Protein AF-A0A2V8BIY8-F1 (afdb_monomer)

pLDDT: mean 74.37, std 21.06, range [25.75, 98.31]

Foldseek 3Di:
DKAFDDDDDDDDDDDDDDDDDDDDDDDDDDDDDDDDDDDDDDDDDDDDDPPPPPVPDPPPQPDLVVQCVQFPQVQADPVNCNVVHHPPPDDPVCCVVPVVNLVVVLVCLVVVPGPHPPDDDDDNVSSVVSSVVSVVVSVVSCVVAPDPDDDAWFFQALVQLQLALCQLQVDGDDSVVQADHFDDDPLARRDRVRGDDDPVRLVSLLVNLLVSLCLLQLNPDDFWDKDKDFDDPQDDFLADQDPQDDPQWTADDFDFDFDSWTAMKDKDWAKDAPPPPRHGFAQDQDWWKKFWAAPNHTFDIDTRHDDDDDDGHYHGTDITIGNDDDDPDPVPPDPVPPPDPPCPVRDHIHTGMMIMTDDDPPPVVGSGDGPSNVSQQPDDDPDLVCLLVSLLVSLQSSLCQQLLAHDDVVSCVQLSVLLQVQLVVQLVVVCVVVVHDPPDPVSVVSSVSSSSSSSSRSSSCSSSDSSRRIQDWDDPPPDDPSGDDDTQQSSVQQVLCCQQQVYTRDPVSSVCSNVSNCVDPVVVVVVSLVSLVDPSSLCNLCRVVCRVVVLVCLVVDDDDCVVCVPDGVSVSVVVSVVSSVVSVVVSVVVNVD

Mean predicted aligned error: 16.43 Å

Radius of gyration: 34.6 Å; Cα contacts (8 Å, |Δi|>4): 766; chains: 1; bounding box: 90×86×102 Å

Secondary structure (DSSP, 8-state):
-EEE----------------------------------------PPP-------------PPPHHHHHIIIIITTSSTTT-GGG---TTS-SS-GGGGHHHHHHHHHHHHTT-SSPTTS----HHHHHHHHHHHHHHHHHHHHHS--------EE--HHHHHHHHHHHHS----STTTSPPPPPBTTBTT-TTT----HHHHHHHHHHHHHHHHHHTT---SSPPPEEEEPPTT---SS---TTSPTTEEEEEE-----SSSSEEEEEEEEPEETTTTEETT--SS-EEEEEEETTEEEEEEEESSS-------SSEEEEEEPP-PPPPGGGG-STT---SS--TT-S--EEEEEEE---TT-TTSTT--HHHHHH-S---SSGGGHHHHHHHHHHHHHHHHHTSPPPHHHHHHHHHHHHHHHHHHHHHHHHHTTPPTT-TTHHHHHHHHHHHHHHHHHHHHHT-HHHHEE-----TTPPTT---PPPHHHHHHHHHHHHTSSPPPHHHHHHHTTT-TTSHHHHHHHHHHHHHSGGGHHHIIIIIHHHT-GGGGGG----TTT-TT--HHHHHHHHHHHHHHHHHHHHHHHT-

Solvent-accessible surface area (backbone atoms only — not comparable to full-atom values): 34905 Å² total; per-residue (Å²): 79,61,19,45,36,74,94,77,87,91,77,87,87,86,88,84,86,82,87,86,86,82,89,86,86,82,92,82,83,85,84,90,82,87,82,89,84,85,84,89,86,85,88,81,89,84,89,74,92,76,83,72,83,76,78,75,77,75,75,75,75,74,58,64,63,63,50,41,55,73,51,42,32,83,47,19,16,90,88,65,31,49,95,80,35,55,53,66,88,55,55,85,92,51,50,73,85,46,44,78,58,50,52,56,49,39,57,29,46,76,67,62,58,49,47,48,92,95,50,74,65,75,56,71,68,59,47,51,51,48,36,53,52,53,46,64,50,51,52,53,42,45,69,78,56,54,76,92,77,75,93,63,74,27,41,59,33,62,64,34,43,35,41,30,43,26,74,64,30,52,41,81,67,70,44,74,89,42,40,80,86,69,46,62,44,101,65,32,56,82,36,36,93,44,42,75,85,48,72,69,54,51,54,27,39,60,50,37,20,48,56,49,26,27,47,41,62,31,52,78,84,68,80,53,70,71,48,70,51,70,44,64,90,57,49,63,36,87,39,65,71,54,87,84,49,67,92,64,32,14,27,56,50,68,50,92,66,75,70,53,43,44,30,38,32,31,47,45,79,40,62,26,62,35,83,94,75,78,44,58,32,36,70,47,88,60,70,39,47,38,36,38,26,21,74,84,45,74,50,33,65,37,66,47,45,74,96,83,91,72,80,49,44,50,67,43,47,30,39,31,32,58,52,80,86,72,78,81,65,78,79,76,75,51,82,85,69,74,65,78,86,80,68,58,95,53,60,72,51,39,52,32,35,42,34,39,35,46,58,51,91,83,40,71,84,44,38,73,77,31,65,15,34,64,54,48,52,82,57,79,56,90,50,75,81,38,40,63,62,40,48,49,52,31,52,49,56,52,46,22,50,49,51,54,43,90,71,52,71,81,68,43,50,62,29,52,50,33,20,54,52,25,22,63,60,32,35,61,50,52,34,58,78,70,72,50,62,93,86,54,90,63,54,79,54,28,51,52,52,5,51,53,41,4,46,30,40,18,47,25,47,50,61,62,27,62,59,44,46,31,57,78,82,80,82,59,95,84,62,58,91,95,58,76,76,84,76,53,32,42,46,49,36,44,54,50,20,40,57,41,38,32,21,59,46,52,77,65,55,46,56,35,17,78,64,63,40,47,80,40,69,66,58,32,49,54,49,50,54,54,52,57,69,38,75,54,28,54,36,30,35,63,58,48,51,25,30,76,69,45,45,72,52,53,84,73,64,76,76,58,63,93,80,44,82,78,75,32,50,45,56,49,53,46,56,52,45,58,60,45,51,57,40,48,53,53,54,51,59,58,69,75,108

Sequence (593 aa):
MSASVCGRDSRRGQAMRGPVLPKRRSREGGRRLALIVAVLCVIVPLAHNVQGRGARLQTANPPPRAVFDKYCITCHNQRMKTGGLALDVLDLARVSEHADVWEKVVRKIRTGAMPPVGRPRPDPALSGSVASWLEAALDRLALEHPNPGRPTLHRLNRVEYRNAIRDMLALEIDPASLLPADNAAYGFDNNADALSLSPVLTERYLGAAAKISQMALGHVRGSPVPETFNVPTDRNQGSRFSDDLPWGSRGGLAIRYDFPVDGEYLFELRLKEDGAGGGIVGLTAEPQRLDVSLDRARVWTSIVGGPEFANVRVHLVQVYFQQKTSAFLEDLFDPYLRRDPYRAGNGEPGISSVTMTGPNASDAAAMNDSPSRRRLLVCQPAASADTAACAQKIIATLARRAYRRPVTDADLQIPLARYREGASKAAPNAAAALGWKAGAPNAALGWKAGFESGLELGVRSILVSPKFLFRFESQPETAAPNTAYRITDLELASRLSFFLWSSIPDDELLSAAEKEALHNPVALDEQVRRMLADPRSEALVSNFAGQWLHIRNVSGFRPSPELLFHFDDNLRQAFETETRASGEALRDSWRAR

Structure (mmCIF, N/CA/C/O backbone):
data_AF-A0A2V8BIY8-F1
#
_entry.id   AF-A0A2V8BIY8-F1
#
loop_
_atom_site.group_PDB
_atom_site.id
_atom_site.type_symbol
_atom_site.label_atom_id
_atom_site.label_alt_id
_atom_site.label_comp_id
_atom_site.label_asym_id
_atom_site.label_entity_id
_atom_site.label_seq_id
_atom_site.pdbx_PDB_ins_code
_atom_site.Cartn_x
_atom_site.Cartn_y
_atom_site.Cartn_z
_atom_site.occupancy
_atom_site.B_iso_or_equiv
_atom_site.auth_seq_id
_atom_site.auth_comp_id
_atom_site.auth_asym_id
_atom_site.auth_atom_id
_atom_site.pdbx_PDB_model_num
ATOM 1 N N . MET A 1 1 ? 31.593 1.338 -15.563 1.00 45.47 1 MET A N 1
ATOM 2 C CA . MET A 1 1 ? 31.874 0.209 -16.479 1.00 45.47 1 MET A CA 1
ATOM 3 C C . MET A 1 1 ? 30.589 -0.178 -17.194 1.00 45.47 1 MET A C 1
ATOM 5 O O . MET A 1 1 ? 29.589 -0.350 -16.507 1.00 45.47 1 MET A O 1
ATOM 9 N N . SER A 1 2 ? 30.587 -0.242 -18.529 1.00 29.92 2 SER A N 1
ATOM 10 C CA . SER A 1 2 ? 29.371 -0.479 -19.333 1.00 29.92 2 SER A CA 1
ATOM 11 C C . SER A 1 2 ? 29.041 -1.961 -19.452 1.00 29.92 2 SER A C 1
ATOM 13 O O . SER A 1 2 ? 29.947 -2.789 -19.541 1.00 29.92 2 SER A O 1
ATOM 15 N N . ALA A 1 3 ? 27.750 -2.285 -19.452 1.00 39.88 3 ALA A N 1
ATOM 16 C CA . ALA A 1 3 ? 27.276 -3.636 -19.220 1.00 39.88 3 ALA A CA 1
ATOM 17 C C . ALA A 1 3 ? 25.872 -3.844 -19.836 1.00 39.88 3 ALA A C 1
ATOM 19 O O . ALA A 1 3 ? 24.995 -3.055 -19.531 1.00 39.88 3 ALA A O 1
ATOM 20 N N . SER A 1 4 ? 25.589 -4.902 -20.616 1.00 34.81 4 SER A N 1
ATOM 21 C CA . SER A 1 4 ? 24.240 -5.144 -21.203 1.00 34.81 4 SER A CA 1
ATOM 22 C C . SER A 1 4 ? 23.395 -6.187 -20.458 1.00 34.81 4 SER A C 1
ATOM 24 O O . SER A 1 4 ? 23.899 -7.274 -20.179 1.00 34.81 4 SER A O 1
ATOM 26 N N . VAL A 1 5 ? 22.118 -5.874 -20.198 1.00 41.19 5 VAL A N 1
ATOM 27 C CA . VAL A 1 5 ? 21.058 -6.842 -19.824 1.00 41.19 5 VAL A CA 1
ATOM 28 C C . VAL A 1 5 ? 20.526 -7.523 -21.092 1.00 41.19 5 VAL A C 1
ATOM 30 O O . VAL A 1 5 ? 20.397 -6.855 -22.120 1.00 41.19 5 VAL A O 1
ATOM 33 N N . CYS A 1 6 ? 20.178 -8.814 -21.034 1.00 31.88 6 CYS A N 1
ATOM 34 C CA . CYS A 1 6 ? 19.363 -9.457 -22.073 1.00 31.88 6 CYS A CA 1
ATOM 35 C C . CYS A 1 6 ? 18.565 -10.655 -21.529 1.00 31.88 6 CYS A C 1
ATOM 37 O O . CYS A 1 6 ? 19.144 -11.620 -21.026 1.00 31.88 6 CYS A O 1
ATOM 39 N N . GLY A 1 7 ? 17.238 -10.635 -21.668 1.00 29.09 7 GLY A N 1
ATOM 40 C CA . GLY A 1 7 ? 16.383 -11.763 -21.291 1.00 29.09 7 GLY A CA 1
ATOM 41 C C . GLY A 1 7 ? 16.528 -12.990 -22.209 1.00 29.09 7 GLY A C 1
ATOM 42 O O . GLY A 1 7 ? 16.367 -12.895 -23.427 1.00 29.09 7 GLY A O 1
ATOM 43 N N . ARG A 1 8 ? 16.743 -14.186 -21.634 1.00 29.95 8 ARG A N 1
ATOM 44 C CA . ARG A 1 8 ? 16.561 -15.470 -22.342 1.00 29.95 8 ARG A CA 1
ATOM 45 C C . ARG A 1 8 ? 15.710 -16.466 -21.562 1.00 29.95 8 ARG A C 1
ATOM 47 O O . ARG A 1 8 ? 16.011 -16.811 -20.425 1.00 29.95 8 ARG A O 1
ATOM 54 N N . ASP A 1 9 ? 14.680 -16.963 -22.240 1.00 30.53 9 ASP A N 1
ATOM 55 C CA . ASP A 1 9 ? 13.785 -18.013 -21.755 1.00 30.53 9 ASP A CA 1
ATOM 56 C C . ASP A 1 9 ? 14.489 -19.386 -21.702 1.00 30.53 9 ASP A C 1
ATOM 58 O O . ASP A 1 9 ? 15.363 -19.702 -22.515 1.00 30.53 9 ASP A O 1
ATOM 62 N N . SER A 1 10 ? 14.102 -20.217 -20.735 1.00 32.09 10 SER A N 1
ATOM 63 C CA . SER A 1 10 ? 14.777 -21.472 -20.395 1.00 32.09 10 SER A CA 1
ATOM 64 C C . SER A 1 10 ? 13.992 -22.694 -20.881 1.00 32.09 10 SER A C 1
ATOM 66 O O . SER A 1 10 ? 13.135 -23.233 -20.181 1.00 32.09 10 SER A O 1
ATOM 68 N N . ARG A 1 11 ? 14.292 -23.186 -22.095 1.00 31.08 11 ARG A N 1
ATOM 69 C CA . ARG A 1 11 ? 13.732 -24.455 -22.609 1.00 31.08 11 ARG A CA 1
ATOM 70 C C . ARG A 1 11 ? 14.598 -25.134 -23.675 1.00 31.08 11 ARG A C 1
ATOM 72 O O . ARG A 1 11 ? 15.201 -24.479 -24.515 1.00 31.08 11 ARG A O 1
ATOM 79 N N . ARG A 1 12 ? 14.514 -26.475 -23.681 1.00 28.23 12 ARG A N 1
ATOM 80 C CA . ARG A 1 12 ? 15.336 -27.473 -24.412 1.00 28.23 12 ARG A CA 1
ATOM 81 C C . ARG A 1 12 ? 16.753 -27.644 -23.823 1.00 28.23 12 ARG A C 1
ATOM 83 O O . ARG A 1 12 ? 17.480 -26.674 -23.702 1.00 28.23 12 ARG A O 1
ATOM 90 N N . GLY A 1 13 ? 17.230 -28.840 -23.471 1.00 26.61 13 GLY A N 1
ATOM 91 C CA . GLY A 1 13 ? 16.559 -30.144 -23.368 1.00 26.61 13 GLY A CA 1
ATOM 92 C C . GLY A 1 13 ? 17.384 -31.284 -23.965 1.00 26.61 13 GLY A C 1
ATOM 93 O O . GLY A 1 13 ? 17.413 -31.445 -25.181 1.00 26.61 13 GLY A O 1
ATOM 94 N N . GLN A 1 14 ? 17.984 -32.112 -23.109 1.00 28.16 14 GLN A N 1
ATOM 95 C CA . GLN A 1 14 ? 18.562 -33.409 -23.472 1.00 28.16 14 GLN A CA 1
ATOM 96 C C . GLN A 1 14 ? 18.136 -34.463 -22.448 1.00 28.16 14 GLN A C 1
ATOM 98 O O . GLN A 1 14 ? 18.000 -34.167 -21.262 1.00 28.16 14 GLN A O 1
ATOM 103 N N . ALA A 1 15 ? 17.905 -35.688 -22.919 1.00 28.83 15 ALA A N 1
ATOM 104 C CA . ALA A 1 15 ? 17.494 -36.815 -22.093 1.00 28.83 15 ALA A CA 1
ATOM 105 C C . ALA A 1 15 ? 18.638 -37.828 -21.961 1.00 28.83 15 ALA A C 1
ATOM 107 O O . ALA A 1 15 ? 19.246 -38.206 -22.959 1.00 28.83 15 ALA A O 1
ATOM 108 N N . MET A 1 16 ? 18.862 -38.321 -20.743 1.00 28.03 16 MET A N 1
ATOM 109 C CA . MET A 1 16 ? 19.711 -39.480 -20.447 1.00 28.03 16 MET A CA 1
ATOM 110 C C . MET A 1 16 ? 18.862 -40.550 -19.750 1.00 28.03 16 MET A C 1
ATOM 112 O O . MET A 1 16 ? 17.924 -40.226 -19.022 1.00 28.03 16 MET A O 1
ATOM 116 N N . ARG A 1 17 ? 19.128 -41.832 -20.031 1.00 28.72 17 ARG A N 1
ATOM 117 C CA . ARG A 1 17 ? 18.237 -42.952 -19.679 1.00 28.72 17 ARG A CA 1
ATOM 118 C C . ARG A 1 17 ? 18.780 -43.834 -18.549 1.00 28.72 17 ARG A C 1
ATOM 120 O O . ARG A 1 17 ? 19.823 -44.454 -18.716 1.00 28.72 17 ARG A O 1
ATOM 127 N N . GLY A 1 18 ? 17.934 -44.069 -17.542 1.00 25.75 18 GLY A N 1
ATOM 128 C CA . GLY A 1 18 ? 17.928 -45.298 -16.733 1.00 25.75 18 GLY A CA 1
ATOM 129 C C . GLY A 1 18 ? 18.992 -45.412 -15.627 1.00 25.75 18 GLY A C 1
ATOM 130 O O . GLY A 1 18 ? 19.743 -44.465 -15.409 1.00 25.75 18 GLY A O 1
ATOM 131 N N . PRO A 1 19 ? 19.061 -46.569 -14.931 1.00 32.50 19 PRO A N 1
ATOM 132 C CA . PRO A 1 19 ? 18.263 -47.788 -15.128 1.00 32.50 19 PRO A CA 1
ATOM 133 C C . PRO A 1 19 ? 17.108 -47.981 -14.117 1.00 32.50 19 PRO A C 1
ATOM 135 O O . PRO A 1 19 ? 17.016 -47.321 -13.089 1.00 32.50 19 PRO A O 1
ATOM 138 N N . VAL A 1 20 ? 16.229 -48.940 -14.422 1.00 33.19 20 VAL A N 1
ATOM 139 C CA . VAL A 1 20 ? 15.163 -49.478 -13.548 1.00 33.19 20 VAL A CA 1
ATOM 140 C C . VAL A 1 20 ? 15.618 -50.827 -12.986 1.00 33.19 20 VAL A C 1
ATOM 142 O O . VAL A 1 20 ? 16.254 -51.552 -13.737 1.00 33.19 20 VAL A O 1
ATOM 145 N N . LEU A 1 21 ? 15.241 -51.191 -11.747 1.00 33.12 21 LEU A N 1
ATOM 146 C CA . LEU A 1 21 ? 15.049 -52.564 -11.208 1.00 33.12 21 LEU A CA 1
ATOM 147 C C . LEU A 1 21 ? 14.574 -52.460 -9.721 1.00 33.12 21 LEU A C 1
ATOM 149 O O . LEU A 1 21 ? 14.707 -51.392 -9.130 1.00 33.12 21 LEU A O 1
ATOM 153 N N . PRO A 1 22 ? 13.993 -53.500 -9.082 1.00 35.59 22 PRO A N 1
ATOM 154 C CA . PRO A 1 22 ? 12.704 -54.112 -9.417 1.00 35.59 22 PRO A CA 1
ATOM 155 C C . PRO A 1 22 ? 11.687 -54.120 -8.246 1.00 35.59 22 PRO A C 1
ATOM 157 O O . PRO A 1 22 ? 12.042 -54.162 -7.070 1.00 35.59 22 PRO A O 1
ATOM 160 N N . LYS A 1 23 ? 10.387 -54.235 -8.558 1.00 32.22 23 LYS A N 1
ATOM 161 C CA . LYS A 1 23 ? 9.360 -54.615 -7.563 1.00 32.22 23 LYS A CA 1
ATOM 162 C C . LYS A 1 23 ? 9.465 -56.110 -7.222 1.00 32.22 23 LYS A C 1
ATOM 164 O O . LYS A 1 23 ? 9.483 -56.930 -8.138 1.00 32.22 23 LYS A O 1
ATOM 169 N N . ARG A 1 24 ? 9.399 -56.484 -5.937 1.00 31.23 24 ARG A N 1
ATOM 170 C CA . ARG A 1 24 ? 9.040 -57.856 -5.509 1.00 31.23 24 ARG A CA 1
ATOM 171 C C . ARG A 1 24 ? 7.541 -57.966 -5.196 1.00 31.23 24 ARG A C 1
ATOM 173 O O . ARG A 1 24 ? 6.900 -56.985 -4.831 1.00 31.23 24 ARG A O 1
ATOM 180 N N . ARG A 1 25 ? 6.989 -59.174 -5.364 1.00 34.69 25 ARG A N 1
ATOM 181 C CA . ARG A 1 25 ? 5.593 -59.551 -5.075 1.00 34.69 25 ARG A CA 1
ATOM 182 C C . ARG A 1 25 ? 5.547 -60.734 -4.102 1.00 34.69 25 ARG A C 1
ATOM 184 O O . ARG A 1 25 ? 6.119 -61.774 -4.403 1.00 34.69 25 ARG A O 1
ATOM 191 N N . SER A 1 26 ? 4.720 -60.602 -3.075 1.00 33.84 26 SER A N 1
ATOM 192 C CA . SER A 1 26 ? 3.888 -61.640 -2.442 1.00 33.84 26 SER A CA 1
ATOM 193 C C . SER A 1 26 ? 2.737 -60.855 -1.788 1.00 33.84 26 SER A C 1
ATOM 195 O O . SER A 1 26 ? 2.981 -59.817 -1.186 1.00 33.84 26 SER A O 1
ATOM 197 N N . ARG A 1 27 ? 1.442 -61.110 -1.995 1.00 35.97 27 ARG A N 1
ATOM 198 C CA . ARG A 1 27 ? 0.681 -62.284 -2.456 1.00 35.97 27 ARG A CA 1
ATOM 199 C C . ARG A 1 27 ? 0.633 -63.436 -1.455 1.00 35.97 27 ARG A C 1
ATOM 201 O O . ARG A 1 27 ? 1.163 -64.498 -1.724 1.00 35.97 27 ARG A O 1
ATOM 208 N N . GLU A 1 28 ? -0.094 -63.191 -0.371 1.00 33.59 28 GLU A N 1
ATOM 209 C CA . GLU A 1 28 ? -0.966 -64.134 0.345 1.00 33.59 28 GLU A CA 1
ATOM 210 C C . GLU A 1 28 ? -1.932 -63.301 1.217 1.00 33.59 28 GLU A C 1
ATOM 212 O O . GLU A 1 28 ? -1.735 -62.099 1.382 1.00 33.59 28 GLU A O 1
ATOM 217 N N . GLY A 1 29 ? -3.049 -63.815 1.730 1.00 32.53 29 GLY A N 1
ATOM 218 C CA . GLY A 1 29 ? -3.562 -65.192 1.640 1.00 32.53 29 GLY A CA 1
ATOM 219 C C . GLY A 1 29 ? -4.978 -65.341 2.217 1.00 32.53 29 GLY A C 1
ATOM 220 O O . GLY A 1 29 ? -5.731 -66.195 1.768 1.00 32.53 29 GLY A O 1
ATOM 221 N N . GLY A 1 30 ? -5.372 -64.435 3.122 1.00 34.22 30 GLY A N 1
ATOM 222 C CA . GLY A 1 30 ? -6.752 -64.212 3.558 1.00 34.22 30 GLY A CA 1
ATOM 223 C C . GLY A 1 30 ? -7.301 -65.209 4.585 1.00 34.22 30 GLY A C 1
ATOM 224 O O . GLY A 1 30 ? -7.241 -66.421 4.406 1.00 34.22 30 GLY A O 1
ATOM 225 N N . ARG A 1 31 ? -7.961 -64.682 5.624 1.00 34.88 31 ARG A N 1
ATOM 226 C CA . ARG A 1 31 ? -9.141 -65.308 6.242 1.00 34.88 31 ARG A CA 1
ATOM 227 C C . ARG A 1 31 ? -9.893 -64.309 7.120 1.00 34.88 31 ARG A C 1
ATOM 229 O O . ARG A 1 31 ? -9.311 -63.365 7.642 1.00 34.88 31 ARG A O 1
ATOM 236 N N . ARG A 1 32 ? -11.203 -64.522 7.253 1.00 39.88 32 ARG A N 1
ATOM 237 C CA . ARG A 1 32 ? -12.064 -63.809 8.205 1.00 39.88 32 ARG A CA 1
ATOM 238 C C . ARG A 1 32 ? -11.983 -64.510 9.559 1.00 39.88 32 ARG A C 1
ATOM 240 O O . ARG A 1 32 ? -12.119 -65.731 9.586 1.00 39.88 32 ARG A O 1
ATOM 247 N N . LEU A 1 33 ? -11.934 -63.751 10.648 1.00 32.94 33 LEU A N 1
ATOM 248 C CA . LEU A 1 33 ? -12.663 -64.111 11.864 1.00 32.94 33 LEU A CA 1
ATOM 249 C C . LEU A 1 33 ? -13.001 -62.839 12.645 1.00 32.94 33 LEU A C 1
ATOM 251 O O . LEU A 1 33 ? -12.149 -61.973 12.814 1.00 32.94 33 LEU A O 1
ATOM 255 N N . ALA A 1 34 ? -14.247 -62.728 13.093 1.00 40.03 34 ALA A N 1
ATOM 256 C CA . ALA A 1 34 ? -14.646 -61.746 14.092 1.00 40.03 34 ALA A CA 1
ATOM 257 C C . ALA A 1 34 ? -14.659 -62.439 15.457 1.00 40.03 34 ALA A C 1
ATOM 259 O O . ALA A 1 34 ? -15.046 -63.605 15.540 1.00 40.03 34 ALA A O 1
ATOM 260 N N . LEU A 1 35 ? -14.283 -61.726 16.517 1.00 32.00 35 LEU A N 1
ATOM 261 C CA . LEU A 1 35 ? -14.499 -62.190 17.882 1.00 32.00 35 LEU A CA 1
ATOM 262 C C . LEU A 1 35 ? -14.825 -60.999 18.781 1.00 32.00 35 LEU A C 1
ATOM 264 O O . LEU A 1 35 ? -13.990 -60.135 19.034 1.00 32.00 35 LEU A O 1
ATOM 268 N N . ILE A 1 36 ? -16.080 -60.955 19.220 1.00 39.09 36 ILE A N 1
ATOM 269 C CA . ILE A 1 36 ? -16.563 -60.040 20.250 1.00 39.09 36 ILE A CA 1
ATOM 270 C C . ILE A 1 36 ? -16.193 -60.659 21.596 1.00 39.09 36 ILE A C 1
ATOM 272 O O . ILE A 1 36 ? -16.520 -61.818 21.841 1.00 39.09 36 ILE A O 1
ATOM 276 N N . VAL A 1 37 ? -15.570 -59.883 22.482 1.00 34.88 37 VAL A N 1
ATOM 277 C CA . VAL A 1 37 ? -15.420 -60.245 23.896 1.00 34.88 37 VAL A CA 1
ATOM 278 C C . VAL A 1 37 ? -16.062 -59.145 24.729 1.00 34.88 37 VAL A C 1
ATOM 280 O O . VAL A 1 37 ? -15.472 -58.095 24.965 1.00 34.88 37 VAL A O 1
ATOM 283 N N . ALA A 1 38 ? -17.303 -59.388 25.144 1.00 36.75 38 ALA A N 1
ATOM 284 C CA . ALA A 1 38 ? -17.961 -58.605 26.178 1.00 36.75 38 ALA A CA 1
ATOM 285 C C . ALA A 1 38 ? -17.686 -59.256 27.539 1.00 36.75 38 ALA A C 1
ATOM 287 O O . ALA A 1 38 ? -17.840 -60.468 27.681 1.00 36.75 38 ALA A O 1
ATOM 288 N N . VAL A 1 39 ? -17.326 -58.454 28.540 1.00 35.59 39 VAL A N 1
ATOM 289 C CA . VAL A 1 39 ? -17.258 -58.885 29.942 1.00 35.59 39 VAL A CA 1
ATOM 290 C C . VAL A 1 39 ? -18.110 -57.927 30.767 1.00 35.59 39 VAL A C 1
ATOM 292 O O . VAL A 1 39 ? -17.678 -56.826 31.102 1.00 35.59 39 VAL A O 1
ATOM 295 N N . LEU A 1 40 ? -19.339 -58.343 31.077 1.00 34.81 40 LEU A N 1
ATOM 296 C CA . LEU A 1 40 ? -20.116 -57.756 32.167 1.00 34.81 40 LEU A CA 1
ATOM 297 C C . LEU A 1 40 ? -19.713 -58.449 33.472 1.00 34.81 40 LEU A C 1
ATOM 299 O O . LEU A 1 40 ? -19.745 -59.674 33.536 1.00 34.81 40 LEU A O 1
ATOM 303 N N . CYS A 1 41 ? -19.445 -57.669 34.519 1.00 30.92 41 CYS A N 1
ATOM 304 C CA . CYS A 1 41 ? -19.451 -58.140 35.905 1.00 30.92 41 CYS A CA 1
ATOM 305 C C . CYS A 1 41 ? -20.140 -57.106 36.807 1.00 30.92 41 CYS A C 1
ATOM 307 O O . CYS A 1 41 ? -19.816 -55.920 36.774 1.00 30.92 41 CYS A O 1
ATOM 309 N N . VAL A 1 42 ? -21.114 -57.577 37.587 1.00 36.28 42 VAL A N 1
ATOM 310 C CA . VAL A 1 42 ? -22.000 -56.828 38.499 1.00 36.28 42 VAL A CA 1
ATOM 311 C C . VAL A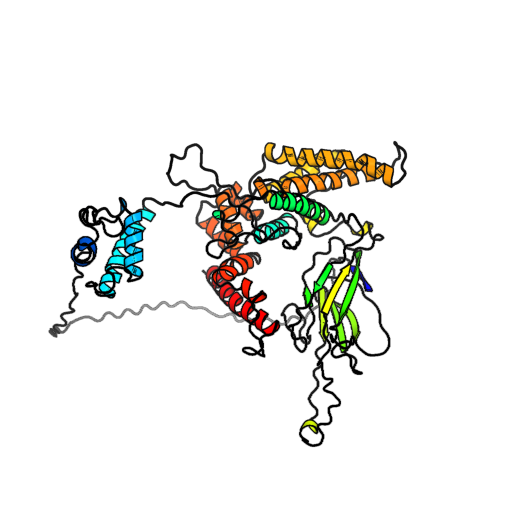 1 42 ? -22.481 -57.842 39.553 1.00 36.28 42 VAL A C 1
ATOM 313 O O . VAL A 1 42 ? -22.609 -59.017 39.224 1.00 36.28 42 VAL A O 1
ATOM 316 N N . ILE A 1 43 ? -22.767 -57.524 40.817 1.00 37.28 43 ILE A N 1
ATOM 317 C CA . ILE A 1 43 ? -22.856 -56.242 41.551 1.00 37.28 43 ILE A CA 1
ATOM 318 C C . ILE A 1 43 ? -21.850 -56.315 42.746 1.00 37.28 43 ILE A C 1
ATOM 320 O O . ILE A 1 43 ? -21.103 -57.282 42.821 1.00 37.28 43 ILE A O 1
ATOM 324 N N . VAL A 1 44 ? -21.633 -55.372 43.675 1.00 34.38 44 VAL A N 1
ATOM 325 C CA . VAL A 1 44 ? -22.500 -54.566 44.569 1.00 34.38 44 VAL A CA 1
ATOM 326 C C . VAL A 1 44 ? -21.670 -53.359 45.072 1.00 34.38 44 VAL A C 1
ATOM 328 O O . VAL A 1 44 ? -20.482 -53.539 45.343 1.00 34.38 44 VAL A O 1
ATOM 331 N N . PRO A 1 45 ? -22.236 -52.150 45.270 1.00 39.03 45 PRO A N 1
ATOM 332 C CA . PRO A 1 45 ? -21.525 -51.053 45.932 1.00 39.03 45 PRO A CA 1
ATOM 333 C C . PRO A 1 45 ? -21.532 -51.198 47.466 1.00 39.03 45 PRO A C 1
ATOM 335 O O . PRO A 1 45 ? -22.595 -51.234 48.085 1.00 39.03 45 PRO A O 1
ATOM 338 N N . LEU A 1 46 ? -20.356 -51.192 48.106 1.00 39.34 46 LEU A N 1
ATOM 339 C CA . LEU A 1 46 ? -20.266 -50.961 49.553 1.00 39.34 46 LEU A CA 1
ATOM 340 C C . LEU A 1 46 ? -20.400 -49.461 49.841 1.00 39.34 46 LEU A C 1
ATOM 342 O O . LEU A 1 46 ? -19.542 -48.665 49.464 1.00 39.34 46 LEU A O 1
ATOM 346 N N . ALA A 1 47 ? -21.459 -49.072 50.549 1.00 44.47 47 ALA A N 1
ATOM 347 C CA . ALA A 1 47 ? -21.582 -47.715 51.065 1.00 44.47 47 ALA A CA 1
ATOM 348 C C . ALA A 1 47 ? -20.571 -47.493 52.203 1.00 44.47 47 ALA A C 1
ATOM 350 O O . ALA A 1 47 ? -20.608 -48.188 53.219 1.00 44.47 47 ALA A O 1
ATOM 351 N N . HIS A 1 48 ? -19.688 -46.505 52.060 1.00 41.50 48 HIS A N 1
ATOM 352 C CA . HIS A 1 48 ? -18.864 -45.982 53.152 1.00 41.50 48 HIS A CA 1
ATOM 353 C C . HIS A 1 48 ? -19.103 -44.478 53.287 1.00 41.50 48 HIS A C 1
ATOM 355 O O . HIS A 1 48 ? -18.724 -43.684 52.428 1.00 41.50 48 HIS A O 1
ATOM 361 N N . ASN A 1 49 ? -19.759 -44.092 54.384 1.00 45.34 49 ASN A N 1
ATOM 362 C CA . ASN A 1 49 ? -20.049 -42.700 54.719 1.00 45.34 49 ASN A CA 1
ATOM 363 C C . ASN A 1 49 ? -18.774 -41.981 55.186 1.00 45.34 49 ASN A C 1
ATOM 365 O O . ASN A 1 49 ? -18.519 -41.858 56.382 1.00 45.34 49 ASN A O 1
ATOM 369 N N . VAL A 1 50 ? -17.989 -41.454 54.246 1.00 41.28 50 VAL A N 1
ATOM 370 C CA . VAL A 1 50 ? -16.960 -40.452 54.555 1.00 41.28 50 VAL A CA 1
ATOM 371 C C . VAL A 1 50 ? -17.586 -39.067 54.410 1.00 41.28 50 VAL A C 1
ATOM 373 O O . VAL A 1 50 ? -17.509 -38.434 53.359 1.00 41.28 50 VAL A O 1
ATOM 376 N N . GLN A 1 51 ? -18.223 -38.586 55.481 1.00 43.06 51 GLN A N 1
ATOM 377 C CA . GLN A 1 51 ? -18.737 -37.214 55.573 1.00 43.06 51 GLN A CA 1
ATOM 378 C C . GLN A 1 51 ? -17.592 -36.202 55.747 1.00 43.06 51 GLN A C 1
ATOM 380 O O . GLN A 1 51 ? -17.465 -35.524 56.768 1.00 43.06 51 GLN A O 1
ATOM 385 N N . GLY A 1 52 ? -16.754 -36.073 54.718 1.00 37.53 52 GLY A N 1
ATOM 386 C CA . GLY A 1 52 ? -15.799 -34.981 54.607 1.00 37.53 52 GLY A CA 1
ATOM 387 C C . GLY A 1 52 ? -16.547 -33.657 54.473 1.00 37.53 52 GLY A C 1
ATOM 388 O O . GLY A 1 52 ? -16.991 -33.307 53.381 1.00 37.53 52 GLY A O 1
ATOM 389 N N . ARG A 1 53 ? -16.678 -32.902 55.574 1.00 44.38 53 ARG A N 1
ATOM 390 C CA . ARG A 1 53 ? -17.221 -31.529 55.599 1.00 44.38 53 ARG A CA 1
ATOM 391 C C . ARG A 1 53 ? -16.265 -30.531 54.924 1.00 44.38 53 ARG A C 1
ATOM 393 O O . ARG A 1 53 ? -15.801 -29.570 55.532 1.00 44.38 53 ARG A O 1
ATOM 400 N N . GLY A 1 54 ? -15.996 -30.741 53.638 1.00 35.25 54 GLY A N 1
ATOM 401 C CA . GLY A 1 54 ? -15.327 -29.792 52.755 1.00 35.25 54 GLY A CA 1
ATOM 402 C C . GLY A 1 54 ? -16.263 -28.642 52.397 1.00 35.25 54 GLY A C 1
ATOM 403 O O . GLY A 1 54 ? -16.713 -28.543 51.258 1.00 35.25 54 GLY A O 1
ATOM 404 N N . ALA A 1 55 ? -16.581 -27.788 53.373 1.00 37.03 55 ALA A N 1
ATOM 405 C CA . ALA A 1 55 ? -17.371 -26.579 53.167 1.00 37.03 55 ALA A CA 1
ATOM 406 C C . ALA A 1 55 ? -16.569 -25.573 52.325 1.00 37.03 55 ALA A C 1
ATOM 408 O O . ALA A 1 55 ? -15.934 -24.656 52.845 1.00 37.03 55 ALA A O 1
ATOM 409 N N . ARG A 1 56 ? -16.571 -25.768 51.001 1.00 38.03 56 ARG A N 1
ATOM 410 C CA . ARG A 1 56 ? -15.963 -24.844 50.046 1.00 38.03 56 ARG A CA 1
ATOM 411 C C . ARG A 1 56 ? -16.788 -23.562 50.053 1.00 38.03 56 ARG A C 1
ATOM 413 O O . ARG A 1 56 ? -17.784 -23.465 49.340 1.00 38.03 56 ARG A O 1
ATOM 420 N N . LEU A 1 57 ? -16.374 -22.606 50.883 1.00 34.34 57 LEU A N 1
ATOM 421 C CA . LEU A 1 57 ? -16.927 -21.259 50.938 1.00 34.34 57 LEU A CA 1
ATOM 422 C C . LEU A 1 57 ? -16.795 -20.608 49.558 1.00 34.34 57 LEU A C 1
ATOM 424 O O . LEU A 1 57 ? -15.788 -19.981 49.238 1.00 34.34 57 LEU A O 1
ATOM 428 N N . GLN A 1 58 ? -17.838 -20.747 48.742 1.00 39.81 58 GLN A N 1
ATOM 429 C CA . GLN A 1 58 ? -18.128 -19.768 47.713 1.00 39.81 58 GLN A CA 1
ATOM 430 C C . GLN A 1 58 ? -18.471 -18.479 48.454 1.00 39.81 58 GLN A C 1
ATOM 432 O O . GLN A 1 58 ? -19.590 -18.300 48.933 1.00 39.81 58 GLN A O 1
ATOM 437 N N . THR A 1 59 ? -17.486 -17.595 48.592 1.00 39.03 59 THR A N 1
ATOM 438 C CA . THR A 1 59 ? -17.737 -16.201 48.944 1.00 39.03 59 THR A CA 1
ATOM 439 C C . THR A 1 59 ? -18.589 -15.620 47.825 1.00 39.03 59 THR A C 1
ATOM 441 O O . THR A 1 59 ? -18.069 -15.277 46.764 1.00 39.03 59 THR A O 1
ATOM 444 N N . ALA A 1 60 ? -19.906 -15.589 48.028 1.00 50.34 60 ALA A N 1
ATOM 445 C CA . ALA A 1 60 ? -20.829 -14.994 47.078 1.00 50.34 60 ALA A CA 1
ATOM 446 C C . ALA A 1 60 ? -20.417 -13.532 46.879 1.00 50.34 60 ALA A C 1
ATOM 448 O O . ALA A 1 60 ? -20.508 -12.729 47.811 1.00 50.34 60 ALA A O 1
ATOM 449 N N . ASN A 1 61 ? -19.898 -13.209 45.690 1.00 58.09 61 ASN A N 1
ATOM 450 C CA . ASN A 1 61 ? -19.478 -11.848 45.384 1.00 58.09 61 ASN A CA 1
ATOM 451 C C . ASN A 1 61 ? -20.681 -10.915 45.595 1.00 58.09 61 ASN A C 1
ATOM 453 O O . ASN A 1 61 ? -21.775 -11.234 45.117 1.00 58.09 61 ASN A O 1
ATOM 457 N N . PRO A 1 62 ? -20.515 -9.787 46.311 1.00 66.88 62 PRO A N 1
ATOM 458 C CA . PRO A 1 62 ? -21.614 -8.860 46.529 1.00 66.88 62 PRO A CA 1
ATOM 459 C C . PRO A 1 62 ? -22.154 -8.385 45.172 1.00 66.88 62 PRO A C 1
ATOM 461 O O . PRO A 1 62 ? -21.358 -8.161 44.253 1.00 66.88 62 PRO A O 1
ATOM 464 N N . PRO A 1 63 ? -23.482 -8.226 45.019 1.00 80.94 63 PRO A N 1
ATOM 465 C CA . PRO A 1 63 ? -24.071 -7.821 43.748 1.00 80.94 63 PRO A CA 1
ATOM 466 C C . PRO A 1 63 ? -23.451 -6.491 43.287 1.00 80.94 63 PRO A C 1
ATOM 468 O O . PRO A 1 63 ? -23.239 -5.618 44.136 1.00 80.94 63 PRO A O 1
ATOM 471 N N . PRO A 1 64 ? -23.179 -6.288 41.980 1.00 84.31 64 PRO A N 1
ATOM 472 C CA . PRO A 1 64 ? -22.392 -5.150 41.493 1.00 84.31 64 PRO A CA 1
ATOM 473 C C . PRO A 1 64 ? -22.836 -3.786 42.038 1.00 84.31 64 PRO A C 1
ATOM 475 O O . PRO A 1 64 ? -21.988 -2.960 42.377 1.00 84.31 64 PRO A O 1
ATOM 478 N N . ARG A 1 65 ? -24.150 -3.573 42.224 1.00 88.81 65 ARG A N 1
ATOM 479 C CA . ARG A 1 65 ? -24.696 -2.339 42.811 1.00 88.81 65 ARG A CA 1
ATOM 480 C C . ARG A 1 65 ? -24.111 -2.021 44.190 1.00 88.81 65 ARG A C 1
ATOM 482 O O . ARG A 1 65 ? -23.681 -0.896 44.393 1.00 88.81 65 ARG A O 1
ATOM 489 N N . ALA A 1 66 ? -23.964 -3.006 45.078 1.00 90.25 66 ALA A N 1
ATOM 490 C CA . ALA A 1 66 ? -23.389 -2.803 46.412 1.00 90.25 66 ALA A CA 1
ATOM 491 C C . ALA A 1 66 ? -21.905 -2.380 46.373 1.00 90.25 66 ALA A C 1
ATOM 493 O O . ALA A 1 66 ? -21.420 -1.719 47.293 1.00 90.25 66 ALA A O 1
ATOM 494 N N . VAL A 1 67 ? -21.177 -2.725 45.302 1.00 92.12 67 VAL A N 1
ATOM 495 C CA . VAL A 1 67 ? -19.809 -2.236 45.067 1.00 92.12 67 VAL A CA 1
ATOM 496 C C . VAL A 1 67 ? -19.850 -0.782 44.585 1.00 92.12 67 VAL A C 1
ATOM 498 O O . VAL A 1 67 ? -19.143 0.060 45.140 1.00 92.12 67 VAL A O 1
ATOM 501 N N . PHE A 1 68 ? -20.720 -0.452 43.625 1.00 93.31 68 PHE A N 1
ATOM 502 C CA . PHE A 1 68 ? -20.893 0.924 43.144 1.00 93.31 68 PHE A CA 1
ATOM 503 C C . PHE A 1 68 ? -21.390 1.887 44.232 1.00 93.31 68 PHE A C 1
ATOM 505 O O . PHE A 1 68 ? -20.820 2.971 44.372 1.00 93.31 68 PHE A O 1
ATOM 512 N N . ASP A 1 69 ? -22.376 1.491 45.039 1.00 93.62 69 ASP A N 1
ATOM 513 C CA . ASP A 1 69 ? -22.920 2.295 46.140 1.00 93.62 69 ASP A CA 1
ATOM 514 C C . ASP A 1 69 ? -21.823 2.637 47.166 1.00 93.62 69 ASP A C 1
ATOM 516 O O . ASP A 1 69 ? -21.640 3.798 47.537 1.00 93.62 69 ASP A O 1
ATOM 520 N N . LYS A 1 70 ? -21.038 1.630 47.579 1.00 93.50 70 LYS A N 1
ATOM 521 C CA . LYS A 1 70 ? -19.993 1.765 48.606 1.00 93.50 70 LYS A CA 1
ATOM 522 C C . LYS A 1 70 ? -18.754 2.529 48.127 1.00 93.50 70 LYS A C 1
ATOM 524 O O . LYS A 1 70 ? -18.183 3.299 48.901 1.00 93.50 70 LYS A O 1
ATOM 529 N N . TYR A 1 71 ? -18.309 2.297 46.891 1.00 94.69 71 TYR A N 1
ATOM 530 C CA . TYR A 1 71 ? -16.993 2.748 46.417 1.00 94.69 71 TYR A CA 1
ATOM 531 C C . TYR A 1 71 ? -17.032 3.879 45.376 1.00 94.69 71 TYR A C 1
ATOM 533 O O . TYR A 1 71 ? -16.026 4.568 45.216 1.00 94.69 71 TYR A O 1
ATOM 541 N N . CYS A 1 72 ? -18.152 4.106 44.680 1.00 94.44 72 CYS A N 1
ATOM 542 C CA . CYS A 1 72 ? -18.214 5.050 43.553 1.00 94.44 72 CYS A CA 1
ATOM 543 C C . CYS A 1 72 ? -19.255 6.162 43.747 1.00 94.44 72 CYS A C 1
ATOM 545 O O . CYS A 1 72 ? -18.946 7.345 43.579 1.00 94.44 72 CYS A O 1
ATOM 547 N N . ILE A 1 73 ? -20.485 5.798 44.114 1.00 95.19 73 ILE A N 1
ATOM 548 C CA . ILE A 1 73 ? -21.638 6.709 44.169 1.00 95.19 73 ILE A CA 1
ATOM 549 C C . ILE A 1 73 ? -21.490 7.765 45.272 1.00 95.19 73 ILE A C 1
ATOM 551 O O . ILE A 1 73 ? -22.004 8.869 45.127 1.00 95.19 73 ILE A O 1
ATOM 555 N N . THR A 1 74 ? -20.696 7.518 46.316 1.00 93.19 74 THR A N 1
ATOM 556 C CA . THR A 1 74 ? -20.362 8.524 47.347 1.00 93.19 74 THR A CA 1
ATOM 557 C C . THR A 1 74 ? -19.722 9.804 46.782 1.00 93.19 74 THR A C 1
ATOM 559 O O . THR A 1 74 ? -19.923 10.881 47.344 1.00 93.19 74 THR A O 1
ATOM 562 N N . CYS A 1 75 ? -19.018 9.723 45.646 1.00 95.12 75 CYS A N 1
ATOM 563 C CA . CYS A 1 75 ? -18.446 10.875 44.934 1.00 95.12 75 CYS A CA 1
ATOM 564 C C . CYS A 1 75 ? -19.134 11.163 43.587 1.00 95.12 75 CYS A C 1
ATOM 566 O O . CYS A 1 75 ? -19.225 12.326 43.180 1.00 95.12 75 CYS A O 1
ATOM 568 N N . HIS A 1 76 ? -19.620 10.130 42.897 1.00 95.88 76 HIS A N 1
ATOM 569 C CA . HIS A 1 76 ? -20.260 10.230 41.585 1.00 95.88 76 HIS A CA 1
ATOM 570 C C . HIS A 1 76 ? -21.785 10.108 41.712 1.00 95.88 76 HIS A C 1
ATOM 572 O O . HIS A 1 76 ? -22.371 9.080 41.382 1.00 95.88 76 HIS A O 1
ATOM 578 N N . ASN A 1 77 ? -22.421 11.169 42.208 1.00 95.31 77 ASN A N 1
ATOM 579 C CA . ASN A 1 77 ? -23.874 11.296 42.373 1.00 95.31 77 ASN A CA 1
ATOM 580 C C . ASN A 1 77 ? -24.366 12.672 41.896 1.00 95.31 77 ASN A C 1
ATOM 582 O O . ASN A 1 77 ? -23.552 13.577 41.694 1.00 95.31 77 ASN A O 1
ATOM 586 N N . GLN A 1 78 ? -25.679 12.871 41.763 1.00 96.38 78 GLN A N 1
ATOM 587 C CA . GLN A 1 78 ? -26.277 14.132 41.300 1.00 96.38 78 GLN A CA 1
ATOM 588 C C . GLN A 1 78 ? -25.902 15.370 42.135 1.00 96.38 78 GLN A C 1
ATOM 590 O O . GLN A 1 78 ? -25.930 16.477 41.596 1.00 96.38 78 GLN A O 1
ATOM 595 N N . ARG A 1 79 ? -25.554 15.213 43.420 1.00 95.69 79 ARG A N 1
ATOM 596 C CA . ARG A 1 79 ? -25.192 16.323 44.318 1.00 95.69 79 ARG A CA 1
ATOM 597 C C . ARG A 1 79 ? -23.712 16.701 44.224 1.00 95.69 79 ARG A C 1
ATOM 599 O O . ARG A 1 79 ? -23.390 17.882 44.225 1.00 95.69 79 ARG A O 1
ATOM 606 N N . MET A 1 80 ? -22.824 15.710 44.172 1.00 94.12 80 MET A N 1
ATOM 607 C CA . MET A 1 80 ? -21.368 15.905 44.177 1.00 94.12 80 MET A CA 1
ATOM 608 C C . MET A 1 80 ? -20.776 16.037 42.769 1.00 94.12 80 MET A C 1
ATOM 610 O O . MET A 1 80 ? -19.788 16.744 42.598 1.00 94.12 80 MET A O 1
ATOM 614 N N . LYS A 1 81 ? -21.349 15.331 41.779 1.00 92.12 81 LYS A N 1
ATOM 615 C CA . LYS A 1 81 ? -20.936 15.279 40.361 1.00 92.12 81 LYS A CA 1
ATOM 616 C C . LYS A 1 81 ? -19.416 15.292 40.147 1.00 92.12 81 LYS A C 1
ATOM 618 O O . LYS A 1 81 ? -18.906 16.010 39.286 1.00 92.12 81 LYS A O 1
ATOM 623 N N . THR A 1 82 ? -18.669 14.508 40.931 1.00 90.44 82 THR A N 1
ATOM 624 C CA . THR A 1 82 ? -17.198 14.513 40.869 1.00 90.44 82 THR A CA 1
ATOM 625 C C . THR A 1 82 ? -16.745 14.123 39.460 1.00 90.44 82 THR A C 1
ATOM 627 O O . THR A 1 82 ? -17.143 13.078 38.948 1.00 90.44 82 THR A O 1
ATOM 630 N N . GLY A 1 83 ? -15.945 14.972 38.807 1.00 87.25 83 GLY A N 1
ATOM 631 C CA . GLY A 1 83 ? -15.542 14.771 37.407 1.00 87.25 83 GLY A CA 1
ATOM 632 C C . GLY A 1 83 ? -16.690 14.858 36.388 1.00 87.25 83 GLY A C 1
ATOM 633 O O . GLY A 1 83 ? -16.589 14.260 35.323 1.00 87.25 83 GLY A O 1
ATOM 634 N N . GLY A 1 84 ? -17.792 15.540 36.722 1.00 91.38 84 GLY A N 1
ATOM 635 C CA . GLY A 1 84 ? -18.992 15.661 35.883 1.00 91.38 84 GLY A CA 1
ATOM 636 C C . GLY A 1 84 ? -19.914 14.434 35.894 1.00 91.38 84 GLY A C 1
ATOM 637 O O . GLY A 1 84 ? -20.942 14.444 35.223 1.00 91.38 84 GLY A O 1
ATOM 638 N N . LEU A 1 85 ? -19.569 13.386 36.649 1.00 93.94 85 LEU A N 1
ATOM 639 C CA . LEU A 1 85 ? -20.210 12.073 36.583 1.00 93.94 85 LEU A CA 1
ATOM 640 C C . LEU A 1 85 ? -21.199 11.833 37.738 1.00 93.94 85 LEU A C 1
ATOM 642 O O . LEU A 1 85 ? -20.872 12.064 38.904 1.00 93.94 85 LEU A O 1
ATOM 646 N N . ALA A 1 86 ? -22.373 11.297 37.402 1.00 95.06 86 ALA A N 1
ATOM 647 C CA . ALA A 1 86 ? -23.400 10.825 38.327 1.00 95.06 86 ALA A CA 1
ATOM 648 C C . ALA A 1 86 ? -23.778 9.376 37.960 1.00 95.06 86 ALA A C 1
ATOM 650 O O . ALA A 1 86 ? -24.218 9.125 36.842 1.00 95.06 86 ALA A O 1
ATOM 651 N N . LEU A 1 87 ? -23.538 8.430 38.873 1.00 94.81 87 LEU A N 1
ATOM 652 C CA . LEU A 1 87 ? -23.790 6.988 38.711 1.00 94.81 87 LEU A CA 1
ATOM 653 C C . LEU A 1 87 ? -25.002 6.505 39.524 1.00 94.81 87 LEU A C 1
ATOM 655 O O . LEU A 1 87 ? -25.479 5.393 39.328 1.00 94.81 87 LEU A O 1
ATOM 659 N N . ASP A 1 88 ? -25.493 7.335 40.442 1.00 94.06 88 ASP A N 1
ATOM 660 C CA . ASP A 1 88 ? -26.676 7.088 41.268 1.00 94.06 88 ASP A CA 1
ATOM 661 C C . ASP A 1 88 ? -27.939 6.878 40.426 1.00 94.06 88 ASP A C 1
ATOM 663 O O . ASP A 1 88 ? -28.694 5.942 40.697 1.00 94.06 88 ASP A O 1
ATOM 667 N N . VAL A 1 89 ? -28.105 7.708 39.391 1.00 92.56 89 VAL A N 1
ATOM 668 C CA . VAL A 1 89 ? -29.219 7.700 38.426 1.00 92.56 89 VAL A CA 1
ATOM 669 C C . VAL A 1 89 ? -29.126 6.641 37.329 1.00 92.56 89 VAL A C 1
ATOM 671 O O . VAL A 1 89 ? -30.081 6.484 36.574 1.00 92.56 89 VAL A O 1
ATOM 674 N N . LEU A 1 90 ? -27.998 5.939 37.200 1.00 92.75 90 LEU A N 1
ATOM 675 C CA . LEU A 1 90 ? -27.813 4.954 36.137 1.00 92.75 90 LEU A CA 1
ATOM 676 C C . LEU A 1 90 ? -28.257 3.568 36.618 1.00 92.75 90 LEU A C 1
ATOM 678 O O . LEU A 1 90 ? -27.874 3.118 37.704 1.00 92.75 90 LEU A O 1
ATOM 682 N N . ASP A 1 91 ? -29.042 2.878 35.795 1.00 89.06 91 ASP A N 1
ATOM 683 C CA . ASP A 1 91 ? -29.498 1.521 36.079 1.00 89.06 91 ASP A CA 1
ATOM 684 C C . ASP A 1 91 ? -28.455 0.480 35.631 1.00 89.06 91 ASP A C 1
ATOM 686 O O . ASP A 1 91 ? -27.996 0.465 34.489 1.00 89.06 91 ASP A O 1
ATOM 690 N N . LEU A 1 92 ? -28.093 -0.420 36.548 1.00 86.81 92 LEU A N 1
ATOM 691 C CA . LEU A 1 92 ? -27.171 -1.531 36.300 1.00 86.81 92 LEU A CA 1
ATOM 692 C C . LEU A 1 92 ? -27.853 -2.746 35.651 1.00 86.81 92 LEU A C 1
ATOM 694 O O . LEU A 1 92 ? -27.155 -3.651 35.201 1.00 86.81 92 LEU A O 1
ATOM 698 N N . ALA A 1 93 ? -29.187 -2.774 35.568 1.00 85.62 93 ALA A N 1
ATOM 699 C CA . ALA A 1 93 ? -29.911 -3.696 34.696 1.00 85.62 93 ALA A CA 1
ATOM 700 C C . ALA A 1 93 ? -29.968 -3.194 33.238 1.00 85.62 93 ALA A C 1
ATOM 702 O O . ALA A 1 93 ? -30.088 -4.006 32.322 1.00 85.62 93 ALA A O 1
ATOM 703 N N . ARG A 1 94 ? -29.827 -1.878 33.010 1.00 85.31 94 ARG A N 1
ATOM 704 C CA . ARG A 1 94 ? -29.912 -1.210 31.695 1.00 85.31 94 ARG A CA 1
ATOM 705 C C . ARG A 1 94 ? -28.599 -0.509 31.317 1.00 85.31 94 ARG A C 1
ATOM 707 O O . ARG A 1 94 ? -28.583 0.616 30.824 1.00 85.31 94 ARG A O 1
ATOM 714 N N . VAL A 1 95 ? -27.479 -1.217 31.508 1.00 86.75 95 VAL A N 1
ATOM 715 C CA . VAL A 1 95 ? -26.115 -0.784 31.118 1.00 86.75 95 VAL A CA 1
ATOM 716 C C . VAL A 1 95 ? -26.066 -0.242 29.681 1.00 86.75 95 VAL A C 1
ATOM 718 O O . VAL A 1 95 ? -25.314 0.687 29.388 1.00 86.75 95 VAL A O 1
ATOM 721 N N . SER A 1 96 ? -26.891 -0.789 28.791 1.00 80.19 96 SER A N 1
ATOM 722 C CA . SER A 1 96 ? -26.942 -0.434 27.377 1.00 80.19 96 SER A CA 1
ATOM 723 C C . SER A 1 96 ? -27.316 1.016 27.071 1.00 80.19 96 SER A C 1
ATOM 725 O O . SER A 1 96 ? -26.833 1.560 26.082 1.00 80.19 96 SER A O 1
ATOM 727 N N . GLU A 1 97 ? -28.106 1.677 27.916 1.00 85.81 97 GLU A N 1
ATOM 728 C CA . GLU A 1 97 ? -28.581 3.045 27.649 1.00 85.81 97 GLU A CA 1
ATOM 729 C C . GLU A 1 97 ? -27.489 4.110 27.825 1.00 85.81 97 GLU A C 1
ATOM 731 O O . GLU A 1 97 ? -27.601 5.221 27.307 1.00 85.81 97 GLU A O 1
ATOM 736 N N . HIS A 1 98 ? -26.410 3.762 28.533 1.00 90.12 98 HIS A N 1
ATOM 737 C CA . HIS A 1 98 ? -25.316 4.666 28.891 1.00 90.12 98 HIS A CA 1
ATOM 738 C C . HIS A 1 98 ? -23.943 4.012 28.671 1.00 90.12 98 HIS A C 1
ATOM 740 O O . HIS A 1 98 ? -23.012 4.192 29.460 1.00 90.12 98 HIS A O 1
ATOM 746 N N . ALA A 1 99 ? -23.821 3.219 27.601 1.00 88.38 99 ALA A N 1
ATOM 747 C CA . ALA A 1 99 ? -22.630 2.429 27.293 1.00 88.38 99 ALA A CA 1
ATOM 748 C C . ALA A 1 99 ? -21.330 3.260 27.278 1.00 88.38 99 ALA A C 1
ATOM 750 O O . ALA A 1 99 ? -20.329 2.847 27.862 1.00 88.38 99 ALA A O 1
ATOM 751 N N . ASP A 1 100 ? -21.355 4.472 26.713 1.00 88.12 100 ASP A N 1
ATOM 752 C CA . ASP A 1 100 ? -20.190 5.365 26.651 1.00 88.12 100 ASP A CA 1
ATOM 753 C C . ASP A 1 100 ? -19.701 5.810 28.045 1.00 88.12 100 ASP A C 1
ATOM 755 O O . ASP A 1 100 ? -18.503 6.027 28.255 1.00 88.12 100 ASP A O 1
ATOM 759 N N . VAL A 1 101 ? -20.619 5.946 29.008 1.00 93.38 101 VAL A N 1
ATOM 760 C CA . VAL A 1 101 ? -20.322 6.250 30.412 1.00 93.38 101 VAL A CA 1
ATOM 761 C C . VAL A 1 101 ? -19.748 5.015 31.095 1.00 93.38 101 VAL A C 1
ATOM 763 O O . VAL A 1 101 ? -18.711 5.101 31.760 1.00 93.38 101 VAL A O 1
ATOM 766 N N . TRP A 1 102 ? -20.371 3.855 30.894 1.00 94.12 102 TRP A N 1
ATOM 767 C CA . TRP A 1 102 ? -19.927 2.607 31.506 1.00 94.12 102 TRP A CA 1
ATOM 768 C C . TRP A 1 102 ? -18.561 2.141 30.993 1.00 94.12 102 TRP A C 1
ATOM 770 O O . TRP A 1 102 ? -17.745 1.722 31.810 1.00 94.12 102 TRP A O 1
ATOM 780 N N . GLU A 1 103 ? -18.215 2.328 29.717 1.00 92.56 103 GLU A N 1
ATOM 781 C CA . GLU A 1 103 ? -16.842 2.098 29.243 1.00 92.56 103 GLU A CA 1
ATOM 782 C C . GLU A 1 103 ? -15.812 2.984 29.974 1.00 92.56 103 GLU A C 1
ATOM 784 O O . GLU A 1 103 ? -14.707 2.544 30.304 1.00 92.56 103 GLU A O 1
ATOM 789 N N . LYS A 1 104 ? -16.137 4.265 30.221 1.00 94.06 104 LYS A N 1
ATOM 790 C CA . LYS A 1 104 ? -15.249 5.188 30.956 1.00 94.06 104 LYS A CA 1
ATOM 791 C C . LYS A 1 104 ? -15.054 4.700 32.396 1.00 94.06 104 LYS A C 1
ATOM 793 O O . LYS A 1 104 ? -13.940 4.782 32.912 1.00 94.06 104 LYS A O 1
ATOM 798 N N . VAL A 1 105 ? -16.100 4.141 33.009 1.00 94.88 105 VAL A N 1
ATOM 799 C CA . VAL A 1 105 ? -16.048 3.483 34.324 1.00 94.88 105 VAL A CA 1
ATOM 800 C C . VAL A 1 105 ? -15.184 2.214 34.278 1.00 94.88 105 VAL A C 1
ATOM 802 O O . VAL A 1 105 ? -14.243 2.120 35.066 1.00 94.88 105 VAL A O 1
ATOM 805 N N . VAL A 1 106 ? -15.409 1.298 33.326 1.00 95.19 106 VAL A N 1
ATOM 806 C CA . VAL A 1 106 ? -14.584 0.090 33.104 1.00 95.19 106 VAL A CA 1
ATOM 807 C C . VAL A 1 106 ? -13.104 0.454 33.009 1.00 95.19 106 VAL A C 1
ATOM 809 O O . VAL A 1 106 ? -12.290 -0.063 33.777 1.00 9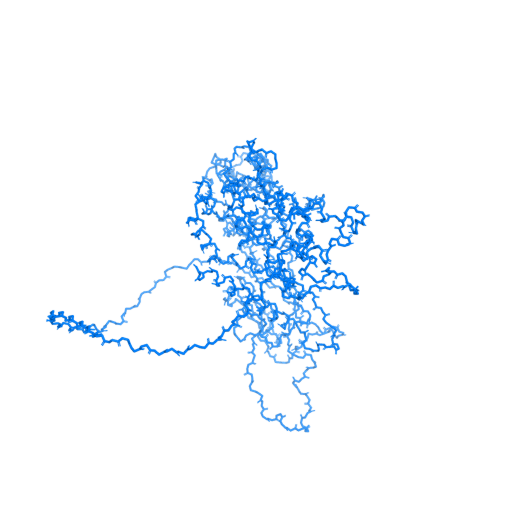5.19 106 VAL A O 1
ATOM 812 N N . ARG A 1 107 ? -12.750 1.420 32.149 1.00 94.81 107 ARG A N 1
ATOM 813 C CA . ARG A 1 107 ? -11.366 1.893 31.980 1.00 94.81 107 ARG A CA 1
ATOM 814 C C . ARG A 1 107 ? -10.754 2.414 33.287 1.00 94.81 107 ARG A C 1
ATOM 816 O O . ARG A 1 107 ? -9.563 2.207 33.514 1.00 94.81 107 ARG A O 1
ATOM 823 N N . LYS A 1 108 ? -11.531 3.047 34.176 1.00 94.56 108 LYS A N 1
ATOM 824 C CA . LYS A 1 108 ? -11.053 3.529 35.491 1.00 94.56 108 LYS A CA 1
ATOM 825 C C . LYS A 1 108 ? -10.960 2.438 36.564 1.00 94.56 108 LYS A C 1
ATOM 827 O O . LYS A 1 108 ? -10.109 2.568 37.444 1.00 94.56 108 LYS A O 1
ATOM 832 N N . ILE A 1 109 ? -11.765 1.376 36.478 1.00 93.88 109 ILE A N 1
ATOM 833 C CA . ILE A 1 109 ? -11.653 0.191 37.348 1.00 93.88 109 ILE A CA 1
ATOM 834 C C . ILE A 1 109 ? -10.448 -0.660 36.918 1.00 93.88 109 ILE A C 1
ATOM 836 O O . ILE A 1 109 ? -9.582 -0.946 37.741 1.00 93.88 109 ILE A O 1
ATOM 840 N N . ARG A 1 110 ? -10.331 -0.998 35.624 1.00 93.75 110 ARG A N 1
ATOM 841 C CA . ARG A 1 110 ? -9.227 -1.809 35.068 1.00 93.75 110 ARG A CA 1
ATOM 842 C C . ARG A 1 110 ? -7.841 -1.196 35.284 1.00 93.75 110 ARG A C 1
ATOM 844 O O . ARG A 1 110 ? -6.885 -1.933 35.486 1.00 93.75 110 ARG A O 1
ATOM 851 N N . THR A 1 111 ? -7.731 0.133 35.291 1.00 93.31 111 THR A N 1
ATOM 852 C CA . THR A 1 111 ? -6.473 0.849 35.588 1.00 93.31 111 THR A CA 1
ATOM 853 C C . THR A 1 111 ? -6.216 1.074 37.084 1.00 93.31 111 THR A C 1
ATOM 855 O O . THR A 1 111 ? -5.208 1.679 37.438 1.00 93.31 111 THR A O 1
ATOM 858 N N . GLY A 1 112 ? -7.120 0.656 37.981 1.00 91.56 112 GLY A N 1
ATOM 859 C CA . GLY A 1 112 ? -7.010 0.931 39.420 1.00 91.56 112 GLY A CA 1
ATOM 860 C C . GLY A 1 112 ? -7.010 2.427 39.773 1.00 91.56 112 GLY A C 1
ATOM 861 O O . GLY A 1 112 ? -6.578 2.810 40.864 1.00 91.56 112 GLY A O 1
ATOM 862 N N . ALA A 1 113 ? -7.461 3.287 38.854 1.00 92.00 113 ALA A N 1
ATOM 863 C CA . ALA A 1 113 ? -7.458 4.739 39.008 1.00 92.00 113 ALA A CA 1
ATOM 864 C C . ALA A 1 113 ? -8.599 5.234 39.912 1.00 92.00 113 ALA A C 1
ATOM 866 O O . ALA A 1 113 ? -8.453 6.263 40.572 1.00 92.00 113 ALA A O 1
ATOM 867 N N . MET A 1 114 ? -9.715 4.497 39.964 1.00 92.56 114 MET A N 1
ATOM 868 C CA . MET A 1 114 ? -10.846 4.759 40.857 1.00 92.56 114 MET A CA 1
ATOM 869 C C . MET A 1 114 ? -11.148 3.538 41.744 1.00 92.56 114 MET A C 1
ATOM 871 O O . MET A 1 114 ? -11.107 2.418 41.235 1.00 92.56 114 MET A O 1
ATOM 875 N N . PRO A 1 115 ? -11.502 3.721 43.033 1.00 93.56 115 PRO A N 1
ATOM 876 C CA . PRO A 1 115 ? -11.487 4.978 43.802 1.00 93.56 115 PRO A CA 1
ATOM 877 C C . PRO A 1 115 ? -10.076 5.586 43.924 1.00 93.56 115 PRO A C 1
ATOM 879 O O . PRO A 1 115 ? -9.096 4.844 43.834 1.00 93.56 115 PRO A O 1
ATOM 882 N N . PRO A 1 116 ? -9.921 6.908 44.114 1.00 91.69 116 PRO A N 1
ATOM 883 C CA . PRO A 1 116 ? -8.603 7.545 44.163 1.00 91.69 116 PRO A CA 1
ATOM 884 C C . PRO A 1 116 ? -7.797 7.124 45.406 1.00 91.69 116 PRO A C 1
ATOM 886 O O . PRO A 1 116 ? -8.328 6.525 46.344 1.00 91.69 116 PRO A O 1
ATOM 889 N N . VAL A 1 117 ? -6.497 7.433 45.416 1.00 89.62 117 VAL A N 1
ATOM 890 C CA . VAL A 1 117 ? -5.611 7.174 46.566 1.00 89.62 117 VAL A CA 1
ATOM 891 C C . VAL A 1 117 ? -6.161 7.867 47.823 1.00 89.62 117 VAL A C 1
ATOM 893 O O . VAL A 1 117 ? -6.697 8.971 47.748 1.00 89.62 117 VAL A O 1
ATOM 896 N N . GLY A 1 118 ? -6.076 7.200 48.977 1.00 89.00 118 GLY A N 1
ATOM 897 C CA . GLY A 1 118 ? -6.620 7.696 50.249 1.00 89.00 118 GLY A CA 1
ATOM 898 C C . GLY A 1 118 ? -8.129 7.484 50.445 1.00 89.00 118 GLY A C 1
ATOM 899 O O . GLY A 1 118 ? -8.644 7.775 51.523 1.00 89.00 118 GLY A O 1
ATOM 900 N N . ARG A 1 119 ? -8.857 6.945 49.456 1.00 92.62 119 ARG A N 1
ATOM 901 C CA . ARG A 1 119 ? -10.227 6.436 49.646 1.00 92.62 119 ARG A CA 1
ATOM 902 C C . ARG A 1 119 ? -10.228 4.919 49.876 1.00 92.62 119 ARG A C 1
ATOM 904 O O . ARG A 1 119 ? -9.317 4.240 49.401 1.00 92.62 119 ARG A O 1
ATOM 911 N N . PRO A 1 120 ? -11.252 4.363 50.554 1.00 91.62 120 PRO A N 1
ATOM 912 C CA . PRO A 1 120 ? -11.480 2.923 50.564 1.00 91.62 120 PRO A CA 1
ATOM 913 C C . PRO A 1 120 ? -11.559 2.393 49.131 1.00 91.62 120 PRO A C 1
ATOM 915 O O . PRO A 1 120 ? -12.242 2.981 48.292 1.00 91.62 120 PRO A O 1
ATOM 918 N N . ARG A 1 121 ? -10.880 1.280 48.857 1.00 91.88 121 ARG A N 1
ATOM 919 C CA . ARG A 1 121 ? -10.904 0.583 47.565 1.00 91.88 121 ARG A CA 1
ATOM 920 C C . ARG A 1 121 ? -11.543 -0.804 47.732 1.00 91.88 121 ARG A C 1
ATOM 922 O O . ARG A 1 121 ? -11.515 -1.338 48.847 1.00 91.88 121 ARG A O 1
ATOM 929 N N . PRO A 1 122 ? -12.153 -1.384 46.685 1.00 90.19 122 PRO A N 1
ATOM 930 C CA . PRO A 1 122 ? -12.478 -2.802 46.689 1.00 90.19 122 PRO A CA 1
ATOM 931 C C . PRO A 1 122 ? -11.186 -3.627 46.599 1.00 90.19 122 PRO A C 1
ATOM 933 O O . PRO A 1 122 ? -10.137 -3.126 46.193 1.00 90.19 122 PRO A O 1
ATOM 936 N N . ASP A 1 123 ? -11.273 -4.906 46.954 1.00 90.94 123 ASP A N 1
ATOM 937 C CA . ASP A 1 123 ? -10.210 -5.875 46.683 1.00 90.94 123 ASP A CA 1
ATOM 938 C C . ASP A 1 123 ? -9.924 -5.976 45.159 1.00 90.94 123 ASP A C 1
ATOM 940 O O . ASP A 1 123 ? -10.857 -5.792 44.364 1.00 90.94 123 ASP A O 1
ATOM 944 N N . PRO A 1 124 ? -8.683 -6.249 44.702 1.00 90.81 124 PRO A N 1
ATOM 945 C CA . PRO A 1 124 ? -8.375 -6.363 43.275 1.00 90.81 124 PRO A CA 1
ATOM 946 C C . PRO A 1 124 ? -9.168 -7.447 42.531 1.00 90.81 124 PRO A C 1
ATOM 948 O O . PRO A 1 124 ? -9.582 -7.208 41.396 1.00 90.81 124 PRO A O 1
ATOM 951 N N . ALA A 1 125 ? -9.443 -8.602 43.146 1.00 91.81 125 ALA A N 1
ATOM 952 C CA . ALA A 1 125 ? -10.247 -9.659 42.532 1.00 91.81 125 ALA A CA 1
ATOM 953 C C . ALA A 1 125 ? -11.731 -9.264 42.459 1.00 91.81 125 ALA A C 1
ATOM 955 O O . ALA A 1 125 ? -12.377 -9.483 41.432 1.00 91.81 125 ALA A O 1
ATOM 956 N N . LEU A 1 126 ? -12.258 -8.593 43.492 1.00 92.19 126 LEU A N 1
ATOM 957 C CA . LEU A 1 126 ? -13.612 -8.026 43.450 1.00 92.19 126 LEU A CA 1
ATOM 958 C C . LEU A 1 126 ? -13.730 -6.948 42.358 1.00 92.19 126 LEU A C 1
ATOM 960 O O . LEU A 1 126 ? -14.663 -6.989 41.555 1.00 92.19 126 LEU A O 1
ATOM 964 N N . SER A 1 127 ? -12.753 -6.043 42.276 1.00 91.50 127 SER A N 1
ATOM 965 C CA . SER A 1 127 ? -12.672 -4.993 41.248 1.00 91.50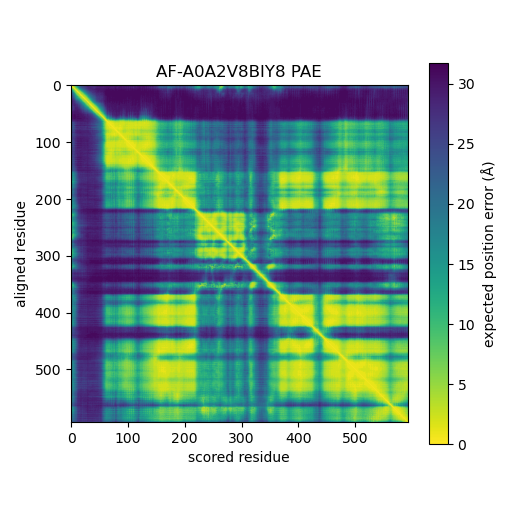 127 SER A CA 1
ATOM 966 C C . SER A 1 127 ? -12.609 -5.593 39.841 1.00 91.50 127 SER A C 1
ATOM 968 O O . SER A 1 127 ? -13.347 -5.174 38.950 1.00 91.50 127 SER A O 1
ATOM 970 N N . GLY A 1 128 ? -11.782 -6.627 39.657 1.00 93.25 128 GLY A N 1
ATOM 971 C CA . GLY A 1 128 ? -11.676 -7.378 38.410 1.00 93.25 128 GLY A CA 1
ATOM 972 C C . GLY A 1 128 ? -12.975 -8.087 38.024 1.00 93.25 128 GLY A C 1
ATOM 973 O O . GLY A 1 128 ? -13.342 -8.054 36.854 1.00 93.25 128 GLY A O 1
ATOM 974 N N . SER A 1 129 ? -13.702 -8.669 38.985 1.00 94.19 129 SER A N 1
ATOM 975 C CA . SER A 1 129 ? -14.976 -9.352 38.715 1.00 94.19 129 SER A CA 1
ATOM 976 C C . SER A 1 129 ? -16.102 -8.390 38.317 1.00 94.19 129 SER A C 1
ATOM 978 O O . SER A 1 129 ? -16.859 -8.695 37.398 1.00 94.19 129 SER A O 1
ATOM 980 N N . VAL A 1 130 ? -16.176 -7.202 38.934 1.00 93.44 130 VAL A N 1
ATOM 981 C CA . VAL A 1 130 ? -17.147 -6.159 38.554 1.00 93.44 130 VAL A CA 1
ATOM 982 C C . VAL A 1 130 ? -16.808 -5.566 37.186 1.00 93.44 130 VAL A C 1
ATOM 984 O O . VAL A 1 130 ? -17.719 -5.344 36.391 1.00 93.44 130 VAL A O 1
ATOM 987 N N . ALA A 1 131 ? -15.521 -5.368 36.872 1.00 94.25 131 ALA A N 1
ATOM 988 C CA . ALA A 1 131 ? -15.100 -4.954 35.534 1.00 94.25 131 ALA A CA 1
ATOM 989 C C . ALA A 1 131 ? -15.483 -5.999 34.472 1.00 94.25 131 ALA A C 1
ATOM 991 O O . ALA A 1 131 ? -16.163 -5.647 33.516 1.00 94.25 131 ALA A O 1
ATOM 992 N N . SER A 1 132 ? -15.152 -7.281 34.683 1.00 94.19 132 SER A N 1
ATOM 993 C CA . SER A 1 132 ? -15.517 -8.364 33.753 1.00 94.19 132 SER A CA 1
ATOM 994 C C . SER A 1 132 ? -17.033 -8.525 33.583 1.00 94.19 132 SER A C 1
ATOM 996 O O . SER A 1 132 ? -17.492 -8.852 32.495 1.00 94.19 132 SER A O 1
ATOM 998 N N . TRP A 1 133 ? -17.827 -8.303 34.638 1.00 93.50 133 TRP A N 1
ATOM 999 C CA . TRP A 1 133 ? -19.291 -8.325 34.548 1.00 93.50 133 TRP A CA 1
ATOM 1000 C C . TRP A 1 133 ? -19.839 -7.165 33.703 1.00 93.50 133 TRP A C 1
ATOM 1002 O O . TRP A 1 133 ? -20.745 -7.375 32.898 1.00 93.50 133 TRP A O 1
ATOM 1012 N N . LEU A 1 134 ? -19.288 -5.958 33.875 1.00 93.44 134 LEU A N 1
ATOM 1013 C CA . LEU A 1 134 ? -19.726 -4.764 33.150 1.00 93.44 134 LEU A CA 1
ATOM 1014 C C . LEU A 1 134 ? -19.293 -4.812 31.676 1.00 93.44 134 LEU A C 1
ATOM 1016 O O . LEU A 1 134 ? -20.086 -4.482 30.800 1.00 93.44 134 LEU A O 1
ATOM 1020 N N . GLU A 1 135 ? -18.084 -5.304 31.400 1.00 94.00 135 GLU A N 1
ATOM 1021 C CA . GLU A 1 135 ? -17.609 -5.649 30.052 1.00 94.00 135 GLU A CA 1
ATOM 1022 C C . GLU A 1 135 ? -18.548 -6.672 29.398 1.00 94.00 135 GLU A C 1
ATOM 1024 O O . GLU A 1 135 ? -19.173 -6.354 28.394 1.00 94.00 135 GLU A O 1
ATOM 1029 N N . ALA A 1 136 ? -18.823 -7.812 30.041 1.00 91.81 136 ALA A N 1
ATOM 1030 C CA . ALA A 1 136 ? -19.750 -8.823 29.518 1.00 91.81 136 ALA A CA 1
ATOM 1031 C C . ALA A 1 136 ? -21.232 -8.373 29.438 1.00 91.81 136 ALA A C 1
ATOM 1033 O O . ALA A 1 136 ? -22.089 -9.132 28.971 1.00 91.81 136 ALA A O 1
ATOM 1034 N N . ALA A 1 137 ? -21.582 -7.174 29.911 1.00 90.19 137 ALA A N 1
ATOM 1035 C CA . ALA A 1 137 ? -22.863 -6.519 29.634 1.00 90.19 137 ALA A CA 1
ATOM 1036 C C . ALA A 1 137 ? -22.778 -5.606 28.395 1.00 90.19 137 ALA A C 1
ATOM 1038 O O . ALA A 1 137 ? -23.679 -5.637 27.558 1.00 90.19 137 ALA A O 1
ATOM 1039 N N . LEU A 1 138 ? -21.681 -4.856 28.247 1.00 90.50 138 LEU A N 1
ATOM 1040 C CA . LEU A 1 138 ? -21.386 -4.023 27.077 1.00 90.50 138 LEU A CA 1
ATOM 1041 C C . LEU A 1 138 ? -21.123 -4.864 25.813 1.00 90.50 138 LEU A C 1
ATOM 1043 O O . LEU A 1 138 ? -21.621 -4.524 24.745 1.00 90.50 138 LEU A O 1
ATOM 1047 N N . ASP A 1 139 ? -20.430 -5.997 25.933 1.00 89.44 139 ASP A N 1
ATOM 1048 C CA . ASP A 1 139 ? -20.129 -6.901 24.816 1.00 89.44 139 ASP A CA 1
ATOM 1049 C C . ASP A 1 139 ? -21.406 -7.515 24.220 1.00 89.44 139 ASP A C 1
ATOM 1051 O O . ASP A 1 139 ? -21.538 -7.632 23.004 1.00 89.44 139 ASP A O 1
ATOM 1055 N N . ARG A 1 140 ? -22.391 -7.862 25.063 1.00 87.06 140 ARG A N 1
ATOM 1056 C CA . ARG A 1 140 ? -23.701 -8.353 24.594 1.00 87.06 140 ARG A CA 1
ATOM 1057 C C . ARG A 1 140 ? -24.474 -7.275 23.841 1.00 87.06 140 ARG A C 1
ATOM 1059 O O . ARG A 1 140 ? -24.995 -7.562 22.769 1.00 87.06 140 ARG A O 1
ATOM 1066 N N . LEU A 1 141 ? -24.459 -6.033 24.330 1.00 81.88 141 LEU A N 1
ATOM 1067 C CA . LEU A 1 141 ? -25.004 -4.901 23.578 1.00 81.88 141 LEU A CA 1
ATOM 1068 C C . LEU A 1 141 ? -24.291 -4.722 22.232 1.00 81.88 141 LEU A C 1
ATOM 1070 O O . LEU A 1 141 ? -24.955 -4.500 21.229 1.00 81.88 141 LEU A O 1
ATOM 1074 N N . ALA A 1 142 ? -22.961 -4.826 22.188 1.00 83.31 142 ALA A N 1
ATOM 1075 C CA . ALA A 1 142 ? -22.196 -4.670 20.951 1.00 83.31 142 ALA A CA 1
ATOM 1076 C C . ALA A 1 142 ? -22.474 -5.785 19.920 1.00 83.31 142 ALA A C 1
ATOM 1078 O O . ALA A 1 142 ? -22.297 -5.563 18.723 1.00 83.31 142 ALA A O 1
ATOM 1079 N N . LEU A 1 143 ? -22.934 -6.960 20.365 1.00 84.44 143 LEU A N 1
ATOM 1080 C CA . LEU A 1 143 ? -23.408 -8.047 19.501 1.00 84.44 143 LEU A CA 1
ATOM 1081 C C . LEU A 1 143 ? -24.852 -7.825 19.014 1.00 84.44 143 LEU A C 1
ATOM 1083 O O . LEU A 1 143 ? -25.151 -8.110 17.857 1.00 84.44 143 LEU A O 1
ATOM 1087 N N . GLU A 1 144 ? -25.740 -7.312 19.870 1.00 84.00 144 GLU A N 1
ATOM 1088 C CA . GLU A 1 144 ? -27.145 -7.023 19.533 1.00 84.00 144 GLU A CA 1
ATOM 1089 C C . GLU A 1 144 ? -27.296 -5.756 18.672 1.00 84.00 144 GLU A C 1
ATOM 1091 O O . GLU A 1 144 ? -28.135 -5.699 17.768 1.00 84.00 144 GLU A O 1
ATOM 1096 N N . HIS A 1 145 ? -26.470 -4.739 18.926 1.00 80.19 145 HIS A N 1
ATOM 1097 C CA . HIS A 1 145 ? -26.450 -3.438 18.253 1.00 80.19 145 HIS A CA 1
ATOM 1098 C C . HIS A 1 145 ? -25.010 -3.044 17.856 1.00 80.19 145 HIS A C 1
ATOM 1100 O O . HIS A 1 145 ? -24.413 -2.156 18.474 1.00 80.19 145 HIS A O 1
ATOM 1106 N N . PRO A 1 146 ? -24.425 -3.678 16.817 1.00 81.06 146 PRO A N 1
ATOM 1107 C CA . PRO A 1 146 ? -23.060 -3.386 16.387 1.00 81.06 146 PRO A CA 1
ATOM 1108 C C . PRO A 1 146 ? -22.886 -1.932 15.939 1.00 81.06 146 PRO A C 1
ATOM 1110 O O . PRO A 1 146 ? -23.566 -1.464 15.027 1.00 81.06 146 PRO A O 1
ATOM 1113 N N . ASN A 1 147 ? -21.920 -1.233 16.536 1.00 79.62 147 ASN A N 1
ATOM 1114 C CA . ASN A 1 147 ? -21.513 0.112 16.132 1.00 79.62 147 ASN A CA 1
ATOM 1115 C C . ASN A 1 147 ? -20.090 0.075 15.538 1.00 79.62 147 ASN A C 1
ATOM 1117 O O . ASN A 1 147 ? -19.119 0.213 16.282 1.00 79.62 147 ASN A O 1
ATOM 1121 N N . PRO A 1 148 ? -19.935 -0.101 14.211 1.00 79.75 148 PRO A N 1
ATOM 1122 C CA . PRO A 1 148 ? -18.627 -0.134 13.551 1.00 79.75 148 PRO A CA 1
ATOM 1123 C C . PRO A 1 148 ? -17.977 1.256 13.396 1.00 79.75 148 PRO A C 1
ATOM 1125 O O . PRO A 1 148 ? -16.969 1.384 12.701 1.00 79.75 148 PRO A O 1
ATOM 1128 N N . GLY A 1 149 ? -18.547 2.308 13.997 1.00 80.94 149 GLY A N 1
ATOM 1129 C CA . GLY A 1 149 ? -18.138 3.692 13.778 1.00 80.94 149 GLY A CA 1
ATOM 1130 C C . GLY A 1 149 ? -18.617 4.241 12.430 1.00 80.94 149 GLY A C 1
ATOM 1131 O O . GLY A 1 149 ? -19.601 3.773 11.856 1.00 80.94 149 GLY A O 1
ATOM 1132 N N . ARG A 1 150 ? -17.927 5.268 11.924 1.00 77.25 150 ARG A N 1
ATOM 1133 C CA . ARG A 1 150 ? -18.167 5.854 10.595 1.00 77.25 150 ARG A CA 1
ATOM 1134 C C . ARG A 1 150 ? -16.908 5.689 9.739 1.00 77.25 150 ARG A C 1
ATOM 1136 O O . ARG A 1 150 ? -15.830 5.985 10.252 1.00 77.25 150 ARG A O 1
ATOM 1143 N N . PRO A 1 151 ? -17.010 5.261 8.468 1.00 77.06 151 PRO A N 1
ATOM 1144 C CA . PRO A 1 151 ? -15.853 5.209 7.584 1.00 77.06 151 PRO A CA 1
ATOM 1145 C C . PRO A 1 151 ? -15.361 6.630 7.277 1.00 77.06 151 PRO A C 1
ATOM 1147 O O . PRO A 1 151 ? -16.145 7.502 6.897 1.00 77.06 151 PRO A O 1
ATOM 1150 N N . THR A 1 152 ? -14.060 6.864 7.437 1.00 82.00 152 THR A N 1
ATOM 1151 C CA . THR A 1 152 ? -13.378 8.094 7.012 1.00 82.00 152 THR A CA 1
ATOM 1152 C C . THR A 1 152 ? -12.631 7.861 5.695 1.00 82.00 152 THR A C 1
ATOM 1154 O O . THR A 1 152 ? -12.375 6.724 5.292 1.00 82.00 152 THR A O 1
ATOM 1157 N N . LEU A 1 153 ? -12.347 8.938 4.953 1.00 85.50 153 LEU A N 1
ATOM 1158 C CA . LEU A 1 153 ? -11.861 8.855 3.572 1.00 85.50 153 LEU A CA 1
ATOM 1159 C C . LEU A 1 153 ? -10.393 8.387 3.513 1.00 85.50 153 LEU A C 1
ATOM 1161 O O . LEU A 1 153 ? -9.458 9.184 3.550 1.00 85.50 153 LEU A O 1
ATOM 1165 N N . HIS A 1 154 ? -10.200 7.075 3.400 1.00 91.38 154 HIS A N 1
ATOM 1166 C CA . HIS A 1 154 ? -8.896 6.427 3.501 1.00 91.38 154 HIS A CA 1
ATOM 1167 C C . HIS A 1 154 ? -8.074 6.593 2.206 1.00 91.38 154 HIS A C 1
ATOM 1169 O O . HIS A 1 154 ? -8.270 5.868 1.226 1.00 91.38 154 HIS A O 1
ATOM 1175 N N . ARG A 1 155 ? -7.137 7.549 2.194 1.00 93.75 155 ARG A N 1
ATOM 1176 C CA . ARG A 1 155 ? -6.126 7.711 1.131 1.00 93.75 155 ARG A CA 1
ATOM 1177 C C . ARG A 1 155 ? -5.098 6.581 1.190 1.00 93.75 155 ARG A C 1
ATOM 1179 O O . ARG A 1 155 ? -4.685 6.218 2.281 1.00 93.75 155 ARG A O 1
ATOM 1186 N N . LEU A 1 156 ? -4.617 6.095 0.045 1.00 94.94 156 LEU A N 1
ATOM 1187 C CA . LEU A 1 156 ? -3.458 5.199 0.013 1.00 94.94 156 LEU A CA 1
ATOM 1188 C C . LEU A 1 156 ? -2.217 5.923 0.552 1.00 94.94 156 LEU A C 1
ATOM 1190 O O . LEU A 1 156 ? -1.817 6.967 0.016 1.00 94.94 156 LEU A O 1
ATOM 1194 N N . ASN A 1 157 ? -1.590 5.363 1.584 1.00 93.44 157 ASN A N 1
ATOM 1195 C CA . ASN A 1 157 ? -0.306 5.869 2.072 1.00 93.44 157 ASN A CA 1
ATOM 1196 C C . ASN A 1 157 ? 0.847 5.497 1.114 1.00 93.44 157 ASN A C 1
ATOM 1198 O O . ASN A 1 157 ? 0.654 4.781 0.131 1.00 93.44 157 ASN A O 1
ATOM 1202 N N . ARG A 1 158 ? 2.071 5.969 1.367 1.00 92.56 158 ARG A N 1
ATOM 1203 C CA . ARG A 1 158 ? 3.250 5.696 0.520 1.00 92.56 158 ARG A CA 1
ATOM 1204 C C . ARG A 1 158 ? 3.561 4.215 0.303 1.00 92.56 158 ARG A C 1
ATOM 1206 O O . ARG A 1 158 ? 4.036 3.852 -0.775 1.00 92.56 158 ARG A O 1
ATOM 1213 N N . VAL A 1 159 ? 3.335 3.375 1.311 1.00 92.12 159 VAL A N 1
ATOM 1214 C CA . VAL A 1 159 ? 3.566 1.926 1.238 1.00 92.12 159 VAL A CA 1
ATOM 1215 C C . VAL A 1 159 ? 2.490 1.274 0.377 1.00 92.12 159 VAL A C 1
ATOM 1217 O O . VAL A 1 159 ? 2.818 0.563 -0.570 1.00 92.12 159 VAL A O 1
ATOM 1220 N N . GLU A 1 160 ? 1.222 1.578 0.651 1.00 95.69 160 GLU A N 1
ATOM 1221 C CA . GLU A 1 160 ? 0.076 1.091 -0.119 1.00 95.69 160 GLU A CA 1
ATOM 1222 C C . GLU A 1 160 ? 0.118 1.559 -1.579 1.00 95.69 160 GLU A C 1
ATOM 1224 O O . GLU A 1 160 ? -0.184 0.782 -2.482 1.00 95.69 160 GLU A O 1
ATOM 1229 N N . TYR A 1 161 ? 0.548 2.799 -1.832 1.00 96.25 161 TYR A N 1
ATOM 1230 C CA . TYR A 1 161 ? 0.719 3.350 -3.175 1.00 96.25 161 TYR A CA 1
ATOM 1231 C C . TYR A 1 161 ? 1.798 2.591 -3.955 1.00 96.25 161 TYR A C 1
ATOM 1233 O O . TYR A 1 161 ? 1.512 2.111 -5.049 1.00 96.25 161 TYR A O 1
ATOM 1241 N N . ARG A 1 162 ? 3.009 2.405 -3.398 1.00 94.12 162 ARG A N 1
ATOM 1242 C CA . ARG A 1 162 ? 4.062 1.589 -4.040 1.00 94.12 162 ARG A CA 1
ATOM 1243 C C . ARG A 1 162 ? 3.559 0.178 -4.336 1.00 94.12 162 ARG A C 1
ATOM 1245 O O . ARG A 1 162 ? 3.678 -0.283 -5.466 1.00 94.12 162 ARG A O 1
ATOM 1252 N N . ASN A 1 163 ? 2.987 -0.493 -3.339 1.00 95.38 163 ASN A N 1
ATOM 1253 C CA . ASN A 1 163 ? 2.528 -1.872 -3.478 1.00 95.38 163 ASN A CA 1
ATOM 1254 C C . ASN A 1 163 ? 1.413 -1.997 -4.538 1.00 95.38 163 ASN A C 1
ATOM 1256 O O . ASN A 1 163 ? 1.427 -2.931 -5.338 1.00 95.38 163 ASN A O 1
ATOM 1260 N N . ALA A 1 164 ? 0.497 -1.024 -4.606 1.00 97.00 164 ALA A N 1
ATOM 1261 C CA . ALA A 1 164 ? -0.533 -0.960 -5.638 1.00 97.00 164 ALA A CA 1
ATOM 1262 C C . ALA A 1 164 ? 0.056 -0.725 -7.040 1.00 97.00 164 ALA A C 1
ATOM 1264 O O . ALA A 1 164 ? -0.384 -1.374 -7.987 1.00 97.00 164 ALA A O 1
ATOM 1265 N N . ILE A 1 165 ? 1.066 0.144 -7.188 1.00 95.62 165 ILE A N 1
ATOM 1266 C CA . ILE A 1 165 ? 1.797 0.318 -8.456 1.00 95.62 165 ILE A CA 1
ATOM 1267 C C . ILE A 1 165 ? 2.468 -0.995 -8.875 1.00 95.62 165 ILE A C 1
ATOM 1269 O O . ILE A 1 165 ? 2.269 -1.429 -10.011 1.00 95.62 165 ILE A O 1
ATOM 1273 N N . ARG A 1 166 ? 3.163 -1.678 -7.958 1.00 92.44 166 ARG A N 1
ATOM 1274 C CA . ARG A 1 166 ? 3.770 -2.994 -8.201 1.00 92.44 166 ARG A CA 1
ATOM 1275 C C . ARG A 1 166 ? 2.738 -4.024 -8.665 1.00 92.44 166 ARG A C 1
ATOM 1277 O O . ARG A 1 166 ? 2.935 -4.663 -9.693 1.00 92.44 166 ARG A O 1
ATOM 1284 N N . ASP A 1 167 ? 1.609 -4.167 -7.976 1.00 94.00 167 ASP A N 1
ATOM 1285 C CA . ASP A 1 167 ? 0.627 -5.212 -8.305 1.00 94.00 167 ASP A CA 1
ATOM 1286 C C . ASP A 1 167 ? -0.213 -4.873 -9.557 1.00 94.00 167 ASP A C 1
ATOM 1288 O O . ASP A 1 167 ? -0.613 -5.771 -10.310 1.00 94.00 167 ASP A O 1
ATOM 1292 N N . MET A 1 168 ? -0.447 -3.585 -9.841 1.00 94.38 168 MET A N 1
ATOM 1293 C CA . MET A 1 168 ? -1.116 -3.128 -11.066 1.00 94.38 168 MET A CA 1
ATOM 1294 C C . MET A 1 168 ? -0.222 -3.214 -12.300 1.00 94.38 168 MET A C 1
ATOM 1296 O O . MET A 1 168 ? -0.678 -3.694 -13.338 1.00 94.38 168 MET A O 1
ATOM 1300 N N . LEU A 1 169 ? 1.011 -2.714 -12.190 1.00 91.81 169 LEU A N 1
ATOM 1301 C CA . LEU A 1 169 ? 1.903 -2.413 -13.309 1.00 91.81 169 LEU A CA 1
ATOM 1302 C C . LEU A 1 169 ? 3.173 -3.265 -13.329 1.00 91.81 169 LEU A C 1
ATOM 1304 O O . LEU A 1 169 ? 3.948 -3.074 -14.248 1.00 91.81 169 LEU A O 1
ATOM 1308 N N . ALA A 1 170 ? 3.402 -4.192 -12.394 1.00 87.69 170 ALA A N 1
ATOM 1309 C CA . ALA A 1 170 ? 4.642 -4.980 -12.303 1.00 87.69 170 ALA A CA 1
ATOM 1310 C C . ALA A 1 170 ? 5.905 -4.097 -12.383 1.00 87.69 170 ALA A C 1
ATOM 1312 O O . ALA A 1 170 ? 6.810 -4.379 -13.164 1.00 87.69 170 ALA A O 1
ATOM 1313 N N . LEU A 1 171 ? 5.884 -3.000 -11.617 1.00 83.25 171 LEU A N 1
ATOM 1314 C CA . LEU A 1 171 ? 6.922 -1.975 -11.563 1.00 83.25 171 LEU A CA 1
ATOM 1315 C C . LEU A 1 171 ? 7.256 -1.661 -10.099 1.00 83.25 171 LEU A C 1
ATOM 1317 O O . LEU A 1 171 ? 6.360 -1.254 -9.353 1.00 83.25 171 LEU A O 1
ATOM 1321 N N . GLU A 1 172 ? 8.512 -1.812 -9.688 1.00 80.44 172 GLU A N 1
ATOM 1322 C CA . GLU A 1 172 ? 8.964 -1.345 -8.370 1.00 80.44 172 GLU A CA 1
ATOM 1323 C C . GLU A 1 172 ? 9.331 0.143 -8.401 1.00 80.44 172 GLU A C 1
ATOM 1325 O O . GLU A 1 172 ? 9.891 0.660 -9.369 1.00 80.44 172 GLU A O 1
ATOM 1330 N N . ILE A 1 173 ? 9.000 0.854 -7.320 1.00 81.81 173 ILE A N 1
ATOM 1331 C CA . ILE A 1 173 ? 9.281 2.286 -7.171 1.00 81.81 173 ILE A CA 1
ATOM 1332 C C . ILE A 1 173 ? 9.751 2.600 -5.755 1.00 81.81 173 ILE A C 1
ATOM 1334 O O . ILE A 1 173 ? 9.224 2.063 -4.781 1.00 81.81 173 ILE A O 1
ATOM 1338 N N . ASP A 1 174 ? 10.677 3.547 -5.622 1.00 81.12 174 ASP A N 1
ATOM 1339 C CA . ASP A 1 174 ? 10.917 4.201 -4.340 1.00 81.12 174 ASP A CA 1
ATOM 1340 C C . ASP A 1 174 ? 9.878 5.323 -4.115 1.00 81.12 174 ASP A C 1
ATOM 1342 O O . ASP A 1 174 ? 9.917 6.342 -4.806 1.00 81.12 174 ASP A O 1
ATOM 1346 N N . PRO A 1 175 ? 8.955 5.203 -3.141 1.00 79.75 175 PRO A N 1
ATOM 1347 C CA . PRO A 1 175 ? 8.024 6.275 -2.819 1.00 79.75 175 PRO A CA 1
ATOM 1348 C C . PRO A 1 175 ? 8.682 7.446 -2.069 1.00 79.75 175 PRO A C 1
ATOM 1350 O O . PRO A 1 175 ? 8.037 8.485 -1.940 1.00 79.75 175 PRO A O 1
ATOM 1353 N N . ALA A 1 176 ? 9.921 7.330 -1.567 1.00 83.56 176 ALA A N 1
ATOM 1354 C CA . ALA A 1 176 ? 10.596 8.410 -0.843 1.00 83.56 176 ALA A CA 1
ATOM 1355 C C . ALA A 1 176 ? 11.054 9.555 -1.757 1.00 83.56 176 ALA A C 1
ATOM 1357 O O . ALA A 1 176 ? 10.872 10.720 -1.410 1.00 83.56 176 ALA A O 1
ATOM 1358 N N . SER A 1 177 ? 11.570 9.237 -2.943 1.00 82.38 177 SER A N 1
ATOM 1359 C CA . SER A 1 177 ? 11.921 10.197 -3.996 1.00 82.38 177 SER A CA 1
ATOM 1360 C C . SER A 1 177 ? 10.700 10.841 -4.667 1.00 82.38 177 SER A C 1
ATOM 1362 O O . SER A 1 177 ? 10.824 11.896 -5.294 1.00 82.38 177 SER A O 1
ATOM 1364 N N . LEU A 1 178 ? 9.516 10.231 -4.537 1.00 83.75 178 LEU A N 1
ATOM 1365 C CA . LEU A 1 178 ? 8.296 10.641 -5.241 1.00 83.75 178 LEU A CA 1
ATOM 1366 C C . LEU A 1 178 ? 7.303 11.414 -4.365 1.00 83.75 178 LEU A C 1
ATOM 1368 O O . LEU A 1 178 ? 6.719 12.392 -4.835 1.00 83.75 178 LEU A O 1
ATOM 1372 N N . LEU A 1 179 ? 7.098 10.992 -3.114 1.00 89.50 179 LEU A N 1
ATOM 1373 C CA . LEU A 1 179 ? 6.024 11.470 -2.237 1.00 89.50 179 LEU A CA 1
ATOM 1374 C C . LEU A 1 179 ? 6.573 11.869 -0.850 1.00 89.50 179 LEU A C 1
ATOM 1376 O O . LEU A 1 179 ? 7.434 11.171 -0.310 1.00 89.50 179 LEU A O 1
ATOM 1380 N N . PRO A 1 180 ? 6.075 12.951 -0.218 1.00 88.69 180 PRO A N 1
ATOM 1381 C CA . PRO A 1 180 ? 6.431 13.292 1.162 1.00 88.69 180 PRO A CA 1
ATOM 1382 C C . PRO A 1 180 ? 5.944 12.210 2.137 1.00 88.69 180 PRO A C 1
ATOM 1384 O O . PRO A 1 180 ? 5.017 11.469 1.820 1.00 88.69 180 PRO A O 1
ATOM 1387 N N . ALA A 1 181 ? 6.573 12.102 3.310 1.00 88.00 181 ALA A N 1
ATOM 1388 C CA . ALA A 1 181 ? 6.166 11.138 4.334 1.00 88.00 181 ALA A CA 1
ATOM 1389 C C . ALA A 1 181 ? 4.716 11.377 4.801 1.00 88.00 181 ALA A C 1
ATOM 1391 O O . ALA A 1 181 ? 4.274 12.522 4.905 1.00 88.00 181 ALA A O 1
ATOM 1392 N N . ASP A 1 182 ? 3.995 10.293 5.083 1.00 89.62 182 ASP A N 1
ATOM 1393 C CA . ASP A 1 182 ? 2.643 10.342 5.638 1.00 89.62 182 ASP A CA 1
ATOM 1394 C C . ASP A 1 182 ? 2.666 10.626 7.151 1.00 89.62 182 ASP A C 1
ATOM 1396 O O . ASP A 1 182 ? 3.613 10.266 7.853 1.00 89.62 182 ASP A O 1
ATOM 1400 N N . ASN A 1 183 ? 1.603 11.251 7.666 1.00 84.75 183 ASN A N 1
ATOM 1401 C CA . ASN A 1 183 ? 1.415 11.417 9.107 1.00 84.75 183 ASN A CA 1
ATOM 1402 C C . ASN A 1 183 ? 1.002 10.079 9.737 1.00 84.75 183 ASN A C 1
ATOM 1404 O O . ASN A 1 183 ? 0.131 9.393 9.205 1.00 84.75 183 ASN A O 1
ATOM 1408 N N . ALA A 1 184 ? 1.550 9.756 10.909 1.00 83.50 184 ALA A N 1
ATOM 1409 C CA . ALA A 1 184 ? 1.111 8.609 11.699 1.00 83.50 184 ALA A CA 1
ATOM 1410 C C . ALA A 1 184 ? 0.153 9.033 12.824 1.00 83.50 184 ALA A C 1
ATOM 1412 O O . ALA A 1 184 ? 0.390 10.031 13.506 1.00 83.50 184 ALA A O 1
ATOM 1413 N N . ALA A 1 185 ? -0.887 8.234 13.073 1.00 79.56 185 ALA A N 1
ATOM 1414 C CA . ALA A 1 185 ? -1.750 8.351 14.250 1.00 79.56 185 ALA A CA 1
ATOM 1415 C C . ALA A 1 185 ? -1.857 7.000 14.965 1.00 79.56 185 ALA A C 1
ATOM 1417 O O . ALA A 1 185 ? -1.868 5.948 14.330 1.00 79.56 185 ALA A O 1
ATOM 1418 N N . TYR A 1 186 ? -1.897 7.025 16.301 1.00 80.31 186 TYR A N 1
ATOM 1419 C CA . TYR A 1 186 ? -1.916 5.823 17.154 1.00 80.31 186 TYR A CA 1
ATOM 1420 C C . TYR A 1 186 ? -0.763 4.826 16.889 1.00 80.31 186 TYR A C 1
ATOM 1422 O O . TYR A 1 186 ? -0.875 3.649 17.216 1.00 80.31 186 TYR A O 1
ATOM 1430 N N . GLY A 1 187 ? 0.345 5.301 16.306 1.00 79.94 187 GLY A N 1
ATOM 1431 C CA . GLY A 1 187 ? 1.502 4.489 15.909 1.00 79.94 187 GLY A CA 1
ATOM 1432 C C . GLY A 1 187 ? 1.498 3.994 14.456 1.00 79.94 187 GLY A C 1
ATOM 1433 O O . GLY A 1 187 ? 2.471 3.360 14.064 1.00 79.94 187 GLY A O 1
ATOM 1434 N N . PHE A 1 188 ? 0.465 4.294 13.657 1.00 85.94 188 PHE A N 1
ATOM 1435 C CA . PHE A 1 188 ? 0.289 3.757 12.301 1.00 85.94 188 PHE A CA 1
ATOM 1436 C C . PHE A 1 188 ? 0.194 4.842 11.217 1.00 85.94 188 PHE A C 1
ATOM 1438 O O . PHE A 1 188 ? -0.561 5.807 11.347 1.00 85.94 188 PHE A O 1
ATOM 1445 N N . ASP A 1 189 ? 0.923 4.636 10.118 1.00 84.62 189 ASP A N 1
ATOM 1446 C CA . ASP A 1 189 ? 0.956 5.466 8.904 1.00 84.62 189 ASP A CA 1
ATOM 1447 C C . ASP A 1 189 ? -0.181 5.180 7.906 1.00 84.62 189 ASP A C 1
ATOM 1449 O O . ASP A 1 189 ? -0.267 5.838 6.872 1.00 84.62 189 ASP A O 1
ATOM 1453 N N . ASN A 1 190 ? -1.040 4.191 8.171 1.00 86.38 190 ASN A N 1
ATOM 1454 C CA . ASN A 1 190 ? -2.212 3.842 7.357 1.00 86.38 190 ASN A CA 1
ATOM 1455 C C . ASN A 1 190 ? -3.542 4.174 8.066 1.00 86.38 190 ASN A C 1
ATOM 1457 O O . ASN A 1 190 ? -4.577 3.562 7.804 1.00 86.38 190 ASN A O 1
ATOM 1461 N N . ASN A 1 191 ? -3.528 5.130 9.000 1.00 85.69 191 ASN A N 1
ATOM 1462 C CA . ASN A 1 191 ? -4.738 5.599 9.668 1.00 85.69 191 ASN A CA 1
ATOM 1463 C C . ASN A 1 191 ? -5.422 6.702 8.838 1.00 85.69 191 ASN A C 1
ATOM 1465 O O . ASN A 1 191 ? -4.858 7.781 8.648 1.00 85.69 191 ASN A O 1
ATOM 1469 N N . ALA A 1 192 ? -6.648 6.445 8.374 1.00 85.62 192 ALA A N 1
ATOM 1470 C CA . ALA A 1 192 ? -7.410 7.350 7.510 1.00 85.62 192 ALA A CA 1
ATOM 1471 C C . ALA A 1 192 ? -7.558 8.778 8.071 1.00 85.62 192 ALA A C 1
ATOM 1473 O O . ALA A 1 192 ? -7.499 9.738 7.304 1.00 85.62 192 ALA A O 1
ATOM 1474 N N . ASP A 1 193 ? -7.668 8.933 9.393 1.00 82.50 193 ASP A N 1
ATOM 1475 C CA . ASP A 1 193 ? -7.882 10.231 10.046 1.00 82.50 193 ASP A CA 1
ATOM 1476 C C . ASP A 1 193 ? -6.615 11.113 10.027 1.00 82.50 193 ASP A C 1
ATOM 1478 O O . ASP A 1 193 ? -6.698 12.335 10.157 1.00 82.50 193 ASP A O 1
ATOM 1482 N N . ALA A 1 194 ? -5.436 10.513 9.819 1.00 83.81 194 ALA A N 1
ATOM 1483 C CA . ALA A 1 194 ? -4.155 11.212 9.675 1.00 83.81 194 ALA A CA 1
ATOM 1484 C C . ALA A 1 194 ? -3.810 11.567 8.213 1.00 83.81 194 ALA A C 1
ATOM 1486 O O . ALA A 1 194 ? -2.991 12.459 7.953 1.00 83.81 194 ALA A O 1
ATOM 1487 N N . LEU A 1 195 ? -4.421 10.871 7.248 1.00 85.19 195 LEU A N 1
ATOM 1488 C CA . LEU A 1 195 ? -3.997 10.815 5.843 1.00 85.19 195 LEU A CA 1
ATOM 1489 C C . LEU A 1 195 ? -4.603 11.916 4.960 1.00 85.19 195 LEU A C 1
ATOM 1491 O O . LEU A 1 195 ? -5.025 11.684 3.824 1.00 85.19 195 LEU A O 1
ATOM 1495 N N . SER A 1 196 ? -4.570 13.151 5.459 1.00 82.75 196 SER A N 1
ATOM 1496 C CA . SER A 1 196 ? -4.992 14.336 4.710 1.00 82.75 196 SER A CA 1
ATOM 1497 C C . SER A 1 196 ? -4.244 14.501 3.374 1.00 82.75 196 SER A C 1
ATOM 1499 O O . SER A 1 196 ? -3.149 13.966 3.160 1.00 82.75 196 SER A O 1
ATOM 1501 N N . LEU A 1 197 ? -4.864 15.239 2.446 1.00 86.81 197 LEU A N 1
ATOM 1502 C CA . LEU A 1 197 ? -4.308 15.571 1.134 1.00 86.81 197 LEU A CA 1
ATOM 1503 C C . LEU A 1 197 ? -3.984 17.068 1.076 1.00 86.81 197 LEU A C 1
ATOM 1505 O O . LEU A 1 197 ? -4.887 17.902 1.081 1.00 86.81 197 LEU A O 1
ATOM 1509 N N . SER A 1 198 ? -2.697 17.411 1.012 1.00 87.81 198 SER A N 1
ATOM 1510 C CA . SER A 1 198 ? -2.240 18.794 0.829 1.00 87.81 198 SER A CA 1
ATOM 1511 C C . SER A 1 198 ? -2.068 19.149 -0.660 1.00 87.81 198 SER A C 1
ATOM 1513 O O . SER A 1 198 ? -1.921 18.246 -1.496 1.00 87.81 198 SER A O 1
ATOM 1515 N N . PRO A 1 199 ? -2.019 20.447 -1.025 1.00 87.81 199 PRO A N 1
ATOM 1516 C CA . PRO A 1 199 ? -1.693 20.868 -2.391 1.00 87.81 199 PRO A CA 1
ATOM 1517 C C . PRO A 1 199 ? -0.344 20.308 -2.865 1.00 87.81 199 PRO A C 1
ATOM 1519 O O . PRO A 1 199 ? -0.269 19.697 -3.926 1.00 87.81 199 PRO A O 1
ATOM 1522 N N . VAL A 1 200 ? 0.689 20.384 -2.016 1.00 87.31 200 VAL A N 1
ATOM 1523 C CA . VAL A 1 200 ? 2.033 19.850 -2.303 1.00 87.31 200 VAL A CA 1
ATOM 1524 C C . VAL A 1 200 ? 2.008 18.334 -2.531 1.00 87.31 200 VAL A C 1
ATOM 1526 O O . VAL A 1 200 ? 2.661 17.838 -3.445 1.00 87.31 200 VAL A O 1
ATOM 1529 N N . LEU A 1 201 ? 1.235 17.572 -1.746 1.00 88.88 201 LEU A N 1
ATOM 1530 C CA . LEU A 1 201 ? 1.077 16.131 -1.974 1.00 88.88 201 LEU A CA 1
ATOM 1531 C C . LEU A 1 201 ? 0.337 15.846 -3.297 1.00 88.88 201 LEU A C 1
ATOM 1533 O O . LEU A 1 201 ? 0.691 14.908 -4.007 1.00 88.88 201 LEU A O 1
ATOM 1537 N N . THR A 1 202 ? -0.627 16.687 -3.676 1.00 89.81 202 THR A N 1
ATOM 1538 C CA . THR A 1 202 ? -1.349 16.585 -4.958 1.00 89.81 202 THR A CA 1
ATOM 1539 C C . THR A 1 202 ? -0.422 16.832 -6.155 1.00 89.81 202 THR A C 1
ATOM 1541 O O . THR A 1 202 ? -0.418 16.054 -7.110 1.00 89.81 202 THR A O 1
ATOM 1544 N N . GLU A 1 203 ? 0.431 17.858 -6.089 1.00 86.94 203 GLU A N 1
ATOM 1545 C CA . GLU A 1 203 ? 1.484 18.120 -7.083 1.00 86.94 203 GLU A CA 1
ATOM 1546 C C . GLU A 1 203 ? 2.487 16.962 -7.175 1.00 86.94 203 GLU A C 1
ATOM 1548 O O . GLU A 1 203 ? 2.871 16.542 -8.270 1.00 86.94 203 GLU A O 1
ATOM 1553 N N . ARG A 1 204 ? 2.871 16.386 -6.029 1.00 91.00 204 ARG A N 1
ATOM 1554 C CA . ARG A 1 204 ? 3.768 15.225 -5.971 1.00 91.00 204 ARG A CA 1
ATOM 1555 C C . ARG A 1 204 ? 3.140 13.979 -6.595 1.00 91.00 204 ARG A C 1
ATOM 1557 O O . ARG A 1 204 ? 3.822 13.326 -7.379 1.00 91.00 204 ARG A O 1
ATOM 1564 N N . TYR A 1 205 ? 1.848 13.706 -6.388 1.00 92.81 205 TYR A N 1
ATOM 1565 C CA . TYR A 1 205 ? 1.139 12.656 -7.136 1.00 92.81 205 TYR A CA 1
ATOM 1566 C C . TYR A 1 205 ? 1.108 12.934 -8.651 1.00 92.81 205 TYR A C 1
ATOM 1568 O O . TYR A 1 205 ? 1.345 12.018 -9.437 1.00 92.81 205 TYR A O 1
ATOM 1576 N N . LEU A 1 206 ? 0.889 14.183 -9.087 1.00 88.81 206 LEU A N 1
ATOM 1577 C CA . LEU A 1 206 ? 0.905 14.563 -10.511 1.00 88.81 206 LEU A CA 1
ATOM 1578 C C . LEU A 1 206 ? 2.274 14.365 -11.183 1.00 88.81 206 LEU A C 1
ATOM 1580 O O . LEU A 1 206 ? 2.318 14.039 -12.376 1.00 88.81 206 LEU A O 1
ATOM 1584 N N . GLY A 1 207 ? 3.370 14.552 -10.440 1.00 84.94 207 GLY A N 1
ATOM 1585 C CA . GLY A 1 207 ? 4.738 14.255 -10.877 1.00 84.94 207 GLY A CA 1
ATOM 1586 C C . GLY A 1 207 ? 5.067 12.759 -10.840 1.00 84.94 207 GLY A C 1
ATOM 1587 O O . GLY A 1 207 ? 5.535 12.209 -11.838 1.00 84.94 207 GLY A O 1
ATOM 1588 N N . ALA A 1 208 ? 4.756 12.081 -9.731 1.00 89.94 208 ALA A N 1
ATOM 1589 C CA . ALA A 1 208 ? 4.965 10.645 -9.551 1.00 89.94 208 ALA A CA 1
ATOM 1590 C C . ALA A 1 208 ? 4.256 9.839 -10.647 1.00 89.94 208 ALA A C 1
ATOM 1592 O O . ALA A 1 208 ? 4.894 9.059 -11.348 1.00 89.94 208 ALA A O 1
ATOM 1593 N N . ALA A 1 209 ? 2.968 10.105 -10.882 1.00 92.56 209 ALA A N 1
ATOM 1594 C CA . ALA A 1 209 ? 2.190 9.455 -11.930 1.00 92.56 209 ALA A CA 1
ATOM 1595 C C . ALA A 1 209 ? 2.767 9.668 -13.340 1.00 92.56 209 ALA A C 1
ATOM 1597 O O . ALA A 1 209 ? 2.611 8.793 -14.187 1.00 92.56 209 ALA A O 1
ATOM 1598 N N . ALA A 1 210 ? 3.443 10.797 -13.601 1.00 84.56 210 ALA A N 1
ATOM 1599 C CA . ALA A 1 210 ? 4.127 11.030 -14.873 1.00 84.56 210 ALA A CA 1
ATOM 1600 C C . ALA A 1 210 ? 5.325 10.084 -15.029 1.00 84.56 210 ALA A C 1
ATOM 1602 O O . ALA A 1 210 ? 5.356 9.293 -15.972 1.00 84.56 210 ALA A O 1
ATOM 1603 N N . LYS A 1 211 ? 6.253 10.104 -14.059 1.00 83.50 211 LYS A N 1
ATOM 1604 C CA . LYS A 1 211 ? 7.445 9.239 -14.055 1.00 83.50 211 LYS A CA 1
ATOM 1605 C C . LYS A 1 211 ? 7.047 7.759 -14.117 1.00 83.50 211 LYS A C 1
ATOM 1607 O O . LYS A 1 211 ? 7.584 7.024 -14.936 1.00 83.50 211 LYS A O 1
ATOM 1612 N N . ILE A 1 212 ? 6.045 7.347 -13.338 1.00 88.50 212 ILE A N 1
ATOM 1613 C CA . ILE A 1 212 ? 5.530 5.969 -13.323 1.00 88.50 212 ILE A CA 1
ATOM 1614 C C . ILE A 1 212 ? 4.911 5.585 -14.674 1.00 88.50 212 ILE A C 1
ATOM 1616 O O . ILE A 1 212 ? 5.213 4.511 -15.185 1.00 88.50 212 ILE A O 1
ATOM 1620 N N . SER A 1 213 ? 4.093 6.448 -15.296 1.00 89.00 213 SER A N 1
ATOM 1621 C CA . SER A 1 213 ? 3.519 6.154 -16.623 1.00 89.00 213 SER A CA 1
ATOM 1622 C C . SER A 1 213 ? 4.577 6.008 -17.722 1.00 89.00 213 SER A C 1
ATOM 1624 O O . SER A 1 213 ? 4.394 5.218 -18.644 1.00 89.00 213 SER A O 1
ATOM 1626 N N . GLN A 1 214 ? 5.697 6.727 -17.600 1.00 80.25 214 GLN A N 1
ATOM 1627 C CA . GLN A 1 214 ? 6.824 6.644 -18.527 1.00 80.25 214 GLN A CA 1
ATOM 1628 C C . GLN A 1 214 ? 7.643 5.370 -18.282 1.00 80.25 214 GLN A C 1
ATOM 1630 O O . 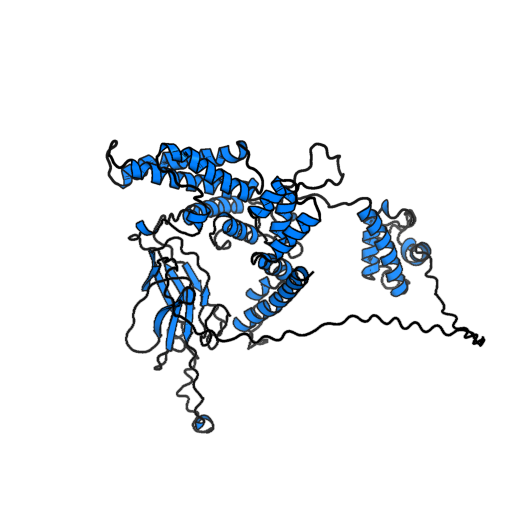GLN A 1 214 ? 7.867 4.609 -19.221 1.00 80.25 214 GLN A O 1
ATOM 1635 N N . MET A 1 215 ? 7.998 5.073 -17.025 1.00 79.69 215 MET A N 1
ATOM 1636 C CA . MET A 1 215 ? 8.678 3.828 -16.632 1.00 79.69 215 MET A CA 1
ATOM 1637 C C . MET A 1 215 ? 7.890 2.581 -17.065 1.00 79.69 215 MET A C 1
ATOM 1639 O O . MET A 1 215 ? 8.456 1.689 -17.691 1.00 79.69 215 MET A O 1
ATOM 1643 N N . ALA A 1 216 ? 6.574 2.548 -16.829 1.00 83.44 216 ALA A N 1
ATOM 1644 C CA . ALA A 1 216 ? 5.720 1.406 -17.170 1.00 83.44 216 ALA A CA 1
ATOM 1645 C C . ALA A 1 216 ? 5.622 1.116 -18.683 1.00 83.44 216 ALA A C 1
ATOM 1647 O O . ALA A 1 216 ? 5.327 -0.006 -19.096 1.00 83.44 216 ALA A O 1
ATOM 1648 N N . LEU A 1 217 ? 5.892 2.121 -19.522 1.00 79.25 217 LEU A N 1
ATOM 1649 C CA . LEU A 1 217 ? 5.957 2.003 -20.982 1.00 79.25 217 LEU A CA 1
ATOM 1650 C C . LEU A 1 217 ? 7.401 1.939 -21.513 1.00 79.25 217 LEU A C 1
ATOM 1652 O O . LEU A 1 217 ? 7.597 2.007 -22.727 1.00 79.25 217 LEU A O 1
ATOM 1656 N N . GLY A 1 218 ? 8.415 1.821 -20.649 1.00 66.00 218 GLY A N 1
ATOM 1657 C CA . GLY A 1 218 ? 9.834 1.819 -21.038 1.00 66.00 218 GLY A CA 1
ATOM 1658 C C . GLY A 1 218 ? 10.337 3.157 -21.605 1.00 66.00 218 GLY A C 1
ATOM 1659 O O . GLY A 1 218 ? 11.410 3.216 -22.196 1.00 66.00 218 GLY A O 1
ATOM 1660 N N . HIS A 1 219 ? 9.572 4.244 -21.464 1.00 62.09 219 HIS A N 1
ATOM 1661 C CA . HIS A 1 219 ? 9.851 5.550 -22.064 1.00 62.09 219 HIS A CA 1
ATOM 1662 C C . HIS A 1 219 ? 10.926 6.330 -21.286 1.00 62.09 219 HIS A C 1
ATOM 1664 O O . HIS A 1 219 ? 10.628 7.273 -20.550 1.00 62.09 219 HIS A O 1
ATOM 1670 N N . VAL A 1 220 ? 12.197 5.979 -21.490 1.00 50.75 220 VAL A N 1
ATOM 1671 C CA . VAL A 1 220 ? 13.343 6.753 -20.984 1.00 50.75 220 VAL A CA 1
ATOM 1672 C C . VAL A 1 220 ? 13.491 8.051 -21.795 1.00 50.75 220 VAL A C 1
ATOM 1674 O O . VAL A 1 220 ? 14.200 8.107 -22.797 1.00 50.75 220 VAL A O 1
ATOM 1677 N N . ARG A 1 221 ? 12.781 9.115 -21.390 1.00 43.84 221 ARG A N 1
ATOM 1678 C CA . ARG A 1 221 ? 12.932 10.462 -21.970 1.00 43.84 221 ARG A CA 1
ATOM 1679 C C . ARG A 1 221 ? 13.974 11.277 -21.201 1.00 43.84 221 ARG A C 1
ATOM 1681 O O . ARG A 1 221 ? 13.682 11.802 -20.131 1.00 43.84 221 ARG A O 1
ATOM 1688 N N . GLY A 1 222 ? 15.149 11.442 -21.803 1.00 45.31 222 GLY A N 1
ATOM 1689 C CA . GLY A 1 222 ? 16.262 12.239 -21.281 1.00 45.31 222 GLY A CA 1
ATOM 1690 C C . GLY A 1 222 ? 17.551 11.425 -21.180 1.00 45.31 222 GLY A C 1
ATOM 1691 O O . GLY A 1 222 ? 17.547 10.221 -21.426 1.00 45.31 222 GLY A O 1
ATOM 1692 N N . SER A 1 223 ? 18.655 12.080 -20.817 1.00 41.72 223 SER A N 1
ATOM 1693 C CA . SER A 1 223 ? 19.880 11.372 -20.430 1.00 41.72 223 SER A CA 1
ATOM 1694 C C . SER A 1 223 ? 19.606 10.483 -19.209 1.00 41.72 223 SER A C 1
ATOM 1696 O O . SER A 1 223 ? 18.847 10.908 -18.331 1.00 41.72 223 SER A O 1
ATOM 1698 N N . PRO A 1 224 ? 20.214 9.287 -19.108 1.00 52.31 224 PRO A N 1
ATOM 1699 C CA . PRO A 1 224 ? 20.055 8.440 -17.934 1.00 52.31 224 PRO A CA 1
ATOM 1700 C C . PRO A 1 224 ? 20.502 9.185 -16.671 1.00 52.31 224 PRO A C 1
ATOM 1702 O O . PRO A 1 224 ? 21.603 9.732 -16.616 1.00 52.31 224 PRO A O 1
ATOM 1705 N N . VAL A 1 225 ? 19.628 9.227 -15.665 1.00 56.69 225 VAL A N 1
ATOM 1706 C CA . VAL A 1 225 ? 19.910 9.866 -14.374 1.00 56.69 225 VAL A CA 1
ATOM 1707 C C . VAL A 1 225 ? 20.673 8.864 -13.502 1.00 56.69 225 VAL A C 1
ATOM 1709 O O . VAL A 1 225 ? 20.135 7.782 -13.271 1.00 56.69 225 VAL A O 1
ATOM 1712 N N . PRO A 1 226 ? 21.880 9.190 -13.003 1.00 61.84 226 PRO A N 1
ATOM 1713 C CA . PRO A 1 226 ? 22.621 8.303 -12.112 1.00 61.84 226 PRO A CA 1
ATOM 1714 C C . PRO A 1 226 ? 21.870 8.069 -10.798 1.00 61.84 226 PRO A C 1
ATOM 1716 O O . PRO A 1 226 ? 21.583 9.014 -10.059 1.00 61.84 226 PRO A O 1
ATOM 1719 N N . GLU A 1 227 ? 21.583 6.810 -10.479 1.00 66.56 227 GLU A N 1
ATOM 1720 C CA . GLU A 1 227 ? 20.942 6.411 -9.227 1.00 66.56 227 GLU A CA 1
ATOM 1721 C C . GLU A 1 227 ? 21.997 5.817 -8.283 1.00 66.56 227 GLU A C 1
ATOM 1723 O O . GLU A 1 227 ? 22.673 4.846 -8.625 1.00 66.56 227 GLU A O 1
ATOM 1728 N N . THR A 1 228 ? 22.195 6.447 -7.119 1.00 73.31 228 THR A N 1
ATOM 1729 C CA . THR A 1 228 ? 23.299 6.131 -6.193 1.00 73.31 228 THR A CA 1
ATOM 1730 C C . THR A 1 228 ? 22.790 5.482 -4.914 1.00 73.31 228 THR A C 1
ATOM 1732 O O . THR A 1 228 ? 22.146 6.128 -4.086 1.00 73.31 228 THR A O 1
ATOM 1735 N N . PHE A 1 229 ? 23.166 4.224 -4.713 1.00 77.44 229 PHE A N 1
ATOM 1736 C CA . PHE A 1 229 ? 22.888 3.451 -3.512 1.00 77.44 229 PHE A CA 1
ATOM 1737 C C . PHE A 1 229 ? 24.099 3.505 -2.577 1.00 77.44 229 PHE A C 1
ATOM 1739 O O . PHE A 1 229 ? 25.172 2.988 -2.890 1.00 77.44 229 PHE A O 1
ATOM 1746 N N . ASN A 1 230 ? 23.937 4.154 -1.425 1.00 81.00 230 ASN A N 1
ATOM 1747 C CA . ASN A 1 230 ? 25.007 4.324 -0.442 1.00 81.00 230 ASN A CA 1
ATOM 1748 C C . ASN A 1 230 ? 25.023 3.169 0.566 1.00 81.00 230 ASN A C 1
ATOM 1750 O O . ASN A 1 230 ? 23.975 2.723 1.034 1.00 81.00 230 ASN A O 1
ATOM 1754 N N . VAL A 1 231 ? 26.218 2.718 0.941 1.00 83.19 231 VAL A N 1
ATOM 1755 C CA . VAL A 1 231 ? 26.421 1.780 2.048 1.00 83.19 231 VAL A CA 1
ATOM 1756 C C . VAL A 1 231 ? 26.500 2.584 3.356 1.00 83.19 231 VAL A C 1
ATOM 1758 O O . VAL A 1 231 ? 27.253 3.560 3.404 1.00 83.19 231 VAL A O 1
ATOM 1761 N N . PRO A 1 232 ? 25.764 2.217 4.426 1.00 78.88 232 PRO A N 1
ATOM 1762 C CA . PRO A 1 232 ? 25.863 2.888 5.721 1.00 78.88 232 PRO A CA 1
ATOM 1763 C C . PRO A 1 232 ? 27.304 2.937 6.236 1.00 78.88 232 PRO A C 1
ATOM 1765 O O . PRO A 1 232 ? 28.050 1.958 6.150 1.00 78.88 232 PRO A O 1
ATOM 1768 N N . THR A 1 233 ? 27.710 4.083 6.783 1.00 75.75 233 THR A N 1
ATOM 1769 C CA . THR A 1 233 ? 29.091 4.317 7.237 1.00 75.75 233 THR A CA 1
ATOM 1770 C C . THR A 1 233 ? 29.493 3.403 8.398 1.00 75.75 233 THR A C 1
ATOM 1772 O O . THR A 1 233 ? 30.669 3.032 8.490 1.00 75.75 233 THR A O 1
ATOM 1775 N N . ASP A 1 234 ? 28.513 2.994 9.210 1.00 71.44 234 ASP A N 1
ATOM 1776 C CA . ASP A 1 234 ? 28.589 2.011 10.295 1.00 71.44 234 ASP A CA 1
ATOM 1777 C C . ASP A 1 234 ? 28.354 0.556 9.851 1.00 71.44 234 ASP A C 1
ATOM 1779 O O . ASP A 1 234 ? 28.238 -0.318 10.705 1.00 71.44 234 ASP A O 1
ATOM 1783 N N . ARG A 1 235 ? 28.292 0.245 8.546 1.00 82.25 235 ARG A N 1
ATOM 1784 C CA . ARG A 1 235 ? 28.215 -1.155 8.103 1.00 82.25 235 ARG A CA 1
ATOM 1785 C C . ARG A 1 235 ? 29.555 -1.863 8.242 1.00 82.25 235 ARG A C 1
ATOM 1787 O O . ARG A 1 235 ? 30.567 -1.438 7.678 1.00 82.25 235 ARG A O 1
ATOM 1794 N N . ASN A 1 236 ? 29.526 -3.001 8.926 1.00 78.12 236 ASN A N 1
ATOM 1795 C CA . ASN A 1 236 ? 30.659 -3.895 9.076 1.00 78.12 236 ASN A CA 1
ATOM 1796 C C . ASN A 1 236 ? 30.794 -4.778 7.826 1.00 78.12 236 ASN A C 1
ATOM 1798 O O . ASN A 1 236 ? 29.889 -5.536 7.470 1.00 78.12 236 ASN A O 1
ATOM 1802 N N . GLN A 1 237 ? 31.928 -4.639 7.133 1.00 80.38 237 GLN A N 1
ATOM 1803 C CA . GLN A 1 237 ? 32.191 -5.263 5.831 1.00 80.38 237 GLN A CA 1
ATOM 1804 C C . GLN A 1 237 ? 33.224 -6.406 5.877 1.00 80.38 237 GLN A C 1
ATOM 1806 O O . GLN A 1 237 ? 33.643 -6.899 4.826 1.00 80.38 237 GLN A O 1
ATOM 1811 N N . GLY A 1 238 ? 33.591 -6.860 7.083 1.00 76.56 238 GLY A N 1
ATOM 1812 C CA . GLY A 1 238 ? 34.408 -8.063 7.305 1.00 76.56 238 GLY A CA 1
ATOM 1813 C C . GLY A 1 238 ? 33.617 -9.382 7.247 1.00 76.56 238 GLY A C 1
ATOM 1814 O O . GLY A 1 238 ? 34.202 -10.461 7.207 1.00 76.56 238 GLY A O 1
ATOM 1815 N N . SER A 1 239 ? 32.281 -9.324 7.221 1.00 80.00 239 SER A N 1
ATOM 1816 C CA . SER A 1 239 ? 31.389 -10.495 7.216 1.00 80.00 239 SER A CA 1
ATOM 1817 C C . SER A 1 239 ? 30.215 -10.340 6.236 1.00 80.00 239 SER A C 1
ATOM 1819 O O . SER A 1 239 ? 29.988 -9.260 5.678 1.00 80.00 239 SER A O 1
ATOM 1821 N N . ARG A 1 240 ? 29.466 -11.425 5.984 1.00 85.56 240 ARG A N 1
ATOM 1822 C CA . ARG A 1 240 ? 28.202 -11.374 5.231 1.00 85.56 240 ARG A CA 1
ATOM 1823 C C . ARG A 1 240 ? 27.118 -10.740 6.104 1.00 85.56 240 ARG A C 1
ATOM 1825 O O . ARG A 1 240 ? 26.825 -11.269 7.170 1.00 85.56 240 ARG A O 1
ATOM 1832 N N . PHE A 1 241 ? 26.501 -9.654 5.637 1.00 81.38 241 PHE A N 1
ATOM 1833 C CA . PHE A 1 241 ? 25.481 -8.925 6.406 1.00 81.38 241 PHE A CA 1
ATOM 1834 C C . PHE A 1 241 ? 24.023 -9.293 6.055 1.00 81.38 241 PHE A C 1
ATOM 1836 O O . PHE A 1 241 ? 23.124 -8.939 6.806 1.00 81.38 241 PHE A O 1
ATOM 1843 N N . SER A 1 242 ? 23.770 -9.969 4.924 1.00 82.38 242 SER A N 1
ATOM 1844 C CA . SER A 1 242 ? 22.413 -10.256 4.424 1.00 82.38 242 SER A CA 1
ATOM 1845 C C . SER A 1 242 ? 22.305 -11.622 3.738 1.00 82.38 242 SER A C 1
ATOM 1847 O O . SER A 1 242 ? 23.254 -12.086 3.099 1.00 82.38 242 SER A O 1
ATOM 1849 N N . ASP A 1 243 ? 21.123 -12.240 3.833 1.00 82.06 243 ASP A N 1
ATOM 1850 C CA . ASP A 1 243 ? 20.771 -13.488 3.148 1.00 82.06 243 ASP A CA 1
ATOM 1851 C C . ASP A 1 243 ? 20.601 -13.348 1.628 1.00 82.06 243 ASP A C 1
ATOM 1853 O O . ASP A 1 243 ? 20.752 -14.334 0.905 1.00 82.06 243 ASP A O 1
ATOM 1857 N N . ASP A 1 244 ? 20.376 -12.130 1.121 1.00 81.69 244 ASP A N 1
ATOM 1858 C CA . ASP A 1 244 ? 20.387 -11.847 -0.320 1.00 81.69 244 ASP A CA 1
ATOM 1859 C C . ASP A 1 244 ? 21.809 -11.897 -0.924 1.00 81.69 244 ASP A C 1
ATOM 1861 O O . ASP A 1 244 ? 21.947 -11.852 -2.147 1.00 81.69 244 ASP A O 1
ATOM 1865 N N . LEU A 1 245 ? 22.875 -12.016 -0.117 1.00 84.56 245 LEU A N 1
ATOM 1866 C CA . LEU A 1 245 ? 24.256 -12.198 -0.590 1.00 84.56 245 LEU A CA 1
ATOM 1867 C C . LEU A 1 245 ? 24.699 -13.677 -0.590 1.00 84.56 245 LEU A C 1
ATOM 1869 O O . LEU A 1 245 ? 24.270 -14.448 0.274 1.00 84.56 245 LEU A O 1
ATOM 1873 N N . PRO A 1 246 ? 25.612 -14.097 -1.493 1.00 83.88 246 PRO A N 1
ATOM 1874 C CA . PRO A 1 246 ? 26.102 -15.477 -1.535 1.00 83.88 246 PRO A CA 1
ATOM 1875 C C . PRO A 1 246 ? 26.828 -15.919 -0.257 1.00 83.88 246 PRO A C 1
ATOM 1877 O O . PRO A 1 246 ? 27.462 -15.116 0.428 1.00 83.88 246 PRO A O 1
ATOM 1880 N N . TRP A 1 247 ? 26.805 -17.219 0.035 1.00 81.25 247 TRP A N 1
ATOM 1881 C CA . TRP A 1 247 ? 27.659 -17.822 1.064 1.00 81.25 247 TRP A CA 1
ATOM 1882 C C . TRP A 1 247 ? 29.145 -17.649 0.709 1.00 81.25 247 TRP A C 1
ATOM 1884 O O . TRP A 1 247 ? 29.528 -17.793 -0.451 1.00 81.25 247 TRP A O 1
ATOM 1894 N N . GLY A 1 248 ? 29.981 -17.320 1.700 1.00 80.00 248 GLY A N 1
ATOM 1895 C CA . GLY A 1 248 ? 31.395 -16.985 1.480 1.00 80.00 248 GLY A CA 1
ATOM 1896 C C . GLY A 1 248 ? 31.634 -15.593 0.871 1.00 80.00 248 GLY A C 1
ATOM 1897 O O . GLY A 1 248 ? 32.700 -15.348 0.305 1.00 80.00 248 GLY A O 1
ATOM 1898 N N . SER A 1 249 ? 30.660 -14.684 0.962 1.00 86.50 249 SER A N 1
ATOM 1899 C CA . SER A 1 249 ? 30.826 -13.251 0.680 1.00 86.50 249 SER A CA 1
ATOM 1900 C C . SER A 1 249 ? 31.072 -12.441 1.961 1.00 86.50 249 SER A C 1
ATOM 1902 O O . SER A 1 249 ? 30.733 -12.886 3.057 1.00 86.50 249 SER A O 1
ATOM 1904 N N . ARG A 1 250 ? 31.619 -11.229 1.827 1.00 86.31 250 ARG A N 1
ATOM 1905 C CA . ARG A 1 250 ? 31.641 -10.211 2.885 1.00 86.31 250 ARG A CA 1
ATOM 1906 C C . ARG A 1 250 ? 31.350 -8.805 2.346 1.00 86.31 250 ARG A C 1
ATOM 1908 O O . ARG A 1 250 ? 31.714 -8.470 1.215 1.00 86.31 250 ARG A O 1
ATOM 1915 N N . GLY A 1 251 ? 30.733 -7.982 3.191 1.00 83.25 251 GLY A N 1
ATOM 1916 C CA . GLY A 1 251 ? 30.513 -6.555 2.959 1.00 83.25 251 GLY A CA 1
ATOM 1917 C C . GLY A 1 251 ? 29.600 -6.195 1.786 1.00 83.25 251 GLY A C 1
ATOM 1918 O O . GLY A 1 251 ? 28.784 -6.994 1.336 1.00 83.25 251 GLY A O 1
ATOM 1919 N N . GLY A 1 252 ? 29.737 -4.952 1.318 1.00 83.38 252 GLY A N 1
ATOM 1920 C CA . GLY A 1 252 ? 29.038 -4.435 0.146 1.00 83.38 252 GLY A CA 1
ATOM 1921 C C . GLY A 1 252 ? 27.531 -4.227 0.309 1.00 83.38 252 GLY A C 1
ATOM 1922 O O . GLY A 1 252 ? 27.062 -3.658 1.303 1.00 83.38 252 GLY A O 1
ATOM 1923 N N . LEU A 1 253 ? 26.778 -4.614 -0.724 1.00 84.19 253 LEU A N 1
ATOM 1924 C CA . LEU A 1 253 ? 25.360 -4.293 -0.874 1.00 84.19 253 LEU A CA 1
ATOM 1925 C C . LEU A 1 253 ? 24.618 -5.335 -1.730 1.00 84.19 253 LEU A C 1
ATOM 1927 O O . LEU A 1 253 ? 25.139 -5.803 -2.740 1.00 84.19 253 LEU A O 1
ATOM 1931 N N . ALA A 1 254 ? 23.371 -5.632 -1.366 1.00 84.00 254 ALA A N 1
ATOM 1932 C CA . ALA A 1 254 ? 22.395 -6.292 -2.230 1.00 84.00 254 ALA A CA 1
ATOM 1933 C C . ALA A 1 254 ? 21.204 -5.346 -2.437 1.00 84.00 254 ALA A C 1
ATOM 1935 O O . ALA A 1 254 ? 20.765 -4.696 -1.487 1.00 84.00 254 ALA A O 1
ATOM 1936 N N . ILE A 1 255 ? 20.706 -5.251 -3.669 1.00 80.31 255 ILE A N 1
ATOM 1937 C CA . ILE A 1 255 ? 19.606 -4.364 -4.063 1.00 80.31 255 ILE A CA 1
ATOM 1938 C C . ILE A 1 255 ? 18.728 -5.065 -5.094 1.00 80.31 255 ILE A C 1
ATOM 1940 O O . ILE A 1 255 ? 19.216 -5.616 -6.080 1.00 80.31 255 ILE A O 1
ATOM 1944 N N . ARG A 1 256 ? 17.411 -4.990 -4.898 1.00 73.94 256 ARG A N 1
ATOM 1945 C CA . ARG A 1 256 ? 16.436 -5.354 -5.930 1.00 73.94 256 ARG A CA 1
ATOM 1946 C C . ARG A 1 256 ? 16.188 -4.104 -6.767 1.00 73.94 256 ARG A C 1
ATOM 1948 O O . ARG A 1 256 ? 15.832 -3.068 -6.212 1.00 73.94 256 ARG A O 1
ATOM 1955 N N . TYR A 1 257 ? 16.444 -4.196 -8.069 1.00 70.50 257 TYR A N 1
ATOM 1956 C CA . TYR A 1 257 ? 16.343 -3.080 -9.007 1.00 70.50 257 TYR A CA 1
ATOM 1957 C C . TYR A 1 257 ? 15.496 -3.476 -10.210 1.00 70.50 257 TYR A C 1
ATOM 1959 O O . TYR A 1 257 ? 15.639 -4.584 -10.726 1.00 70.50 257 TYR A O 1
ATOM 1967 N N . ASP A 1 258 ? 14.638 -2.562 -10.648 1.00 62.62 258 ASP A N 1
ATOM 1968 C CA . ASP A 1 258 ? 13.764 -2.741 -11.801 1.00 62.62 258 ASP A CA 1
ATOM 1969 C C . ASP A 1 258 ? 14.370 -2.005 -12.999 1.00 62.62 258 ASP A C 1
ATOM 1971 O O . ASP A 1 258 ? 14.344 -0.775 -13.078 1.00 62.62 258 ASP A O 1
ATOM 1975 N N . PHE A 1 259 ? 14.996 -2.760 -13.903 1.00 64.94 259 PHE A N 1
ATOM 1976 C CA . PHE A 1 259 ? 15.597 -2.206 -15.112 1.00 64.94 259 PHE A CA 1
ATOM 1977 C C . PHE A 1 259 ? 14.472 -1.855 -16.097 1.00 64.94 259 PHE A C 1
ATOM 1979 O O . PHE A 1 259 ? 13.807 -2.764 -16.598 1.00 64.94 259 PHE A O 1
ATOM 1986 N N . PRO A 1 260 ? 14.233 -0.563 -16.414 1.00 53.09 260 PRO A N 1
ATOM 1987 C CA . PRO A 1 260 ? 13.063 -0.160 -17.198 1.00 53.09 260 PRO A CA 1
ATOM 1988 C C . PRO A 1 260 ? 13.042 -0.746 -18.620 1.00 53.09 260 PRO A C 1
ATOM 1990 O O . PRO A 1 260 ? 11.969 -0.835 -19.224 1.00 53.09 260 PRO A O 1
ATOM 1993 N N . VAL A 1 261 ? 14.209 -1.134 -19.150 1.00 56.22 261 VAL A N 1
ATOM 1994 C CA . VAL A 1 261 ? 14.409 -1.784 -20.452 1.00 56.22 261 VAL A CA 1
ATOM 1995 C C . VAL A 1 261 ? 15.612 -2.739 -20.397 1.00 56.22 261 VAL A C 1
ATOM 1997 O O . VAL A 1 261 ? 16.505 -2.558 -19.569 1.00 56.22 261 VAL A O 1
ATOM 2000 N N . ASP A 1 262 ? 15.684 -3.706 -21.317 1.00 54.50 262 ASP A N 1
ATOM 2001 C CA . ASP A 1 262 ? 16.960 -4.361 -21.644 1.00 54.50 262 ASP A CA 1
ATOM 2002 C C . ASP A 1 262 ? 17.873 -3.343 -22.366 1.00 54.50 262 ASP A C 1
ATOM 2004 O O . ASP A 1 262 ? 17.391 -2.519 -23.147 1.00 54.50 262 ASP A O 1
ATOM 2008 N N . GLY A 1 263 ? 19.187 -3.382 -22.121 1.00 59.16 263 GLY A N 1
ATOM 2009 C CA . GLY A 1 263 ? 20.153 -2.445 -22.719 1.00 59.16 263 GLY A CA 1
ATOM 2010 C C . GLY A 1 263 ? 21.457 -2.317 -21.928 1.00 59.16 263 GLY A C 1
ATOM 2011 O O . GLY A 1 263 ? 21.670 -3.050 -20.959 1.00 59.16 263 GLY A O 1
ATOM 2012 N N . GLU A 1 264 ? 22.340 -1.405 -22.343 1.00 56.53 264 GLU A N 1
ATOM 2013 C CA . GLU A 1 264 ? 23.605 -1.103 -21.669 1.00 56.53 264 GLU A CA 1
ATOM 2014 C C . GLU A 1 264 ? 23.474 -0.113 -20.502 1.00 56.53 264 GLU A C 1
ATOM 2016 O O . GLU A 1 264 ? 23.158 1.061 -20.691 1.00 56.53 264 GLU A O 1
ATOM 2021 N N . TYR A 1 265 ? 23.822 -0.580 -19.303 1.00 62.59 265 TYR A N 1
ATOM 2022 C CA . TYR A 1 265 ? 23.915 0.170 -18.054 1.00 62.59 265 TYR A CA 1
ATOM 2023 C C . TYR A 1 265 ? 25.377 0.338 -17.622 1.00 62.59 265 TYR A C 1
ATOM 2025 O O . TYR A 1 265 ? 26.193 -0.580 -17.723 1.00 62.59 265 TYR A O 1
ATOM 2033 N N . LEU A 1 266 ? 25.716 1.520 -17.115 1.00 62.59 266 LEU A N 1
ATOM 2034 C CA . LEU A 1 266 ? 26.997 1.829 -16.495 1.00 62.59 266 LEU A CA 1
ATOM 2035 C C . LEU A 1 266 ? 26.911 1.561 -14.987 1.00 62.59 266 LEU A C 1
ATOM 2037 O O . LEU A 1 266 ? 26.090 2.168 -14.305 1.00 62.59 266 LEU A O 1
ATOM 2041 N N . PHE A 1 267 ? 27.793 0.709 -14.467 1.00 66.69 267 PHE A N 1
ATOM 2042 C CA . PHE A 1 267 ? 28.001 0.526 -13.027 1.00 66.69 267 PHE A CA 1
ATOM 2043 C C . PHE A 1 267 ? 29.262 1.263 -12.577 1.00 66.69 267 PHE A C 1
ATOM 2045 O O . PHE A 1 267 ? 30.335 1.078 -13.162 1.00 66.69 267 PHE A O 1
ATOM 2052 N N . GLU A 1 268 ? 29.147 2.075 -11.534 1.00 65.81 268 GLU A N 1
ATOM 2053 C CA . GLU A 1 268 ? 30.237 2.830 -10.923 1.00 65.81 268 GLU A CA 1
ATOM 2054 C C . GLU A 1 268 ? 30.308 2.472 -9.435 1.00 65.81 268 GLU A C 1
ATOM 2056 O O . GLU A 1 268 ? 29.370 2.705 -8.674 1.00 65.81 268 GLU A O 1
ATOM 2061 N N . LEU A 1 269 ? 31.415 1.855 -9.023 1.00 72.00 269 LEU A N 1
ATOM 2062 C CA . LEU A 1 269 ? 31.615 1.371 -7.658 1.00 72.00 269 LEU A CA 1
ATOM 2063 C C . LEU A 1 269 ? 32.613 2.286 -6.954 1.00 72.00 269 LEU A C 1
ATOM 2065 O O . LEU A 1 269 ? 33.748 2.420 -7.414 1.00 72.00 269 LEU A O 1
ATOM 2069 N N . ARG A 1 270 ? 32.214 2.892 -5.834 1.00 72.25 270 ARG A N 1
ATOM 2070 C CA . ARG A 1 270 ? 33.129 3.634 -4.961 1.00 72.25 270 ARG A CA 1
ATOM 2071 C C . ARG A 1 270 ? 33.537 2.771 -3.776 1.00 72.25 270 ARG A C 1
ATOM 2073 O O . ARG A 1 270 ? 32.709 2.109 -3.151 1.00 72.25 270 ARG A O 1
ATOM 2080 N N . LEU A 1 271 ? 34.828 2.781 -3.465 1.00 72.25 271 LEU A N 1
ATOM 2081 C CA . LEU A 1 271 ? 35.387 2.113 -2.290 1.00 72.25 271 LEU A CA 1
ATOM 2082 C C . LEU A 1 271 ? 35.311 3.048 -1.073 1.00 72.25 271 LEU A C 1
ATOM 2084 O O . LEU A 1 271 ? 35.082 4.250 -1.215 1.00 72.25 271 LEU A O 1
ATOM 2088 N N . LYS A 1 272 ? 35.431 2.505 0.140 1.00 71.00 272 LYS A N 1
ATOM 2089 C CA . LYS A 1 272 ? 35.422 3.308 1.369 1.00 71.00 272 LYS A CA 1
ATOM 2090 C C . LYS A 1 272 ? 36.731 4.094 1.469 1.00 71.00 272 LYS A C 1
ATOM 2092 O O . LYS A 1 272 ? 37.803 3.501 1.500 1.00 71.00 272 LYS A O 1
ATOM 2097 N N . GLU A 1 273 ? 36.636 5.417 1.495 1.00 67.94 273 GLU A N 1
ATOM 2098 C CA . GLU A 1 273 ? 37.779 6.322 1.649 1.00 67.94 273 GLU A CA 1
ATOM 2099 C C . GLU A 1 273 ? 38.100 6.539 3.138 1.00 67.94 273 GLU A C 1
ATOM 2101 O O . GLU A 1 273 ? 37.206 6.526 3.990 1.00 67.94 273 GLU A O 1
ATOM 2106 N N . ASP A 1 274 ? 39.384 6.708 3.454 1.00 57.81 274 ASP A N 1
ATOM 2107 C CA . ASP A 1 274 ? 39.884 7.056 4.783 1.00 57.81 274 ASP A CA 1
ATOM 2108 C C . ASP A 1 274 ? 39.941 8.584 4.919 1.00 57.81 274 ASP A C 1
ATOM 2110 O O . ASP A 1 274 ? 40.775 9.256 4.304 1.00 57.81 274 ASP A O 1
ATOM 2114 N N . GLY A 1 275 ? 38.990 9.135 5.677 1.00 63.00 275 GLY A N 1
ATOM 2115 C CA . GLY A 1 275 ? 38.483 10.493 5.464 1.00 63.00 275 GLY A CA 1
ATOM 2116 C C . GLY A 1 275 ? 39.533 11.605 5.497 1.00 63.00 275 GLY A C 1
ATOM 2117 O O . GLY A 1 275 ? 39.536 12.460 4.618 1.00 63.00 275 GLY A O 1
ATOM 2118 N N . ALA A 1 276 ? 40.433 11.602 6.483 1.00 48.81 276 ALA A N 1
ATOM 2119 C CA . ALA A 1 276 ? 41.445 12.654 6.624 1.00 48.81 276 ALA A CA 1
ATOM 2120 C C . ALA A 1 276 ? 42.690 12.443 5.736 1.00 48.81 276 ALA A C 1
ATOM 2122 O O . ALA A 1 276 ? 43.486 13.368 5.586 1.00 48.81 276 ALA A O 1
ATOM 2123 N N . GLY A 1 277 ? 42.872 11.241 5.174 1.00 51.97 277 GLY A N 1
ATOM 2124 C CA . GLY A 1 277 ? 44.051 10.867 4.385 1.00 51.97 277 GLY A CA 1
ATOM 2125 C C . GLY A 1 277 ? 43.822 10.795 2.872 1.00 51.97 277 GLY A C 1
ATOM 2126 O O . GLY A 1 277 ? 44.793 10.783 2.121 1.00 51.97 277 GLY A O 1
ATOM 2127 N N . GLY A 1 278 ? 42.568 10.720 2.409 1.00 46.56 278 GLY A N 1
ATOM 2128 C CA . GLY A 1 278 ? 42.231 10.608 0.980 1.00 46.56 278 GLY A CA 1
ATOM 2129 C C . GLY A 1 278 ? 42.631 9.275 0.324 1.00 46.56 278 GLY A C 1
ATOM 2130 O O . GLY A 1 278 ? 42.584 9.151 -0.898 1.00 46.56 278 GLY A O 1
ATOM 2131 N N . GLY A 1 279 ? 43.043 8.282 1.119 1.00 56.22 279 GLY A N 1
ATOM 2132 C CA . GLY A 1 279 ? 43.340 6.921 0.666 1.00 56.22 279 GLY A CA 1
ATOM 2133 C C . GLY A 1 279 ? 42.111 6.009 0.710 1.00 56.22 279 GLY A C 1
ATOM 2134 O O . GLY A 1 279 ? 41.077 6.368 1.263 1.00 56.22 279 GLY A O 1
ATOM 2135 N N . ILE A 1 280 ? 42.223 4.795 0.166 1.00 59.44 280 ILE A N 1
ATOM 2136 C CA . ILE A 1 280 ? 41.164 3.777 0.252 1.00 59.44 280 ILE A CA 1
ATOM 2137 C C . ILE A 1 280 ? 41.407 2.879 1.475 1.00 59.44 280 ILE A C 1
ATOM 2139 O O . ILE A 1 280 ? 42.474 2.282 1.622 1.00 59.44 280 ILE A O 1
ATOM 2143 N N . VAL A 1 281 ? 40.390 2.754 2.331 1.00 62.19 281 VAL A N 1
ATOM 2144 C CA . VAL A 1 281 ? 40.345 1.859 3.499 1.00 62.19 281 VAL A CA 1
ATOM 2145 C C . VAL A 1 281 ? 40.659 0.425 3.069 1.00 62.19 281 VAL A C 1
ATOM 2147 O O . VAL A 1 281 ? 40.055 -0.092 2.131 1.00 62.19 281 VAL A O 1
ATOM 2150 N N . GLY A 1 282 ? 41.604 -0.219 3.759 1.00 60.59 282 GLY A N 1
ATOM 2151 C CA . GLY A 1 282 ? 41.978 -1.620 3.544 1.00 60.59 282 GLY A CA 1
ATOM 2152 C C . GLY A 1 282 ? 42.657 -1.954 2.206 1.00 60.59 282 GLY A C 1
ATOM 2153 O O . GLY A 1 282 ? 42.838 -3.135 1.904 1.00 60.59 282 GLY A O 1
ATOM 2154 N N . LEU A 1 283 ? 43.045 -0.968 1.387 1.00 62.06 283 LEU A N 1
ATOM 2155 C CA . LEU A 1 283 ? 43.765 -1.230 0.136 1.00 62.06 283 LEU A CA 1
ATOM 2156 C C . LEU A 1 283 ? 45.229 -1.606 0.428 1.00 62.06 283 LEU A C 1
ATOM 2158 O O . LEU A 1 283 ? 46.073 -0.746 0.666 1.00 62.06 283 LEU A O 1
ATOM 2162 N N . THR A 1 284 ? 45.522 -2.906 0.424 1.00 59.75 284 THR A N 1
ATOM 2163 C CA . THR A 1 284 ? 46.858 -3.465 0.693 1.00 59.75 284 THR A CA 1
ATOM 2164 C C . THR A 1 284 ? 47.487 -4.056 -0.575 1.00 59.75 284 THR A C 1
ATOM 2166 O O . THR A 1 284 ? 46.896 -4.027 -1.654 1.00 59.75 284 THR A O 1
ATOM 2169 N N . ALA A 1 285 ? 48.694 -4.620 -0.451 1.00 49.09 285 ALA A N 1
ATOM 2170 C CA . ALA A 1 285 ? 49.323 -5.398 -1.519 1.00 49.09 285 ALA A CA 1
ATOM 2171 C C . ALA A 1 285 ? 48.609 -6.738 -1.804 1.00 49.09 285 ALA A C 1
ATOM 2173 O O . ALA A 1 285 ? 48.893 -7.372 -2.820 1.00 49.09 285 ALA A O 1
ATOM 2174 N N . GLU A 1 286 ? 47.691 -7.187 -0.938 1.00 58.28 286 GLU A N 1
ATOM 2175 C CA . GLU A 1 286 ? 46.927 -8.405 -1.190 1.00 58.28 286 GLU A CA 1
ATOM 2176 C C . GLU A 1 286 ? 45.782 -8.178 -2.191 1.00 58.28 286 GLU A C 1
ATOM 2178 O O . GLU A 1 286 ? 44.913 -7.339 -1.944 1.00 58.28 286 GLU A O 1
ATOM 2183 N N . PRO A 1 287 ? 45.671 -9.000 -3.251 1.00 65.44 287 PRO A N 1
ATOM 2184 C CA . PRO A 1 287 ? 44.522 -8.961 -4.147 1.00 65.44 287 PRO A CA 1
ATOM 2185 C C . PRO A 1 287 ? 43.236 -9.370 -3.410 1.00 65.44 287 PRO A C 1
ATOM 2187 O O . PRO A 1 287 ? 43.161 -10.451 -2.816 1.00 65.44 287 PRO A O 1
ATOM 2190 N N . GLN A 1 288 ? 42.203 -8.527 -3.465 1.00 70.75 288 GLN A N 1
ATOM 2191 C CA . GLN A 1 288 ? 40.874 -8.780 -2.892 1.00 70.75 288 GLN A CA 1
ATOM 2192 C C . GLN A 1 288 ? 39.850 -8.936 -4.020 1.00 70.75 288 GLN A C 1
ATOM 2194 O O . GLN A 1 288 ? 39.671 -8.008 -4.801 1.00 70.75 288 GLN A O 1
ATOM 2199 N N . ARG A 1 289 ? 39.173 -10.088 -4.150 1.00 79.44 289 ARG A N 1
ATOM 2200 C CA . ARG A 1 289 ? 38.224 -10.284 -5.263 1.00 79.44 289 ARG A CA 1
ATOM 2201 C C . ARG A 1 289 ? 36.874 -9.637 -4.959 1.00 79.44 289 ARG A C 1
ATOM 2203 O O . ARG A 1 289 ? 36.183 -10.068 -4.039 1.00 79.44 289 ARG A O 1
ATOM 2210 N N . LEU A 1 290 ? 36.517 -8.644 -5.764 1.00 80.12 290 LEU A N 1
ATOM 2211 C CA . LEU A 1 290 ? 35.232 -7.961 -5.794 1.00 80.12 290 LEU A CA 1
ATOM 2212 C C . LEU A 1 290 ? 34.386 -8.579 -6.913 1.00 80.12 290 LEU A C 1
ATOM 2214 O O . LEU A 1 290 ? 34.722 -8.469 -8.091 1.00 80.12 290 LEU A O 1
ATOM 2218 N N . ASP A 1 291 ? 33.299 -9.249 -6.547 1.00 83.06 291 ASP A N 1
ATOM 2219 C CA . ASP A 1 291 ? 32.334 -9.785 -7.501 1.00 83.06 291 ASP A CA 1
ATOM 2220 C C . ASP A 1 291 ? 31.122 -8.845 -7.590 1.00 83.06 291 ASP A C 1
ATOM 2222 O O . ASP A 1 291 ? 30.621 -8.347 -6.576 1.00 83.06 291 ASP A O 1
ATOM 2226 N N . VAL A 1 292 ? 30.610 -8.667 -8.809 1.00 80.06 292 VAL A N 1
ATOM 2227 C CA . VAL A 1 292 ? 29.228 -8.234 -9.033 1.00 80.06 292 VAL A CA 1
ATOM 2228 C C . VAL A 1 292 ? 28.470 -9.440 -9.575 1.00 80.06 292 VAL A C 1
ATOM 2230 O O . VAL A 1 292 ? 28.785 -9.971 -10.647 1.00 80.06 292 VAL A O 1
ATOM 2233 N N . SER A 1 293 ? 27.483 -9.890 -8.806 1.00 79.69 293 SER A N 1
ATOM 2234 C CA . SER A 1 293 ? 26.601 -10.999 -9.167 1.00 79.69 293 SER A CA 1
ATOM 2235 C C . SER A 1 293 ? 25.183 -10.515 -9.296 1.00 79.69 293 SER A C 1
ATOM 2237 O O . SER A 1 293 ? 24.746 -9.645 -8.550 1.00 79.69 293 SER A O 1
ATOM 2239 N N . LEU A 1 294 ? 24.502 -11.050 -10.300 1.00 71.38 294 LEU A N 1
ATOM 2240 C CA . LEU A 1 294 ? 23.299 -10.479 -10.843 1.00 71.38 294 LEU A CA 1
ATOM 2241 C C . LEU A 1 294 ? 22.259 -11.577 -11.103 1.00 71.38 294 LEU A C 1
ATOM 2243 O O . LEU A 1 294 ? 22.545 -12.546 -11.799 1.00 71.38 294 LEU A O 1
ATOM 2247 N N . ASP A 1 295 ? 21.101 -11.493 -10.440 1.00 74.19 295 ASP A N 1
ATOM 2248 C CA . ASP A 1 295 ? 20.161 -12.624 -10.266 1.00 74.19 295 ASP A CA 1
ATOM 2249 C C . ASP A 1 295 ? 20.853 -13.915 -9.768 1.00 74.19 295 ASP A C 1
ATOM 2251 O O . ASP A 1 295 ? 20.566 -15.033 -10.195 1.00 74.19 295 ASP A O 1
ATOM 2255 N N . ARG A 1 296 ? 21.816 -13.752 -8.844 1.00 74.81 296 ARG A N 1
ATOM 2256 C CA . ARG A 1 296 ? 22.726 -14.798 -8.324 1.00 74.81 296 ARG A CA 1
ATOM 2257 C C . ARG A 1 296 ? 23.696 -15.396 -9.356 1.00 74.81 296 ARG A C 1
ATOM 2259 O O . ARG A 1 296 ? 24.559 -16.183 -8.969 1.00 74.81 296 ARG A O 1
ATOM 2266 N N . ALA A 1 297 ? 23.631 -15.004 -10.628 1.00 73.81 297 ALA A N 1
ATOM 2267 C CA . ALA A 1 297 ? 24.624 -15.345 -11.640 1.00 73.81 297 ALA A CA 1
ATOM 2268 C C . ALA A 1 297 ? 25.758 -14.308 -11.636 1.00 73.81 297 ALA A C 1
ATOM 2270 O O . ALA A 1 297 ? 25.533 -13.119 -11.847 1.00 73.81 297 ALA A O 1
ATOM 2271 N N . ARG A 1 298 ? 27.007 -14.726 -11.401 1.00 77.44 298 ARG A N 1
ATOM 2272 C CA . ARG A 1 298 ? 28.127 -13.776 -11.427 1.00 77.44 298 ARG A CA 1
ATOM 2273 C C . ARG A 1 298 ? 28.405 -13.293 -12.845 1.00 77.44 298 ARG A C 1
ATOM 2275 O O . ARG A 1 298 ? 28.768 -14.093 -13.703 1.00 77.44 298 ARG A O 1
ATOM 2282 N N . VAL A 1 299 ? 28.319 -11.983 -13.051 1.00 71.19 299 VAL A N 1
ATOM 2283 C CA . VAL A 1 299 ? 28.538 -11.353 -14.360 1.00 71.19 299 VAL A CA 1
ATOM 2284 C C . VAL A 1 299 ? 29.893 -10.680 -14.513 1.00 71.19 299 VAL A C 1
ATOM 2286 O O . VAL A 1 299 ? 30.381 -10.491 -15.625 1.00 71.19 299 VAL A O 1
ATOM 2289 N N . TRP A 1 300 ? 30.486 -10.280 -13.393 1.00 69.81 300 TRP A N 1
ATOM 2290 C CA . TRP A 1 300 ? 31.743 -9.569 -13.354 1.00 69.81 300 TRP A CA 1
ATOM 2291 C C . TRP A 1 300 ? 32.474 -9.929 -12.085 1.00 69.81 300 TRP A C 1
ATOM 2293 O O . TRP A 1 300 ? 31.899 -10.169 -11.021 1.00 69.81 300 TRP A O 1
ATOM 2303 N N . THR A 1 301 ? 33.780 -9.976 -12.236 1.00 77.88 301 THR A N 1
ATOM 2304 C CA . THR A 1 301 ? 34.712 -10.172 -11.158 1.00 77.88 301 THR A CA 1
ATOM 2305 C C . THR A 1 301 ? 35.906 -9.298 -11.472 1.00 77.88 301 THR A C 1
ATOM 2307 O O . THR A 1 301 ? 36.373 -9.250 -12.611 1.00 77.88 301 THR A O 1
ATOM 2310 N N . SER A 1 302 ? 36.370 -8.587 -10.464 1.00 67.50 302 SER A N 1
ATOM 2311 C CA . SER A 1 302 ? 37.613 -7.845 -10.500 1.00 67.50 302 SER A CA 1
ATOM 2312 C C . SER A 1 302 ? 38.379 -8.154 -9.236 1.00 67.50 302 SER A C 1
ATOM 2314 O O . SER A 1 302 ? 37.843 -8.659 -8.248 1.00 67.50 302 SER A O 1
ATOM 2316 N N . ILE A 1 303 ? 39.656 -7.829 -9.261 1.00 68.62 303 ILE A N 1
ATOM 2317 C CA . ILE A 1 303 ? 40.415 -7.675 -8.035 1.00 68.62 303 ILE A CA 1
ATOM 2318 C C . ILE A 1 303 ? 40.314 -6.189 -7.632 1.00 68.62 303 ILE A C 1
ATOM 2320 O O . ILE A 1 303 ? 39.946 -5.328 -8.433 1.00 68.62 303 ILE A O 1
ATOM 2324 N N . VAL A 1 304 ? 40.547 -5.904 -6.360 1.00 65.31 304 VAL A N 1
ATOM 2325 C CA . VAL A 1 304 ? 40.812 -4.584 -5.795 1.00 65.31 304 VAL A CA 1
ATOM 2326 C C . VAL A 1 304 ? 42.177 -4.694 -5.115 1.00 65.31 304 VAL A C 1
ATOM 2328 O O . VAL A 1 304 ? 42.392 -5.609 -4.317 1.00 65.31 304 VAL A O 1
ATOM 2331 N N . GLY A 1 305 ? 43.102 -3.806 -5.487 1.00 54.81 305 GLY A N 1
ATOM 2332 C CA . GLY A 1 305 ? 44.541 -3.979 -5.249 1.00 54.81 305 GLY A CA 1
ATOM 2333 C C . GLY A 1 305 ? 45.219 -4.802 -6.356 1.00 54.81 305 GLY A C 1
ATOM 2334 O O . GLY A 1 305 ? 44.601 -5.675 -6.961 1.00 54.81 305 GLY A O 1
ATOM 2335 N N . GLY A 1 306 ? 46.490 -4.514 -6.641 1.00 47.66 306 GLY A N 1
ATOM 2336 C CA . GLY A 1 306 ? 47.207 -5.051 -7.809 1.00 47.66 306 GLY A CA 1
ATOM 2337 C C . GLY A 1 306 ? 47.074 -4.183 -9.082 1.00 47.66 306 GLY A C 1
ATOM 2338 O O . GLY A 1 306 ? 46.374 -3.171 -9.041 1.00 47.66 306 GLY A O 1
ATOM 2339 N N . PRO A 1 307 ? 47.784 -4.513 -10.186 1.00 35.53 307 PRO A N 1
ATOM 2340 C CA . PRO A 1 307 ? 48.166 -3.485 -11.172 1.00 35.53 307 PRO A CA 1
ATOM 2341 C C . PRO A 1 307 ? 47.150 -3.010 -12.243 1.00 35.53 307 PRO A C 1
ATOM 2343 O O . PRO A 1 307 ? 47.275 -1.861 -12.655 1.00 35.53 307 PRO A O 1
ATOM 2346 N N . GLU A 1 308 ? 46.191 -3.814 -12.743 1.00 37.53 308 GLU A N 1
ATOM 2347 C CA . GLU A 1 308 ? 45.402 -3.487 -13.972 1.00 37.53 308 GLU A CA 1
ATOM 2348 C C . GLU A 1 308 ? 43.941 -4.034 -13.968 1.00 37.53 308 GLU A C 1
ATOM 2350 O O . GLU A 1 308 ? 43.735 -5.144 -13.480 1.00 37.53 308 GLU A O 1
ATOM 2355 N N . PHE A 1 309 ? 42.928 -3.317 -14.533 1.00 33.66 309 PHE A N 1
ATOM 2356 C CA . PHE A 1 309 ? 41.473 -3.664 -14.410 1.00 33.66 309 PHE A CA 1
ATOM 2357 C C . PHE A 1 309 ? 40.476 -3.311 -15.561 1.00 33.66 309 PHE A C 1
ATOM 2359 O O . PHE A 1 309 ? 40.616 -2.279 -16.214 1.00 33.66 309 PHE A O 1
ATOM 2366 N N . ALA A 1 310 ? 39.411 -4.141 -15.735 1.00 32.88 310 ALA A N 1
ATOM 2367 C CA . ALA A 1 310 ? 38.231 -4.023 -16.654 1.00 32.88 310 ALA A CA 1
ATOM 2368 C C . ALA A 1 310 ? 37.108 -5.076 -16.303 1.00 32.88 310 ALA A C 1
ATOM 2370 O O . ALA A 1 310 ? 37.171 -5.654 -15.223 1.00 32.88 310 ALA A O 1
ATOM 2371 N N . ASN A 1 311 ? 36.139 -5.505 -17.153 1.00 37.28 311 ASN A N 1
ATOM 2372 C CA . ASN A 1 311 ? 34.862 -4.864 -17.590 1.00 37.28 311 ASN A CA 1
ATOM 2373 C C . ASN A 1 311 ? 33.671 -5.897 -17.597 1.00 37.28 311 ASN A C 1
ATOM 2375 O O . ASN A 1 311 ? 33.907 -7.078 -17.362 1.00 37.28 311 ASN A O 1
ATOM 2379 N N . VAL A 1 312 ? 32.408 -5.485 -17.853 1.00 39.41 312 VAL A N 1
ATOM 2380 C CA . VAL A 1 312 ? 31.132 -6.063 -17.295 1.00 39.41 312 VAL A CA 1
ATOM 2381 C C . VAL A 1 312 ? 30.029 -6.374 -18.366 1.00 39.41 312 VAL A C 1
ATOM 2383 O O . VAL A 1 312 ? 30.136 -5.790 -19.438 1.00 39.41 312 VAL A O 1
ATOM 2386 N N . ARG A 1 313 ? 28.964 -7.200 -18.094 1.00 30.17 313 ARG A N 1
ATOM 2387 C CA . ARG A 1 313 ? 27.540 -7.229 -18.663 1.00 30.17 313 ARG A CA 1
ATOM 2388 C C . ARG A 1 313 ? 26.481 -7.675 -17.566 1.00 30.17 313 ARG A C 1
ATOM 2390 O O . ARG A 1 313 ? 26.956 -7.957 -16.485 1.00 30.17 313 ARG A O 1
ATOM 2397 N N . VAL A 1 314 ? 25.125 -7.616 -17.683 1.00 28.17 314 VAL A N 1
ATOM 2398 C CA . VAL A 1 314 ? 24.143 -7.324 -16.543 1.00 28.17 314 VAL A CA 1
ATOM 2399 C C . VAL A 1 314 ? 22.998 -8.341 -16.224 1.00 28.17 314 VAL A C 1
ATOM 2401 O O . VAL A 1 314 ? 22.561 -9.046 -17.123 1.00 28.17 314 VAL A O 1
ATOM 2404 N N . HIS A 1 315 ? 22.465 -8.308 -14.974 1.00 43.84 315 HIS A N 1
ATOM 2405 C CA . HIS A 1 315 ? 21.132 -8.713 -14.411 1.00 43.84 315 HIS A CA 1
ATOM 2406 C C . HIS A 1 315 ? 20.856 -7.951 -13.035 1.00 43.84 315 HIS A C 1
ATOM 2408 O O . HIS A 1 315 ? 21.342 -6.830 -12.904 1.00 43.84 315 HIS A O 1
ATOM 2414 N N . LEU A 1 316 ? 20.183 -8.490 -11.983 1.00 39.84 316 LEU A N 1
ATOM 2415 C CA . LEU A 1 316 ? 19.814 -7.794 -10.693 1.00 39.84 316 LEU A CA 1
ATOM 2416 C C . LEU A 1 316 ? 20.836 -7.771 -9.502 1.00 39.84 316 LEU A C 1
ATOM 2418 O O . LEU A 1 316 ? 21.298 -8.815 -9.061 1.00 39.84 316 LEU A O 1
ATOM 2422 N N . VAL A 1 317 ? 21.099 -6.597 -8.889 1.00 52.56 317 VAL A N 1
ATOM 2423 C CA . VAL A 1 317 ? 22.360 -6.158 -8.204 1.00 52.56 317 VAL A CA 1
ATOM 2424 C C . VAL A 1 317 ? 22.781 -6.760 -6.835 1.00 52.56 317 VAL A C 1
ATOM 2426 O O . VAL A 1 317 ? 22.265 -6.385 -5.784 1.00 52.56 317 VAL A O 1
ATOM 2429 N N . GLN A 1 318 ? 23.871 -7.547 -6.820 1.00 61.84 318 GLN A N 1
ATOM 2430 C CA . GLN A 1 318 ? 24.676 -7.915 -5.635 1.00 61.84 318 GLN A CA 1
ATOM 2431 C C . GLN A 1 318 ? 26.147 -7.484 -5.831 1.00 61.84 318 GLN A C 1
ATOM 2433 O O . GLN A 1 318 ? 26.789 -7.924 -6.783 1.00 61.84 318 GLN A O 1
ATOM 2438 N N . VAL A 1 319 ? 26.717 -6.684 -4.924 1.00 70.75 319 VAL A N 1
ATOM 2439 C CA . VAL A 1 319 ? 28.133 -6.255 -4.946 1.00 70.75 319 VAL A CA 1
ATOM 2440 C C . VAL A 1 319 ? 28.804 -6.676 -3.640 1.00 70.75 319 VAL A C 1
ATOM 2442 O O . VAL A 1 319 ? 28.363 -6.245 -2.576 1.00 70.75 319 VAL A O 1
ATOM 2445 N N . TYR A 1 320 ? 29.850 -7.507 -3.691 1.00 76.44 320 TYR A N 1
ATOM 2446 C CA . TYR A 1 320 ? 30.494 -8.056 -2.486 1.00 76.44 320 TYR A CA 1
ATOM 2447 C C . TYR A 1 320 ? 31.955 -8.476 -2.716 1.00 76.44 320 TYR A C 1
ATOM 2449 O O . TYR A 1 320 ? 32.359 -8.807 -3.831 1.00 76.44 320 TYR A O 1
ATOM 2457 N N . PHE A 1 321 ? 32.744 -8.540 -1.641 1.00 72.25 321 PHE A N 1
ATOM 2458 C CA . PHE A 1 321 ? 34.064 -9.180 -1.669 1.00 72.25 321 PHE A CA 1
ATOM 2459 C C . PHE A 1 321 ? 33.922 -10.676 -1.374 1.00 72.25 321 PHE A C 1
ATOM 2461 O O . PHE A 1 321 ? 33.087 -11.062 -0.553 1.00 72.25 321 PHE A O 1
ATOM 2468 N N . GLN A 1 322 ? 34.735 -11.543 -1.984 1.00 69.88 322 GLN A N 1
ATOM 2469 C CA . GLN A 1 322 ? 34.819 -12.929 -1.509 1.00 69.88 322 GLN A CA 1
ATOM 2470 C C . GLN A 1 322 ? 35.530 -12.961 -0.148 1.00 69.88 322 GLN A C 1
ATOM 2472 O O . GLN A 1 322 ? 36.623 -12.420 0.001 1.00 69.88 322 GLN A O 1
ATOM 2477 N N . GLN A 1 323 ? 34.936 -13.647 0.828 1.00 65.00 323 GLN A N 1
ATOM 2478 C CA . GLN A 1 323 ? 35.574 -13.929 2.108 1.00 65.00 323 GLN A CA 1
ATOM 2479 C C . GLN A 1 323 ? 36.771 -14.870 1.895 1.00 65.00 323 GLN A C 1
ATOM 2481 O O . GLN A 1 323 ? 36.612 -15.989 1.398 1.00 65.00 323 GLN A O 1
ATOM 2486 N N . LYS A 1 324 ? 37.973 -14.435 2.288 1.00 53.97 324 LYS A N 1
ATOM 2487 C CA . LYS A 1 324 ? 39.145 -15.315 2.371 1.00 53.97 324 LYS A CA 1
ATOM 2488 C C . LYS A 1 324 ? 39.073 -16.116 3.670 1.00 53.97 324 LYS A C 1
ATOM 2490 O O . LYS A 1 324 ? 39.035 -15.536 4.749 1.00 53.97 324 LYS A O 1
ATOM 2495 N N . THR A 1 325 ? 39.095 -17.441 3.577 1.00 46.75 325 THR A N 1
ATOM 2496 C CA . THR A 1 325 ? 39.278 -18.327 4.736 1.00 46.75 325 THR A CA 1
ATOM 2497 C C . THR A 1 325 ? 40.754 -18.690 4.869 1.00 46.75 325 THR A C 1
ATOM 2499 O O . THR A 1 325 ? 41.172 -19.774 4.461 1.00 46.75 325 THR A O 1
ATOM 2502 N N . SER A 1 326 ? 41.561 -17.773 5.399 1.00 55.44 326 SER A N 1
ATOM 2503 C CA . SER A 1 326 ? 42.884 -18.125 5.913 1.00 55.44 326 SER A CA 1
ATOM 2504 C C . SER A 1 326 ? 42.736 -18.824 7.267 1.00 55.44 326 SER A C 1
ATOM 2506 O O . SER A 1 326 ? 41.929 -18.422 8.106 1.00 55.44 326 SER A O 1
ATOM 2508 N N . ALA A 1 327 ? 43.540 -19.860 7.502 1.00 44.31 327 ALA A N 1
ATOM 2509 C CA . ALA A 1 327 ? 43.925 -20.173 8.870 1.00 44.31 327 ALA A CA 1
ATOM 2510 C C . ALA A 1 327 ? 44.849 -19.046 9.356 1.00 44.31 327 ALA A C 1
ATOM 2512 O O . ALA A 1 327 ? 45.689 -18.568 8.587 1.00 44.31 327 ALA A O 1
ATOM 2513 N N . PHE A 1 328 ? 44.721 -18.630 10.615 1.00 44.19 328 PHE A N 1
ATOM 2514 C CA . PHE A 1 328 ? 45.807 -17.887 11.247 1.00 44.19 328 PHE A CA 1
ATOM 2515 C C . PHE A 1 328 ? 47.019 -18.820 11.328 1.00 44.19 328 PHE A C 1
ATOM 2517 O O . PHE A 1 328 ? 46.893 -19.945 11.809 1.00 44.19 328 PHE A O 1
ATOM 2524 N N . LEU A 1 329 ? 48.171 -18.360 10.843 1.00 42.69 329 LEU A N 1
ATOM 2525 C CA . LEU A 1 329 ? 49.447 -19.024 11.093 1.00 42.69 329 LEU A CA 1
ATOM 2526 C C . LEU A 1 329 ? 49.705 -19.024 12.611 1.00 42.69 329 LEU A C 1
ATOM 2528 O O . LEU A 1 329 ? 49.560 -17.983 13.260 1.00 42.69 329 LEU A O 1
ATOM 2532 N N . GLU A 1 330 ? 50.041 -20.186 13.180 1.00 43.84 330 GLU A N 1
ATOM 2533 C CA . GLU A 1 330 ? 50.225 -20.367 14.634 1.00 43.84 330 GLU A CA 1
ATOM 2534 C C . GLU A 1 330 ? 51.424 -19.569 15.188 1.00 43.84 330 GLU A C 1
ATOM 2536 O O . GLU A 1 330 ? 51.514 -19.316 16.388 1.00 43.84 330 GLU A O 1
ATOM 2541 N N . ASP A 1 331 ? 52.281 -19.072 14.295 1.00 43.88 331 ASP A N 1
ATOM 2542 C CA . ASP A 1 331 ? 53.361 -18.098 14.476 1.00 43.88 331 ASP A CA 1
ATOM 2543 C C . ASP A 1 331 ? 52.968 -16.865 15.330 1.00 43.88 331 ASP A C 1
ATOM 2545 O O . ASP A 1 331 ? 53.821 -16.214 15.933 1.00 43.88 331 ASP A O 1
ATOM 2549 N N . LEU A 1 332 ? 51.672 -16.531 15.409 1.00 44.75 332 LEU A N 1
ATOM 2550 C CA . LEU A 1 332 ? 51.135 -15.352 16.106 1.00 44.75 332 LEU A CA 1
ATOM 2551 C C . LEU A 1 332 ? 51.114 -15.423 17.649 1.00 44.75 332 LEU A C 1
ATOM 2553 O O . LEU A 1 332 ? 50.614 -14.494 18.290 1.00 44.75 332 LEU A O 1
ATOM 2557 N N . PHE A 1 333 ? 51.660 -16.480 18.259 1.00 46.53 333 PHE A N 1
ATOM 2558 C CA . PHE A 1 333 ? 51.757 -16.612 19.721 1.00 46.53 333 PHE A CA 1
ATOM 2559 C C . PHE A 1 333 ? 53.038 -16.030 20.358 1.00 46.53 333 PHE A C 1
ATOM 2561 O O . PHE A 1 333 ? 53.117 -15.994 21.586 1.00 46.53 333 PHE A O 1
ATOM 2568 N N . ASP A 1 334 ? 54.003 -15.510 19.585 1.00 47.66 334 ASP A N 1
ATOM 2569 C CA . ASP A 1 334 ? 55.169 -14.790 20.134 1.00 47.66 334 ASP A CA 1
ATOM 2570 C C . ASP A 1 334 ? 54.827 -13.314 20.482 1.00 47.66 334 ASP A C 1
ATOM 2572 O O . ASP A 1 334 ? 54.495 -12.525 19.589 1.00 47.66 334 ASP A O 1
ATOM 2576 N N . PRO A 1 335 ? 54.932 -12.877 21.758 1.00 51.81 335 PRO A N 1
ATOM 2577 C CA . PRO A 1 335 ? 54.671 -11.489 22.147 1.00 51.81 335 PRO A CA 1
ATOM 2578 C C . PRO A 1 335 ? 55.657 -10.457 21.574 1.00 51.81 335 PRO A C 1
ATOM 2580 O O . PRO A 1 335 ? 55.281 -9.293 21.424 1.00 51.81 335 PRO A O 1
ATOM 2583 N N . TYR A 1 336 ? 56.901 -10.848 21.274 1.00 45.66 336 TYR A N 1
ATOM 2584 C CA . TYR A 1 336 ? 57.962 -9.962 20.781 1.00 45.66 336 TYR A CA 1
ATOM 2585 C C . TYR A 1 336 ? 57.903 -9.734 19.267 1.00 45.66 336 TYR A C 1
ATOM 2587 O O . TYR A 1 336 ? 58.364 -8.694 18.791 1.00 45.66 336 TYR A O 1
ATOM 2595 N N . LEU A 1 337 ? 57.273 -10.637 18.508 1.00 46.16 337 LEU A N 1
ATOM 2596 C CA . LEU A 1 337 ? 57.041 -10.466 17.068 1.00 46.16 337 LEU A CA 1
ATOM 2597 C C . LEU A 1 337 ? 55.805 -9.606 16.739 1.00 46.16 337 LEU A C 1
ATOM 2599 O O . LEU A 1 337 ? 55.410 -9.500 15.579 1.00 46.16 337 LEU A O 1
ATOM 2603 N N . ARG A 1 338 ? 55.255 -8.880 17.725 1.00 45.94 338 ARG A N 1
ATOM 2604 C CA . ARG A 1 338 ? 54.259 -7.804 17.544 1.00 45.94 338 ARG A CA 1
ATOM 2605 C C . ARG A 1 338 ? 54.843 -6.537 16.889 1.00 45.94 338 ARG A C 1
ATOM 2607 O O . ARG A 1 338 ? 54.720 -5.430 17.409 1.00 45.94 338 ARG A O 1
ATOM 2614 N N . ARG A 1 339 ? 55.456 -6.689 15.715 1.00 38.91 339 ARG A N 1
ATOM 2615 C CA . ARG A 1 339 ? 55.591 -5.621 14.716 1.00 38.91 339 ARG A CA 1
ATOM 2616 C C . ARG A 1 339 ? 54.519 -5.861 13.667 1.00 38.91 339 ARG A C 1
ATOM 2618 O O . ARG A 1 339 ? 54.714 -6.743 12.843 1.00 38.91 339 ARG A O 1
ATOM 2625 N N . ASP A 1 340 ? 53.411 -5.122 13.707 1.00 43.69 340 ASP A N 1
ATOM 2626 C CA . ASP A 1 340 ? 52.291 -5.293 12.770 1.00 43.69 340 ASP A CA 1
ATOM 2627 C C . ASP A 1 340 ? 52.744 -5.242 11.293 1.00 43.69 340 ASP A C 1
ATOM 2629 O O . ASP A 1 340 ? 53.170 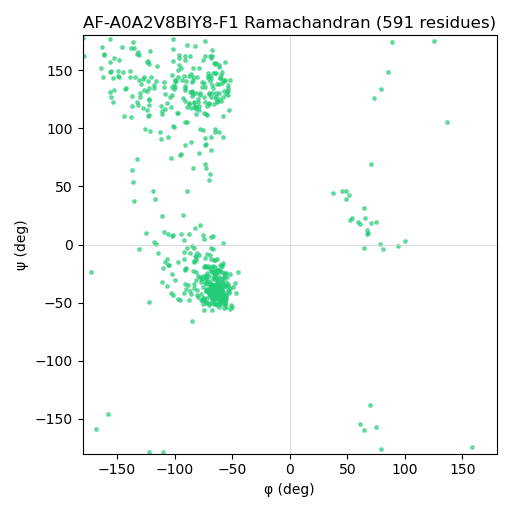-4.182 10.832 1.00 43.69 340 ASP A O 1
ATOM 2633 N N . PRO A 1 341 ? 52.603 -6.340 10.516 1.00 38.22 341 PRO A N 1
ATOM 2634 C CA . PRO A 1 341 ? 52.811 -6.326 9.066 1.00 38.22 341 PRO A CA 1
ATOM 2635 C C . PRO A 1 341 ? 51.484 -6.457 8.293 1.00 38.22 341 PRO A C 1
ATOM 2637 O O . PRO A 1 341 ? 51.437 -6.203 7.096 1.00 38.22 341 PRO A O 1
ATOM 2640 N N . TYR A 1 342 ? 50.410 -6.863 8.985 1.00 42.19 342 TYR A N 1
ATOM 2641 C CA . TYR A 1 342 ? 49.111 -7.248 8.418 1.00 42.19 342 TYR A CA 1
ATOM 2642 C C . TYR A 1 342 ? 47.909 -6.581 9.101 1.00 42.19 342 TYR A C 1
ATOM 2644 O O . TYR A 1 342 ? 46.785 -6.705 8.622 1.00 42.19 342 TYR A O 1
ATOM 2652 N N . ARG A 1 343 ? 48.126 -5.800 10.167 1.00 41.78 343 ARG A N 1
ATOM 2653 C CA . ARG A 1 343 ? 47.158 -4.793 10.619 1.00 41.78 343 ARG A CA 1
ATOM 2654 C C . ARG A 1 343 ? 47.528 -3.441 10.025 1.00 41.78 343 ARG A C 1
ATOM 2656 O O . ARG A 1 343 ? 48.044 -2.562 10.707 1.00 41.78 343 ARG A O 1
ATOM 2663 N N . ALA A 1 344 ? 47.217 -3.268 8.741 1.00 38.75 344 ALA A N 1
ATOM 2664 C CA . ALA A 1 344 ? 46.956 -1.923 8.244 1.00 38.75 344 ALA A CA 1
ATOM 2665 C C . ALA A 1 344 ? 45.857 -1.313 9.135 1.00 38.75 344 ALA A C 1
ATOM 2667 O O . ALA A 1 344 ? 44.859 -1.982 9.409 1.00 38.75 344 ALA A O 1
ATOM 2668 N N . GLY A 1 345 ? 46.043 -0.078 9.615 1.00 38.16 345 GLY A N 1
ATOM 2669 C CA . GLY A 1 345 ? 45.219 0.492 10.696 1.00 38.16 345 GLY A CA 1
ATOM 2670 C C . GLY A 1 345 ? 43.709 0.551 10.417 1.00 38.16 345 GLY A C 1
ATOM 2671 O O . GLY A 1 345 ? 42.918 0.664 11.348 1.00 38.16 345 GLY A O 1
ATOM 2672 N N . ASN A 1 346 ? 43.319 0.399 9.148 1.00 46.78 346 ASN A N 1
ATOM 2673 C CA . ASN A 1 346 ? 41.965 0.568 8.635 1.00 46.78 346 ASN A CA 1
ATOM 2674 C C . ASN A 1 346 ? 41.368 -0.733 8.040 1.00 46.78 346 ASN A C 1
ATOM 2676 O O . ASN A 1 346 ? 40.689 -0.682 7.019 1.00 46.78 346 ASN A O 1
ATOM 2680 N N . GLY A 1 347 ? 41.611 -1.896 8.657 1.00 54.72 347 GLY A N 1
ATOM 2681 C CA . GLY A 1 347 ? 40.849 -3.136 8.412 1.00 54.72 347 GLY A CA 1
ATOM 2682 C C . GLY A 1 347 ? 40.877 -3.704 6.980 1.00 54.72 347 GLY A C 1
ATOM 2683 O O . GLY A 1 347 ? 41.823 -3.500 6.223 1.00 54.72 347 GLY A O 1
ATOM 2684 N N . GLU A 1 348 ? 39.833 -4.461 6.621 1.00 60.72 348 GLU A N 1
ATOM 2685 C CA . GLU A 1 348 ? 39.605 -4.954 5.253 1.00 60.72 348 GLU A CA 1
ATOM 2686 C C . GLU A 1 348 ? 38.892 -3.907 4.374 1.00 60.72 348 GLU A C 1
ATOM 2688 O O . GLU A 1 348 ? 38.088 -3.120 4.884 1.00 60.72 348 GLU A O 1
ATOM 2693 N N . PRO A 1 349 ? 39.102 -3.918 3.041 1.00 55.25 349 PRO A N 1
ATOM 2694 C CA . PRO A 1 349 ? 38.470 -2.949 2.158 1.00 55.25 349 PRO A CA 1
ATOM 2695 C C . PRO A 1 349 ? 36.961 -3.174 2.042 1.00 55.25 349 PRO A C 1
ATOM 2697 O O . PRO A 1 349 ? 36.473 -4.311 2.041 1.00 55.25 349 PRO A O 1
ATOM 2700 N N . GLY A 1 350 ? 36.240 -2.059 1.919 1.00 62.03 350 GLY A N 1
ATOM 2701 C CA . GLY A 1 350 ? 34.783 -1.983 1.823 1.00 62.03 350 GLY A CA 1
ATOM 2702 C C . GLY A 1 350 ? 34.316 -1.088 0.672 1.00 62.03 350 GLY A C 1
ATOM 2703 O O . GLY A 1 350 ? 35.088 -0.304 0.121 1.00 62.03 350 GLY A O 1
ATOM 2704 N N . ILE A 1 351 ? 33.034 -1.186 0.328 1.00 68.75 351 ILE A N 1
ATOM 2705 C CA . ILE A 1 351 ? 32.344 -0.334 -0.655 1.00 68.75 351 ILE A CA 1
ATOM 2706 C C . ILE A 1 351 ? 31.672 0.834 0.083 1.00 68.75 351 ILE A C 1
ATOM 2708 O O . ILE A 1 351 ? 31.144 0.639 1.180 1.00 68.75 351 ILE A O 1
ATOM 2712 N N . SER A 1 352 ? 31.689 2.037 -0.495 1.00 64.75 352 SER A N 1
ATOM 2713 C CA . SER A 1 352 ? 30.990 3.225 0.024 1.00 64.75 352 SER A CA 1
ATOM 2714 C C . SER A 1 352 ? 29.685 3.501 -0.721 1.00 64.75 352 SER A C 1
ATOM 2716 O O . SER A 1 352 ? 28.664 3.753 -0.082 1.00 64.75 352 SER A O 1
ATOM 2718 N N . SER A 1 353 ? 29.674 3.396 -2.051 1.00 64.12 353 SER A N 1
ATOM 2719 C CA . SER A 1 353 ? 28.450 3.500 -2.848 1.00 64.12 353 SER A CA 1
ATOM 2720 C C . SER A 1 353 ? 28.516 2.725 -4.164 1.00 64.12 353 SER A C 1
ATOM 2722 O O . SER A 1 353 ? 29.587 2.381 -4.672 1.00 64.12 353 SER A O 1
ATOM 2724 N N . VAL A 1 354 ? 27.331 2.453 -4.707 1.00 61.97 354 VAL A N 1
ATOM 2725 C CA . VAL A 1 354 ? 27.096 1.878 -6.032 1.00 61.97 354 VAL A CA 1
ATOM 2726 C C . VAL A 1 354 ? 26.220 2.864 -6.799 1.00 61.97 354 VAL A C 1
ATOM 2728 O O . VAL A 1 354 ? 25.055 3.046 -6.449 1.00 61.97 354 VAL A O 1
ATOM 2731 N N . THR A 1 355 ? 26.767 3.505 -7.82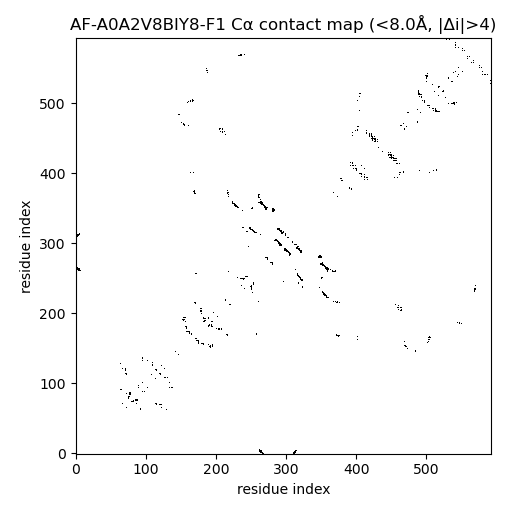6 1.00 57.25 355 THR A N 1
ATOM 2732 C CA . THR A 1 355 ? 26.011 4.357 -8.751 1.00 57.25 355 THR A CA 1
ATOM 2733 C C . THR A 1 355 ? 25.733 3.588 -10.038 1.00 57.25 355 THR A C 1
ATOM 2735 O O . THR A 1 355 ? 26.601 2.875 -10.546 1.00 57.25 355 THR A O 1
ATOM 2738 N N . MET A 1 356 ? 24.513 3.709 -10.557 1.00 52.72 356 MET A N 1
ATOM 2739 C CA . MET A 1 356 ? 24.076 3.042 -11.779 1.00 52.72 356 MET A CA 1
ATOM 2740 C C . MET A 1 356 ? 23.420 4.035 -12.739 1.00 52.72 356 MET A C 1
ATOM 2742 O O . MET A 1 356 ? 22.536 4.795 -12.346 1.00 52.72 356 MET A O 1
ATOM 2746 N N . THR A 1 357 ? 23.848 4.010 -14.002 1.00 46.16 357 THR A N 1
ATOM 2747 C CA . THR A 1 357 ? 23.469 5.000 -15.020 1.00 46.16 357 THR A CA 1
ATOM 2748 C C . THR A 1 357 ? 23.181 4.295 -16.348 1.00 46.16 357 THR A C 1
ATOM 2750 O O . THR A 1 357 ? 24.095 3.795 -16.995 1.00 46.16 357 THR A O 1
ATOM 2753 N N . GLY A 1 358 ? 21.921 4.234 -16.782 1.00 53.66 358 GLY A N 1
ATOM 2754 C CA . GLY A 1 358 ? 21.542 3.665 -18.083 1.00 53.66 358 GLY A CA 1
ATOM 2755 C C . GLY A 1 358 ? 20.031 3.719 -18.348 1.00 53.66 358 GLY A C 1
ATOM 2756 O O . GLY A 1 358 ? 19.284 4.173 -17.477 1.00 53.66 358 GLY A O 1
ATOM 2757 N N . PRO A 1 359 ? 19.559 3.270 -19.524 1.00 48.72 359 PRO A N 1
ATOM 2758 C CA . PRO A 1 359 ? 20.332 2.709 -20.636 1.00 48.72 359 PRO A CA 1
ATOM 2759 C C . PRO A 1 359 ? 21.129 3.766 -21.424 1.00 48.72 359 PRO A C 1
ATOM 2761 O O . PRO A 1 359 ? 20.819 4.959 -21.387 1.00 48.72 359 PRO A O 1
ATOM 2764 N N . ASN A 1 360 ? 22.117 3.320 -22.200 1.00 52.47 360 ASN A N 1
ATOM 2765 C CA . ASN A 1 360 ? 22.729 4.125 -23.260 1.00 52.47 360 ASN A CA 1
ATOM 2766 C C . ASN A 1 360 ? 21.766 4.303 -24.453 1.00 52.47 360 ASN A C 1
ATOM 2768 O O . ASN A 1 360 ? 21.020 3.397 -24.822 1.00 52.47 360 ASN A O 1
ATOM 2772 N N . ALA A 1 361 ? 21.805 5.475 -25.096 1.00 45.47 361 ALA A N 1
ATOM 2773 C CA . ALA A 1 361 ? 20.820 5.886 -26.108 1.00 45.47 361 ALA A CA 1
ATOM 2774 C C . ALA A 1 361 ? 20.856 5.101 -27.444 1.00 45.47 361 ALA A C 1
ATOM 2776 O O . ALA A 1 361 ? 20.026 5.348 -28.318 1.00 45.47 361 ALA A O 1
ATOM 2777 N N . SER A 1 362 ? 21.798 4.171 -27.621 1.00 42.62 362 SER A N 1
ATOM 2778 C CA . SER A 1 362 ? 21.907 3.291 -28.794 1.00 42.62 362 SER A CA 1
ATOM 2779 C C . SER A 1 362 ? 20.849 2.186 -28.832 1.00 42.62 362 SER A C 1
ATOM 2781 O O . SER A 1 362 ? 20.468 1.734 -29.912 1.00 42.62 362 SER A O 1
ATOM 2783 N N . ASP A 1 363 ? 20.350 1.754 -27.674 1.00 45.28 363 ASP A N 1
ATOM 2784 C CA . ASP A 1 363 ? 19.726 0.431 -27.532 1.00 45.28 363 ASP A CA 1
ATOM 2785 C C . ASP A 1 363 ? 18.200 0.457 -27.733 1.00 45.28 363 ASP A C 1
ATOM 2787 O O . ASP A 1 363 ? 17.468 -0.412 -27.261 1.00 45.28 363 ASP A O 1
ATOM 2791 N N . ALA A 1 364 ? 17.697 1.446 -28.479 1.00 42.81 364 ALA A N 1
ATOM 2792 C CA . ALA A 1 364 ? 16.271 1.763 -28.591 1.00 42.81 364 ALA A CA 1
ATOM 2793 C C . ALA A 1 364 ? 15.377 0.612 -29.113 1.00 42.81 364 ALA A C 1
ATOM 2795 O O . ALA A 1 364 ? 14.161 0.624 -28.922 1.00 42.81 364 ALA A O 1
ATOM 2796 N N . ALA A 1 365 ? 15.960 -0.411 -29.745 1.00 43.56 365 ALA A N 1
ATOM 2797 C CA . ALA A 1 365 ? 15.247 -1.618 -30.164 1.00 43.56 365 ALA A CA 1
ATOM 2798 C C . ALA A 1 365 ? 14.859 -2.545 -28.988 1.00 43.56 365 ALA A C 1
ATOM 2800 O O . ALA A 1 365 ? 13.831 -3.223 -29.059 1.00 43.56 365 ALA A O 1
ATOM 2801 N N . ALA A 1 366 ? 15.639 -2.556 -27.901 1.00 44.19 366 ALA A N 1
ATOM 2802 C CA . ALA A 1 366 ? 15.449 -3.435 -26.743 1.00 44.19 366 ALA A CA 1
ATOM 2803 C C . ALA A 1 366 ? 14.367 -2.941 -25.754 1.00 44.19 366 ALA A C 1
ATOM 2805 O O . ALA A 1 366 ? 13.946 -3.675 -24.863 1.00 44.19 366 ALA A O 1
ATOM 2806 N N . MET A 1 367 ? 13.830 -1.732 -25.958 1.00 53.72 367 MET A N 1
ATOM 2807 C CA . MET A 1 367 ? 12.896 -1.042 -25.049 1.00 53.72 367 MET A CA 1
ATOM 2808 C C . MET A 1 367 ? 11.487 -1.669 -24.912 1.00 53.72 367 MET A C 1
ATOM 2810 O O . MET A 1 367 ? 10.592 -1.067 -24.318 1.00 53.72 367 MET A O 1
ATOM 2814 N N . ASN A 1 368 ? 11.240 -2.845 -25.496 1.00 58.50 368 ASN A N 1
ATOM 2815 C CA . ASN A 1 368 ? 9.891 -3.267 -25.885 1.00 58.50 368 ASN A CA 1
ATOM 2816 C C . ASN A 1 368 ? 9.207 -4.324 -24.998 1.00 58.50 368 ASN A C 1
ATOM 2818 O O . ASN A 1 368 ? 7.981 -4.431 -25.083 1.00 58.50 368 ASN A O 1
ATOM 2822 N N . ASP A 1 369 ? 9.928 -5.071 -24.152 1.00 65.06 369 ASP A N 1
ATOM 2823 C CA . ASP A 1 369 ? 9.379 -6.243 -23.437 1.00 65.06 369 ASP A CA 1
ATOM 2824 C C . ASP A 1 369 ? 9.784 -6.324 -21.945 1.00 65.06 369 ASP A C 1
ATOM 2826 O O . ASP A 1 369 ? 10.306 -7.328 -21.455 1.00 65.06 369 ASP A O 1
ATOM 2830 N N . SER A 1 370 ? 9.537 -5.245 -21.194 1.00 72.75 370 SER A N 1
ATOM 2831 C CA . SER A 1 370 ? 9.676 -5.244 -19.729 1.00 72.75 370 SER A CA 1
ATOM 2832 C C . SER A 1 370 ? 8.507 -5.981 -19.040 1.00 72.75 370 SER A C 1
ATOM 2834 O O . SER A 1 370 ? 7.416 -6.092 -19.617 1.00 72.75 370 SER A O 1
ATOM 2836 N N . PRO A 1 371 ? 8.666 -6.455 -17.783 1.00 78.69 371 PRO A N 1
ATOM 2837 C CA . PRO A 1 371 ? 7.561 -7.019 -16.999 1.00 78.69 371 PRO A CA 1
ATOM 2838 C C . PRO A 1 371 ? 6.351 -6.080 -16.935 1.00 78.69 371 PRO A C 1
ATOM 2840 O O . PRO A 1 371 ? 5.210 -6.532 -17.059 1.00 78.69 371 PRO A O 1
ATOM 2843 N N . SER A 1 372 ? 6.607 -4.771 -16.840 1.00 81.38 372 SER A N 1
ATOM 2844 C CA . SER A 1 372 ? 5.567 -3.750 -16.810 1.00 81.38 372 SER A CA 1
ATOM 2845 C C . SER A 1 372 ? 4.804 -3.627 -18.129 1.00 81.38 372 SER A C 1
ATOM 2847 O O . SER A 1 372 ? 3.570 -3.685 -18.135 1.00 81.38 372 SER A O 1
ATOM 2849 N N . ARG A 1 373 ? 5.510 -3.602 -19.270 1.00 83.94 373 ARG A N 1
ATOM 2850 C CA . ARG A 1 373 ? 4.873 -3.619 -20.597 1.00 83.94 373 ARG A CA 1
ATOM 2851 C C . ARG A 1 373 ? 4.027 -4.882 -20.794 1.00 83.94 373 ARG A C 1
ATOM 2853 O O . ARG A 1 373 ? 2.895 -4.766 -21.261 1.00 83.94 373 ARG A O 1
ATOM 2860 N N . ARG A 1 374 ? 4.485 -6.061 -20.347 1.00 82.88 374 ARG A N 1
ATOM 2861 C CA . ARG A 1 374 ? 3.683 -7.308 -20.366 1.00 82.88 374 ARG A CA 1
ATOM 2862 C C . ARG A 1 374 ? 2.450 -7.262 -19.454 1.00 82.88 374 ARG A C 1
ATOM 2864 O O . ARG A 1 374 ? 1.413 -7.820 -19.807 1.00 82.88 374 ARG A O 1
ATOM 2871 N N . ARG A 1 375 ? 2.534 -6.603 -18.293 1.00 87.69 375 ARG A N 1
ATOM 2872 C CA . ARG A 1 375 ? 1.417 -6.455 -17.337 1.00 87.69 375 ARG A CA 1
ATOM 2873 C C . ARG A 1 375 ? 0.352 -5.462 -17.820 1.00 87.69 375 ARG A C 1
ATOM 2875 O O . ARG A 1 375 ? -0.830 -5.655 -17.521 1.00 87.69 375 ARG A O 1
ATOM 2882 N N . LEU A 1 376 ? 0.771 -4.427 -18.552 1.00 89.75 376 LEU A N 1
ATOM 2883 C CA . LEU A 1 376 ? -0.066 -3.339 -19.065 1.00 89.75 376 LEU A CA 1
ATOM 2884 C C . LEU A 1 376 ? -0.696 -3.657 -20.435 1.00 89.75 376 LEU A C 1
ATOM 2886 O O . LEU A 1 376 ? -1.899 -3.465 -20.620 1.00 89.75 376 LEU A O 1
ATOM 2890 N N . LEU A 1 377 ? 0.086 -4.152 -21.398 1.00 89.94 377 LEU A N 1
ATOM 2891 C CA . LEU A 1 377 ? -0.327 -4.332 -22.796 1.00 89.94 377 LEU A CA 1
ATOM 2892 C C . LEU A 1 377 ? -1.087 -5.656 -23.018 1.00 89.94 377 LEU A C 1
ATOM 2894 O O . LEU A 1 377 ? -0.655 -6.538 -23.755 1.00 89.94 377 LEU A O 1
ATOM 2898 N N . VAL A 1 378 ? -2.280 -5.776 -22.418 1.00 90.88 378 VAL A N 1
ATOM 2899 C CA . VAL A 1 378 ? -3.200 -6.940 -22.539 1.00 90.88 378 VAL A CA 1
ATOM 2900 C C . VAL A 1 378 ? -3.814 -7.147 -23.945 1.00 90.88 378 VAL A C 1
ATOM 2902 O O . VAL A 1 378 ? -4.727 -7.962 -24.148 1.00 90.88 378 VAL A O 1
ATOM 2905 N N . CYS A 1 379 ? -3.347 -6.369 -24.915 1.00 90.19 379 CYS A N 1
ATOM 2906 C CA . CYS A 1 379 ? -3.461 -6.538 -26.358 1.00 90.19 379 CYS A CA 1
ATOM 2907 C C . CYS A 1 379 ? -2.378 -5.672 -27.022 1.00 90.19 379 CYS A C 1
ATOM 2909 O O . CYS A 1 379 ? -1.854 -4.742 -26.407 1.00 90.19 379 CYS A O 1
ATOM 2911 N N . GLN A 1 380 ? -2.092 -5.937 -28.295 1.00 85.50 380 GLN A N 1
ATOM 2912 C CA . GLN A 1 380 ? -1.368 -5.009 -29.160 1.00 85.50 380 GLN A CA 1
ATOM 2913 C C . GLN A 1 380 ? -2.198 -4.785 -30.437 1.00 85.50 380 GLN A C 1
ATOM 2915 O O . GLN A 1 380 ? -2.699 -5.763 -30.994 1.00 85.50 380 GLN A O 1
ATOM 2920 N N . PRO A 1 381 ? -2.394 -3.534 -30.889 1.00 84.62 381 PRO A N 1
ATOM 2921 C CA . PRO A 1 381 ? -3.064 -3.238 -32.157 1.00 84.62 381 PRO A CA 1
ATOM 2922 C C . PRO A 1 381 ? -2.225 -3.712 -33.355 1.00 84.62 381 PRO A C 1
ATOM 2924 O O . PRO A 1 381 ? -1.014 -3.482 -33.391 1.00 84.62 381 PRO A O 1
ATOM 2927 N N . ALA A 1 382 ? -2.860 -4.332 -34.353 1.00 82.44 382 ALA A N 1
ATOM 2928 C CA . ALA A 1 382 ? -2.188 -4.750 -35.586 1.00 82.44 382 ALA A CA 1
ATOM 2929 C C . ALA A 1 382 ? -2.165 -3.607 -36.616 1.00 82.44 382 ALA A C 1
ATOM 2931 O O . ALA A 1 382 ? -1.141 -3.360 -37.258 1.00 82.44 382 ALA A O 1
ATOM 2932 N N . ALA A 1 383 ? -3.271 -2.870 -36.717 1.00 78.06 383 ALA A N 1
ATOM 2933 C CA . ALA A 1 383 ? -3.448 -1.686 -37.546 1.00 78.06 383 ALA A CA 1
ATOM 2934 C C . ALA A 1 383 ? -3.832 -0.449 -36.713 1.00 78.06 383 ALA A C 1
ATOM 2936 O O . ALA A 1 383 ? -4.267 -0.539 -35.564 1.00 78.06 383 ALA A O 1
ATOM 2937 N N . SER A 1 384 ? -3.738 0.733 -37.330 1.00 77.00 384 SER A N 1
ATOM 2938 C CA . SER A 1 384 ? -4.142 2.007 -36.717 1.00 77.00 384 SER A CA 1
ATOM 2939 C C . SER A 1 384 ? -5.616 2.033 -36.290 1.00 77.00 384 SER A C 1
ATOM 2941 O O . SER A 1 384 ? -5.939 2.654 -35.277 1.00 77.00 384 SER A O 1
ATOM 2943 N N . ALA A 1 385 ? -6.498 1.332 -37.009 1.00 79.94 385 ALA A N 1
ATOM 2944 C CA . ALA A 1 385 ? -7.918 1.204 -36.676 1.00 79.94 385 ALA A CA 1
ATOM 2945 C C . ALA A 1 385 ? -8.158 0.499 -35.324 1.00 79.94 385 ALA A C 1
ATOM 2947 O O . ALA A 1 385 ? -9.037 0.903 -34.564 1.00 79.94 385 ALA A O 1
ATOM 2948 N N . ASP A 1 386 ? -7.331 -0.493 -34.978 1.00 83.69 386 ASP A N 1
ATOM 2949 C CA . ASP A 1 386 ? -7.483 -1.294 -33.753 1.00 83.69 386 ASP A CA 1
ATOM 2950 C C . ASP A 1 386 ? -7.096 -0.516 -32.486 1.00 83.69 386 ASP A C 1
ATOM 2952 O O . ASP A 1 386 ? -7.448 -0.908 -31.369 1.00 83.69 386 ASP A O 1
ATOM 2956 N N . THR A 1 387 ? -6.342 0.580 -32.644 1.00 84.94 387 THR A N 1
ATOM 2957 C CA . THR A 1 387 ? -5.723 1.324 -31.535 1.00 84.94 387 THR A CA 1
ATOM 2958 C C . THR A 1 387 ? -6.741 1.785 -30.499 1.00 84.94 387 THR A C 1
ATOM 2960 O O . THR A 1 387 ? -6.492 1.634 -29.307 1.00 84.94 387 THR A O 1
ATOM 2963 N N . ALA A 1 388 ? -7.907 2.280 -30.924 1.00 87.62 388 ALA A N 1
ATOM 2964 C CA . ALA A 1 388 ? -8.955 2.745 -30.018 1.00 87.62 388 ALA A CA 1
ATOM 2965 C C . ALA A 1 388 ? -9.554 1.600 -29.181 1.00 87.62 388 ALA A C 1
ATOM 2967 O O . ALA A 1 388 ? -9.689 1.735 -27.965 1.00 87.62 388 ALA A O 1
ATOM 2968 N N . ALA A 1 389 ? -9.857 0.462 -29.812 1.00 92.94 389 ALA A N 1
ATOM 2969 C CA . ALA A 1 389 ? -10.441 -0.699 -29.141 1.00 92.94 389 ALA A CA 1
ATOM 2970 C C . ALA A 1 389 ? -9.439 -1.364 -28.180 1.00 92.94 389 ALA A C 1
ATOM 2972 O O . ALA A 1 389 ? -9.782 -1.684 -27.040 1.00 92.94 389 ALA A O 1
ATOM 2973 N N . CYS A 1 390 ? -8.178 -1.515 -28.599 1.00 94.81 390 CYS A N 1
ATOM 2974 C CA . CYS A 1 390 ? -7.141 -2.065 -27.731 1.00 94.81 390 CYS A CA 1
ATOM 2975 C C . CYS A 1 390 ? -6.785 -1.109 -26.577 1.00 94.81 390 CYS A C 1
ATOM 2977 O O . CYS A 1 390 ? -6.689 -1.550 -25.431 1.00 94.81 390 CYS A O 1
ATOM 2979 N N . ALA A 1 391 ? -6.689 0.204 -26.826 1.00 94.12 391 ALA A N 1
ATOM 2980 C CA . ALA A 1 391 ? -6.489 1.189 -25.763 1.00 94.12 391 ALA A CA 1
ATOM 2981 C C . ALA A 1 391 ? -7.634 1.157 -24.740 1.00 94.12 391 ALA A C 1
ATOM 2983 O O . ALA A 1 391 ? -7.366 1.150 -23.541 1.00 94.12 391 ALA A O 1
ATOM 2984 N N . GLN A 1 392 ? -8.893 1.050 -25.184 1.00 96.19 392 GLN A N 1
ATOM 2985 C CA . GLN A 1 392 ? -10.039 0.887 -24.286 1.00 96.19 392 GLN A CA 1
ATOM 2986 C C . GLN A 1 392 ? -9.952 -0.400 -23.461 1.00 96.19 392 GLN A C 1
ATOM 2988 O O . GLN A 1 392 ? -10.174 -0.342 -22.254 1.00 96.19 392 GLN A O 1
ATOM 2993 N N . LYS A 1 393 ? -9.555 -1.536 -24.053 1.00 96.94 393 LYS A N 1
ATOM 2994 C CA . LYS A 1 393 ? -9.338 -2.791 -23.312 1.00 96.94 393 LYS A CA 1
ATOM 2995 C C . LYS A 1 393 ? -8.243 -2.649 -22.246 1.00 96.94 393 LYS A C 1
ATOM 2997 O O . LYS A 1 393 ? -8.448 -3.078 -21.111 1.00 96.94 393 LYS A O 1
ATOM 3002 N N . ILE A 1 394 ? -7.106 -2.034 -22.580 1.00 96.75 394 ILE A N 1
ATOM 3003 C CA . ILE A 1 394 ? -5.986 -1.802 -21.649 1.00 96.75 394 ILE A CA 1
ATOM 3004 C C . ILE A 1 394 ? -6.421 -0.884 -20.502 1.00 96.75 394 ILE A C 1
ATOM 3006 O O . ILE A 1 394 ? -6.287 -1.239 -19.332 1.00 96.75 394 ILE A O 1
ATOM 3010 N N . ILE A 1 395 ? -7.001 0.268 -20.840 1.00 97.62 395 ILE A N 1
ATOM 3011 C CA . ILE A 1 395 ? -7.445 1.290 -19.888 1.00 97.62 395 ILE A CA 1
ATOM 3012 C C . ILE A 1 395 ? -8.544 0.749 -18.967 1.00 97.62 395 ILE A C 1
ATOM 3014 O O . ILE A 1 395 ? -8.461 0.960 -17.761 1.00 97.62 395 ILE A O 1
ATOM 3018 N N . ALA A 1 396 ? -9.518 -0.004 -19.488 1.00 97.75 396 ALA A N 1
ATOM 3019 C CA . ALA A 1 396 ? -10.550 -0.655 -18.681 1.00 97.75 396 ALA A CA 1
ATOM 3020 C C . ALA A 1 396 ? -9.972 -1.720 -17.736 1.00 97.75 396 ALA A C 1
ATOM 3022 O O . ALA A 1 396 ? -10.330 -1.754 -16.559 1.00 97.75 396 ALA A O 1
ATOM 3023 N N . THR A 1 397 ? -9.034 -2.545 -18.217 1.00 97.12 397 THR A N 1
ATOM 3024 C CA . THR A 1 397 ? -8.368 -3.574 -17.397 1.00 97.12 397 THR A CA 1
ATOM 3025 C C . THR A 1 397 ? -7.573 -2.946 -16.250 1.00 97.12 397 THR A C 1
ATOM 3027 O O . THR A 1 397 ? -7.675 -3.387 -15.104 1.00 97.12 397 THR A O 1
ATOM 3030 N N . LEU A 1 398 ? -6.821 -1.877 -16.532 1.00 97.44 398 LEU A N 1
ATOM 3031 C CA . LEU A 1 398 ? -6.052 -1.160 -15.518 1.00 97.44 398 LEU A CA 1
ATOM 3032 C C . LEU A 1 398 ? -6.964 -0.407 -14.539 1.00 97.44 398 LEU A C 1
ATOM 3034 O O . LEU A 1 398 ? -6.744 -0.479 -13.333 1.00 97.44 398 LEU A O 1
ATOM 3038 N N . ALA A 1 399 ? -8.003 0.270 -15.035 1.00 97.88 399 ALA A N 1
ATOM 3039 C CA . ALA A 1 399 ? -8.953 1.008 -14.209 1.00 97.88 399 ALA A CA 1
ATOM 3040 C C . ALA A 1 399 ? -9.785 0.086 -13.298 1.00 97.88 399 ALA A C 1
ATOM 3042 O O . ALA A 1 399 ? -10.026 0.459 -12.154 1.00 97.88 399 ALA A O 1
ATOM 3043 N N . ARG A 1 400 ? -10.142 -1.136 -13.730 1.00 97.38 400 ARG A N 1
ATOM 3044 C CA . ARG A 1 400 ? -10.791 -2.148 -12.870 1.00 97.38 400 ARG A CA 1
ATOM 3045 C C . ARG A 1 400 ? -9.937 -2.465 -11.641 1.00 97.38 400 ARG A C 1
ATOM 3047 O O . ARG A 1 400 ? -10.428 -2.395 -10.517 1.00 97.38 400 ARG A O 1
ATOM 3054 N N . ARG A 1 401 ? -8.645 -2.751 -11.843 1.00 97.12 401 ARG A N 1
ATOM 3055 C CA . ARG A 1 401 ? -7.688 -3.009 -10.750 1.00 97.12 401 ARG A CA 1
ATOM 3056 C C . ARG A 1 401 ? -7.451 -1.764 -9.886 1.00 97.12 401 ARG A C 1
ATOM 3058 O O . ARG A 1 401 ? -7.475 -1.853 -8.663 1.00 97.12 401 ARG A O 1
ATOM 3065 N N . ALA A 1 402 ? -7.271 -0.602 -10.515 1.00 97.25 402 ALA A N 1
ATOM 3066 C CA . ALA A 1 402 ? -6.996 0.662 -9.832 1.00 97.25 402 ALA A CA 1
ATOM 3067 C C . ALA A 1 402 ? -8.161 1.132 -8.950 1.00 97.25 402 ALA A C 1
ATOM 3069 O O . ALA A 1 402 ? -7.945 1.572 -7.823 1.00 97.25 402 ALA A O 1
ATOM 3070 N N . TYR A 1 403 ? -9.388 1.046 -9.467 1.00 97.19 403 TYR A N 1
ATOM 3071 C CA . TYR A 1 403 ? -10.607 1.501 -8.795 1.00 97.19 403 TYR A CA 1
ATOM 3072 C C . TYR A 1 403 ? -11.282 0.390 -7.982 1.00 97.19 403 TYR A C 1
ATOM 3074 O O . TYR A 1 403 ? -12.201 0.676 -7.220 1.00 97.19 403 TYR A O 1
ATOM 3082 N N . ARG A 1 404 ? -10.778 -0.849 -8.091 1.00 96.69 404 ARG A N 1
ATOM 3083 C CA . ARG A 1 404 ? -11.102 -2.003 -7.236 1.00 96.69 404 ARG A CA 1
ATOM 3084 C C . ARG A 1 404 ? -12.564 -2.457 -7.354 1.00 96.69 404 ARG A C 1
ATOM 3086 O O . ARG A 1 404 ? -13.151 -2.936 -6.390 1.00 96.69 404 ARG A O 1
ATOM 3093 N N . ARG A 1 405 ? -13.143 -2.282 -8.548 1.00 95.75 405 ARG A N 1
ATOM 3094 C CA . ARG A 1 405 ? -14.527 -2.631 -8.917 1.00 95.75 405 ARG A CA 1
ATOM 3095 C C . ARG A 1 405 ? -14.706 -2.686 -10.445 1.00 95.75 405 ARG A C 1
ATOM 3097 O O . ARG A 1 405 ? -13.830 -2.178 -11.155 1.00 95.75 405 ARG A O 1
ATOM 3104 N N . PRO A 1 406 ? -15.846 -3.185 -10.965 1.00 96.06 406 PRO A N 1
ATOM 3105 C CA . PRO A 1 406 ? -16.220 -3.018 -12.366 1.00 96.06 406 PRO A CA 1
ATOM 3106 C C . PRO A 1 406 ? -16.153 -1.555 -12.803 1.00 96.06 406 PRO A C 1
ATOM 3108 O O . PRO A 1 406 ? -16.523 -0.650 -12.048 1.00 96.06 406 PRO A O 1
ATOM 3111 N N . VAL A 1 407 ? -15.696 -1.323 -14.031 1.00 96.00 407 VAL A N 1
ATOM 3112 C CA . VAL A 1 407 ? -15.619 0.014 -14.633 1.00 96.00 407 VAL A CA 1
ATOM 3113 C C . VAL A 1 407 ? -16.894 0.342 -15.402 1.00 96.00 407 VAL A C 1
ATOM 3115 O O . VAL A 1 407 ? -17.405 -0.475 -16.160 1.00 96.00 407 VAL A O 1
ATOM 3118 N N . THR A 1 408 ? -17.382 1.563 -15.219 1.00 96.06 408 THR A N 1
ATOM 3119 C CA . THR A 1 408 ? -18.470 2.163 -16.002 1.00 96.06 408 THR A CA 1
ATOM 3120 C C . THR A 1 408 ? -17.893 3.025 -17.125 1.00 96.06 408 THR A C 1
ATOM 3122 O O . THR A 1 408 ? -16.742 3.459 -17.038 1.00 96.06 408 THR A O 1
ATOM 3125 N N . ASP A 1 409 ? -18.682 3.377 -18.142 1.00 95.88 409 ASP A N 1
ATOM 3126 C CA . ASP A 1 409 ? -18.224 4.309 -19.186 1.00 95.88 409 ASP A CA 1
ATOM 3127 C C . ASP A 1 409 ? -17.742 5.651 -18.604 1.00 95.88 409 ASP A C 1
ATOM 3129 O O . ASP A 1 409 ? -16.739 6.206 -19.055 1.00 95.88 409 ASP A O 1
ATOM 3133 N N . ALA A 1 410 ? -18.383 6.134 -17.533 1.00 96.31 410 ALA A N 1
ATOM 3134 C CA . ALA A 1 410 ? -17.982 7.340 -16.807 1.00 96.31 410 ALA A CA 1
ATOM 3135 C C . ALA A 1 410 ? -16.612 7.215 -16.103 1.00 96.31 410 ALA A C 1
ATOM 3137 O O . ALA A 1 410 ? -15.936 8.220 -15.885 1.00 96.31 410 ALA A O 1
ATOM 3138 N N . ASP A 1 411 ? -16.161 6.001 -15.771 1.00 96.81 411 ASP A N 1
ATOM 3139 C CA . ASP A 1 411 ? -14.799 5.756 -15.275 1.00 96.81 411 ASP A CA 1
ATOM 3140 C C . ASP A 1 411 ? -13.751 5.810 -16.396 1.00 96.81 411 ASP A C 1
ATOM 3142 O O . ASP A 1 411 ? -12.592 6.148 -16.140 1.00 96.81 411 ASP A O 1
ATOM 3146 N N . LEU A 1 412 ? -14.157 5.501 -17.633 1.00 97.56 412 LEU A N 1
ATOM 3147 C CA . LEU A 1 412 ? -13.288 5.454 -18.809 1.00 97.56 412 LEU A CA 1
ATOM 3148 C C . LEU A 1 412 ? -13.214 6.791 -19.562 1.00 97.56 412 LEU A C 1
ATOM 3150 O O . LEU A 1 412 ? -12.223 7.030 -20.250 1.00 97.56 412 LEU A O 1
ATOM 3154 N N . GLN A 1 413 ? -14.202 7.684 -19.413 1.00 96.69 413 GLN A N 1
ATOM 3155 C CA . GLN A 1 413 ? -14.253 8.986 -20.100 1.00 96.69 413 GLN A CA 1
ATOM 3156 C C . GLN A 1 413 ? -12.953 9.798 -19.969 1.00 96.69 413 GLN A C 1
ATOM 3158 O O . GLN A 1 413 ? -12.376 10.191 -20.985 1.00 96.69 413 GLN A O 1
ATOM 3163 N N . ILE A 1 414 ? -12.467 10.035 -18.743 1.00 96.06 414 ILE A N 1
ATOM 3164 C CA . ILE A 1 414 ? -11.263 10.855 -18.512 1.00 96.06 414 ILE A CA 1
ATOM 3165 C C . ILE A 1 414 ? -9.992 10.153 -19.035 1.00 96.06 414 ILE A C 1
ATOM 3167 O O . ILE A 1 414 ? -9.276 10.779 -19.823 1.00 96.06 414 ILE A O 1
ATOM 3171 N N . PRO A 1 415 ? -9.712 8.873 -18.707 1.00 97.19 415 PRO A N 1
ATOM 3172 C CA . PRO A 1 415 ? -8.565 8.163 -19.274 1.00 97.19 415 PRO A CA 1
ATOM 3173 C C . PRO A 1 415 ? -8.570 8.059 -20.802 1.00 97.19 415 PRO A C 1
ATOM 3175 O O . PRO A 1 415 ? -7.525 8.245 -21.424 1.00 97.19 415 PRO A O 1
ATOM 3178 N N . LEU A 1 416 ? -9.728 7.836 -21.435 1.00 96.06 416 LEU A N 1
ATOM 3179 C CA . LEU A 1 416 ? -9.837 7.787 -22.897 1.00 96.06 416 LEU A CA 1
ATOM 3180 C C . LEU A 1 416 ? -9.686 9.169 -23.544 1.00 96.06 416 LEU A C 1
ATOM 3182 O O . LEU A 1 416 ? -9.106 9.270 -24.625 1.00 96.06 416 LEU A O 1
ATOM 3186 N N . ALA A 1 417 ? -10.148 10.241 -22.896 1.00 94.06 417 ALA A N 1
ATOM 3187 C CA . ALA A 1 417 ? -9.890 11.606 -23.352 1.00 94.06 417 ALA A CA 1
ATOM 3188 C C . ALA A 1 417 ? -8.388 11.938 -23.305 1.00 94.06 417 ALA A C 1
ATOM 3190 O O . ALA A 1 417 ? -7.843 12.433 -24.292 1.00 94.06 417 ALA A O 1
ATOM 3191 N N . ARG A 1 418 ? -7.696 11.591 -22.211 1.00 92.69 418 ARG A N 1
ATOM 3192 C CA . ARG A 1 418 ? -6.239 11.776 -22.083 1.00 92.69 418 ARG A CA 1
ATOM 3193 C C . ARG A 1 418 ? -5.442 10.888 -23.043 1.00 92.69 418 ARG A C 1
ATOM 3195 O O . ARG A 1 418 ? -4.461 11.359 -23.612 1.00 92.69 418 ARG A O 1
ATOM 3202 N N . TYR A 1 419 ? -5.909 9.671 -23.322 1.00 92.44 419 TYR A N 1
ATOM 3203 C CA . TYR A 1 419 ? -5.352 8.827 -24.383 1.00 92.44 419 TYR A CA 1
ATOM 3204 C C . TYR A 1 419 ? -5.449 9.488 -25.766 1.00 92.44 419 TYR A C 1
ATOM 3206 O O . TYR A 1 419 ? -4.447 9.586 -26.475 1.00 92.44 419 TYR A O 1
ATOM 3214 N N . ARG A 1 420 ? -6.629 10.006 -26.139 1.00 89.88 420 ARG A N 1
ATOM 3215 C CA . ARG A 1 420 ? -6.831 10.716 -27.417 1.00 89.88 420 ARG A CA 1
ATOM 3216 C C . ARG A 1 420 ? -5.946 11.965 -27.507 1.00 89.88 420 ARG A C 1
ATOM 3218 O O . ARG A 1 420 ? -5.366 12.229 -28.560 1.00 89.88 420 ARG A O 1
ATOM 3225 N N . GLU A 1 421 ? -5.793 12.700 -26.406 1.00 83.50 421 GLU A N 1
ATOM 3226 C CA . GLU A 1 421 ? -4.902 13.862 -26.312 1.00 83.50 421 GLU A CA 1
ATOM 3227 C C . GLU A 1 421 ? -3.428 13.482 -26.549 1.00 83.50 421 GLU A C 1
ATOM 3229 O O . GLU A 1 421 ? -2.755 14.113 -27.362 1.00 83.50 421 GLU A O 1
ATOM 3234 N N . GLY A 1 422 ? -2.923 12.434 -25.889 1.00 82.19 422 GLY A N 1
ATOM 3235 C CA . GLY A 1 422 ? -1.540 11.975 -26.063 1.00 82.19 422 GLY A CA 1
ATOM 3236 C C . GLY A 1 422 ? -1.266 11.454 -27.476 1.00 82.19 422 GLY A C 1
ATOM 3237 O O . GLY A 1 422 ? -0.280 11.844 -28.104 1.00 82.19 422 GLY A O 1
ATOM 3238 N N . ALA A 1 423 ? -2.186 10.652 -28.020 1.00 82.62 423 ALA A N 1
ATOM 3239 C CA . ALA A 1 423 ? -2.062 10.092 -29.363 1.00 82.62 423 ALA A CA 1
ATOM 3240 C C . ALA A 1 423 ? -2.066 11.165 -30.464 1.00 82.62 423 ALA A C 1
ATOM 3242 O O . ALA A 1 423 ? -1.238 11.122 -31.377 1.00 82.62 423 ALA A O 1
ATOM 3243 N N . SER A 1 424 ? -2.950 12.162 -30.354 1.00 73.88 424 SER A N 1
ATOM 3244 C CA . SER A 1 424 ? -3.024 13.280 -31.307 1.00 73.88 424 SER A CA 1
ATOM 3245 C C . SER A 1 424 ? -1.828 14.234 -31.222 1.00 73.88 424 SER A C 1
ATOM 3247 O O . SER A 1 424 ? -1.415 14.765 -32.250 1.00 73.88 424 SER A O 1
ATOM 3249 N N . LYS A 1 425 ? -1.223 14.418 -30.040 1.00 70.19 425 LYS A N 1
ATOM 3250 C CA . LYS A 1 425 ? -0.016 15.248 -29.864 1.00 70.19 425 LYS A CA 1
ATOM 3251 C C . LYS A 1 425 ? 1.275 14.568 -30.332 1.00 70.19 425 LYS A C 1
ATOM 3253 O O . LYS A 1 425 ? 2.194 15.258 -30.763 1.00 70.19 425 LYS A O 1
ATOM 3258 N N . ALA A 1 426 ? 1.366 13.241 -30.263 1.00 62.88 426 ALA A N 1
ATOM 3259 C CA . ALA A 1 426 ? 2.580 12.518 -30.647 1.00 62.88 426 ALA A CA 1
ATOM 3260 C C . ALA A 1 426 ? 2.701 12.258 -32.160 1.00 62.88 426 ALA A C 1
ATOM 3262 O O . ALA A 1 426 ? 3.810 12.306 -32.693 1.00 62.88 426 ALA A O 1
ATOM 3263 N N . ALA A 1 427 ? 1.587 12.036 -32.868 1.00 54.22 427 ALA A N 1
ATOM 3264 C CA . ALA A 1 427 ? 1.612 11.711 -34.298 1.00 54.22 427 ALA A CA 1
ATOM 3265 C C . ALA A 1 427 ? 2.295 12.779 -35.198 1.00 54.22 427 ALA A C 1
ATOM 3267 O O . ALA A 1 427 ? 3.068 12.380 -36.072 1.00 54.22 427 ALA A O 1
ATOM 3268 N N . PRO A 1 428 ? 2.113 14.105 -34.993 1.00 49.72 428 PRO A N 1
ATOM 3269 C CA . PRO A 1 428 ? 2.852 15.128 -35.743 1.00 49.72 428 PRO A CA 1
ATOM 3270 C C . PRO A 1 428 ? 4.338 15.178 -35.362 1.00 49.72 428 PRO A C 1
ATOM 3272 O O . PRO A 1 428 ? 5.211 15.264 -36.226 1.00 49.72 428 PRO A O 1
ATOM 3275 N N . ASN A 1 429 ? 4.632 15.083 -34.062 1.00 47.28 429 ASN A N 1
ATOM 3276 C CA . ASN A 1 429 ? 5.985 15.246 -33.530 1.00 47.28 429 ASN A CA 1
ATOM 3277 C C . ASN A 1 429 ? 6.915 14.095 -33.941 1.00 47.28 429 ASN A C 1
ATOM 3279 O O . ASN A 1 429 ? 8.088 14.337 -34.214 1.00 47.28 429 ASN A O 1
ATOM 3283 N N . ALA A 1 430 ? 6.397 12.868 -34.059 1.00 48.00 430 ALA A N 1
ATOM 3284 C CA . ALA A 1 430 ? 7.159 11.723 -34.559 1.00 48.00 430 ALA A CA 1
ATOM 3285 C C . ALA A 1 430 ? 7.599 11.900 -36.027 1.00 48.00 430 ALA A C 1
ATOM 3287 O O . ALA A 1 430 ? 8.717 11.532 -36.380 1.00 48.00 430 ALA A O 1
ATOM 3288 N N . ALA A 1 431 ? 6.758 12.502 -36.878 1.00 45.56 431 ALA A N 1
ATOM 3289 C CA . ALA A 1 431 ? 7.126 12.808 -38.261 1.00 45.56 431 ALA A CA 1
ATOM 3290 C C . ALA A 1 431 ? 8.170 13.938 -38.338 1.00 45.56 431 ALA A C 1
ATOM 3292 O O . ALA A 1 431 ? 9.142 13.828 -39.085 1.00 45.56 431 ALA A O 1
ATOM 3293 N N . ALA A 1 432 ? 8.009 14.988 -37.524 1.00 47.12 432 ALA A N 1
ATOM 3294 C CA . ALA A 1 432 ? 8.944 16.111 -37.465 1.00 47.12 432 ALA A CA 1
ATOM 3295 C C . ALA A 1 432 ? 10.337 15.696 -36.951 1.00 47.12 432 ALA A C 1
ATOM 3297 O O . ALA A 1 432 ? 11.342 16.034 -37.573 1.00 47.12 432 ALA A O 1
ATOM 3298 N N . ALA A 1 433 ? 10.404 14.913 -35.868 1.00 44.56 433 ALA A N 1
ATOM 3299 C CA . ALA A 1 433 ? 11.659 14.450 -35.267 1.00 44.56 433 ALA A CA 1
ATOM 3300 C C . ALA A 1 433 ? 12.482 13.521 -36.181 1.00 44.56 433 ALA A C 1
ATOM 3302 O O . ALA A 1 433 ? 13.692 13.406 -36.008 1.00 44.56 433 ALA A O 1
ATOM 3303 N N . LEU A 1 434 ? 11.838 12.880 -37.162 1.00 48.16 434 LEU A N 1
ATOM 3304 C CA . LEU A 1 434 ? 12.476 12.007 -38.153 1.00 48.16 434 LEU A CA 1
ATOM 3305 C C . LEU A 1 434 ? 12.663 12.692 -39.523 1.00 48.16 434 LEU A C 1
ATOM 3307 O O . LEU A 1 434 ? 13.069 12.046 -40.488 1.00 48.16 434 LEU A O 1
ATOM 3311 N N . GLY A 1 435 ? 12.383 14.000 -39.621 1.00 45.97 435 GLY A N 1
ATOM 3312 C CA . GLY A 1 435 ? 12.581 14.803 -40.834 1.00 45.97 435 GLY A CA 1
ATOM 3313 C C . GLY A 1 435 ? 11.612 14.490 -41.982 1.00 45.97 435 GLY A C 1
ATOM 3314 O O . GLY A 1 435 ? 11.900 14.804 -43.139 1.00 45.97 435 GLY A O 1
ATOM 3315 N N . TRP A 1 436 ? 10.477 13.842 -41.707 1.00 48.00 436 TRP A N 1
ATOM 3316 C CA . TRP A 1 436 ? 9.561 13.368 -42.744 1.00 48.00 436 TRP A CA 1
ATOM 3317 C C . TRP A 1 436 ? 8.596 14.460 -43.209 1.00 48.00 436 TRP A C 1
ATOM 3319 O O . TRP A 1 436 ? 7.877 15.068 -42.416 1.00 48.00 436 TRP A O 1
ATOM 3329 N N . LYS A 1 437 ? 8.512 14.656 -44.530 1.00 44.34 437 LYS A N 1
ATOM 3330 C CA . LYS A 1 437 ? 7.442 15.456 -45.142 1.00 44.34 437 LYS A CA 1
ATOM 3331 C C . LYS A 1 437 ? 6.090 14.754 -44.963 1.00 44.34 437 LYS A C 1
ATOM 3333 O O . LYS A 1 437 ? 6.009 13.524 -44.988 1.00 44.34 437 LYS A O 1
ATOM 3338 N N . ALA A 1 438 ? 5.025 15.543 -44.823 1.00 41.59 438 ALA A N 1
ATOM 3339 C CA . ALA A 1 438 ? 3.660 15.027 -44.759 1.00 41.59 438 ALA A CA 1
ATOM 3340 C C . ALA A 1 438 ? 3.350 14.161 -45.998 1.00 41.59 438 ALA A C 1
ATOM 3342 O O . ALA A 1 438 ? 3.595 14.587 -47.125 1.00 41.59 438 ALA A O 1
ATOM 3343 N N . GLY A 1 439 ? 2.838 12.944 -45.778 1.00 46.34 439 GLY A N 1
ATOM 3344 C CA . GLY A 1 439 ? 2.554 11.964 -46.838 1.00 46.34 439 GLY A CA 1
ATOM 3345 C C . GLY A 1 439 ? 3.596 10.849 -47.027 1.00 46.34 439 GLY A C 1
ATOM 3346 O O . GLY A 1 439 ? 3.426 10.025 -47.921 1.00 46.34 439 GLY A O 1
ATOM 3347 N N . ALA A 1 440 ? 4.658 10.780 -46.215 1.00 46.31 440 ALA A N 1
ATOM 3348 C CA . ALA A 1 440 ? 5.642 9.693 -46.298 1.00 46.31 440 ALA A CA 1
ATOM 3349 C C . ALA A 1 440 ? 5.041 8.295 -45.971 1.00 46.31 440 ALA A C 1
ATOM 3351 O O . ALA A 1 440 ? 4.185 8.200 -45.086 1.00 46.31 440 ALA A O 1
ATOM 3352 N N . PRO A 1 441 ? 5.530 7.187 -46.581 1.00 42.06 441 PRO A N 1
ATOM 3353 C CA . PRO A 1 441 ? 4.997 5.829 -46.359 1.00 42.06 441 PRO A CA 1
ATOM 3354 C C . PRO A 1 441 ? 5.085 5.316 -44.911 1.00 42.06 441 PRO A C 1
ATOM 3356 O O . PRO A 1 441 ? 4.389 4.379 -44.525 1.00 42.06 441 PRO A O 1
ATOM 3359 N N . ASN A 1 442 ? 5.926 5.941 -44.086 1.00 43.34 442 ASN A N 1
ATOM 3360 C CA . ASN A 1 442 ? 6.294 5.476 -42.748 1.00 43.34 442 ASN A CA 1
ATOM 3361 C C . ASN A 1 442 ? 5.223 5.752 -41.667 1.00 43.34 442 ASN A C 1
ATOM 3363 O O . ASN A 1 442 ? 5.505 5.662 -40.469 1.00 43.34 442 ASN A O 1
ATOM 3367 N N . ALA A 1 443 ? 3.978 6.044 -42.061 1.00 43.91 443 ALA A N 1
ATOM 3368 C CA . ALA A 1 443 ? 2.839 6.246 -41.159 1.00 43.91 443 ALA A CA 1
ATOM 3369 C C . ALA A 1 443 ? 2.640 5.087 -40.155 1.00 43.91 443 ALA A C 1
ATOM 3371 O O . ALA A 1 443 ? 2.140 5.305 -39.051 1.00 43.91 443 ALA A O 1
ATOM 3372 N N . ALA A 1 444 ? 3.104 3.879 -40.506 1.00 42.41 444 ALA A N 1
ATOM 3373 C CA . ALA A 1 444 ? 3.148 2.692 -39.649 1.00 42.41 444 ALA A CA 1
ATOM 3374 C C . ALA A 1 444 ? 3.913 2.872 -38.318 1.00 42.41 444 ALA A C 1
ATOM 3376 O O . ALA A 1 444 ? 3.634 2.155 -37.357 1.00 42.41 444 ALA A O 1
ATOM 3377 N N . LEU A 1 445 ? 4.856 3.819 -38.245 1.00 51.25 445 LEU A N 1
ATOM 3378 C CA . LEU A 1 445 ? 5.571 4.175 -37.012 1.00 51.25 445 LEU A CA 1
ATOM 3379 C C . LEU A 1 445 ? 4.852 5.291 -36.237 1.00 51.25 445 LEU A C 1
ATOM 3381 O O . LEU A 1 445 ? 4.752 5.228 -35.012 1.00 51.25 445 LEU A O 1
ATOM 3385 N N . GLY A 1 446 ? 4.280 6.272 -36.944 1.00 56.72 446 GLY A N 1
ATOM 3386 C CA . GLY A 1 446 ? 3.592 7.415 -36.334 1.00 56.72 446 GLY A CA 1
ATOM 3387 C C . GLY A 1 446 ? 2.373 7.022 -35.493 1.00 56.72 446 GLY A C 1
ATOM 3388 O O . GLY A 1 446 ? 2.203 7.534 -34.387 1.00 56.72 446 GLY A O 1
ATOM 3389 N N . TRP A 1 447 ? 1.554 6.068 -35.957 1.00 60.84 447 TRP A N 1
ATOM 3390 C CA . TRP A 1 447 ? 0.390 5.624 -35.177 1.00 60.84 447 TRP A CA 1
ATOM 3391 C C . TRP A 1 447 ? 0.768 4.771 -33.957 1.00 60.84 447 TRP A C 1
ATOM 3393 O O . TRP A 1 447 ? 0.059 4.819 -32.954 1.00 60.84 447 TRP A O 1
ATOM 3403 N N . LYS A 1 448 ? 1.900 4.051 -33.991 1.00 70.06 448 LYS A N 1
ATOM 3404 C CA . LYS A 1 448 ? 2.422 3.299 -32.834 1.00 70.06 448 LYS A CA 1
ATOM 3405 C C . LYS A 1 448 ? 2.973 4.233 -31.754 1.00 70.06 448 LYS A C 1
ATOM 3407 O O . LYS A 1 448 ? 2.595 4.105 -30.593 1.00 70.06 448 LYS A O 1
ATOM 3412 N N . ALA A 1 449 ? 3.767 5.232 -32.145 1.00 67.06 449 ALA A N 1
ATOM 3413 C CA . ALA A 1 449 ? 4.217 6.292 -31.237 1.00 67.06 449 ALA A CA 1
ATOM 3414 C C . ALA A 1 449 ? 3.033 7.080 -30.636 1.00 67.06 449 ALA A C 1
ATOM 3416 O O . ALA A 1 449 ? 3.051 7.426 -29.452 1.00 67.06 449 ALA A O 1
ATOM 3417 N N . GLY A 1 450 ? 1.978 7.306 -31.430 1.00 75.69 450 GLY A N 1
ATOM 3418 C CA . GLY A 1 450 ? 0.697 7.843 -30.968 1.00 75.69 450 GLY A CA 1
ATOM 3419 C C . GLY A 1 450 ? 0.011 6.954 -29.927 1.00 75.69 450 GLY A C 1
ATOM 3420 O O . GLY A 1 450 ? -0.344 7.436 -28.856 1.00 75.69 450 GLY A O 1
ATOM 3421 N N . PHE A 1 451 ? -0.137 5.657 -30.204 1.00 85.25 451 PHE A N 1
ATOM 3422 C CA . PHE A 1 451 ? -0.754 4.693 -29.288 1.00 85.25 451 PHE A CA 1
ATOM 3423 C C . PHE A 1 451 ? -0.059 4.672 -27.917 1.00 85.25 451 PHE A C 1
ATOM 3425 O O . PHE A 1 451 ? -0.728 4.833 -26.897 1.00 85.25 451 PHE A O 1
ATOM 3432 N N . GLU A 1 452 ? 1.272 4.562 -27.873 1.00 83.06 452 GLU A N 1
ATOM 3433 C CA . GLU A 1 452 ? 1.998 4.504 -26.596 1.00 83.06 452 GLU A CA 1
ATOM 3434 C C . GLU A 1 452 ? 2.023 5.856 -25.860 1.00 83.06 452 GLU A C 1
ATOM 3436 O O . GLU A 1 452 ? 1.771 5.892 -24.657 1.00 83.06 452 GLU A O 1
ATOM 3441 N N . SER A 1 453 ? 2.177 6.984 -26.565 1.00 82.44 453 SER A N 1
ATOM 3442 C CA . SER A 1 453 ? 2.065 8.322 -25.947 1.00 82.44 453 SER A CA 1
ATOM 3443 C C . SER A 1 453 ? 0.645 8.631 -25.447 1.00 82.44 453 SER A C 1
ATOM 3445 O O . SER A 1 453 ? 0.457 9.393 -24.498 1.00 82.44 453 SER A O 1
ATOM 3447 N N . GLY A 1 454 ? -0.376 8.037 -26.070 1.00 87.25 454 GLY A N 1
ATOM 3448 C CA . GLY A 1 454 ? -1.742 8.031 -25.555 1.00 87.25 454 GLY A CA 1
ATOM 3449 C C . GLY A 1 454 ? -1.855 7.209 -24.272 1.00 87.25 454 GLY A C 1
ATOM 3450 O O . GLY A 1 454 ? -2.426 7.680 -23.286 1.00 87.25 454 GLY A O 1
ATOM 3451 N N . LEU A 1 455 ? -1.292 5.997 -24.247 1.00 91.88 455 LEU A N 1
ATOM 3452 C CA . LEU A 1 455 ? -1.286 5.163 -23.043 1.00 91.88 455 LEU A CA 1
ATOM 3453 C C . LEU A 1 455 ? -0.543 5.837 -21.880 1.00 91.88 455 LEU A C 1
ATOM 3455 O O . LEU A 1 455 ? -1.038 5.751 -20.762 1.00 91.88 455 LEU A O 1
ATOM 3459 N N . GLU A 1 456 ? 0.547 6.576 -22.125 1.00 88.12 456 GLU A N 1
ATOM 3460 C CA . GLU A 1 456 ? 1.263 7.369 -21.107 1.00 88.12 456 GLU A CA 1
ATOM 3461 C C . GLU A 1 456 ? 0.286 8.285 -20.344 1.00 88.12 456 GLU A C 1
ATOM 3463 O O . GLU A 1 456 ? 0.134 8.184 -19.123 1.00 88.12 456 GLU A O 1
ATOM 3468 N N . LEU A 1 457 ? -0.465 9.127 -21.064 1.00 88.88 457 LEU A N 1
ATOM 3469 C CA . LEU A 1 457 ? -1.421 10.054 -20.448 1.00 88.88 457 LEU A CA 1
ATOM 3470 C C . LEU A 1 457 ? -2.678 9.356 -19.897 1.00 88.88 457 LEU A C 1
ATOM 3472 O O . LEU A 1 457 ? -3.226 9.799 -18.884 1.00 88.88 457 LEU A O 1
ATOM 3476 N N . GLY A 1 458 ? -3.119 8.260 -20.521 1.00 95.00 458 GLY A N 1
ATOM 3477 C CA . GLY A 1 458 ? -4.216 7.424 -20.026 1.00 95.00 458 GLY A CA 1
ATOM 3478 C C . GLY A 1 458 ? -3.892 6.811 -18.660 1.00 95.00 458 GLY A C 1
ATOM 3479 O O . GLY A 1 458 ? -4.623 7.043 -17.694 1.00 95.00 458 GLY A O 1
ATOM 3480 N N . VAL A 1 459 ? -2.752 6.118 -18.550 1.00 96.19 459 VAL A N 1
ATOM 3481 C CA . VAL A 1 459 ? -2.221 5.548 -17.299 1.00 96.19 459 VAL A CA 1
ATOM 3482 C C . VAL A 1 459 ? -2.020 6.648 -16.261 1.00 96.19 459 VAL A C 1
ATOM 3484 O O . VAL A 1 459 ? -2.564 6.544 -15.161 1.00 96.19 459 VAL A O 1
ATOM 3487 N N . ARG A 1 460 ? -1.334 7.746 -16.613 1.00 94.62 460 ARG A N 1
ATOM 3488 C CA . ARG A 1 460 ? -1.103 8.883 -15.706 1.00 94.62 460 ARG A CA 1
ATOM 3489 C C . ARG A 1 460 ? -2.400 9.410 -15.087 1.00 94.62 460 ARG A C 1
ATOM 3491 O O . ARG A 1 460 ? -2.415 9.727 -13.902 1.00 94.62 460 ARG A O 1
ATOM 3498 N N . SER A 1 461 ? -3.486 9.483 -15.861 1.00 96.62 461 SER A N 1
ATOM 3499 C CA . SER A 1 461 ? -4.786 9.957 -15.366 1.00 96.62 461 SER A CA 1
ATOM 3500 C C . SER A 1 461 ? -5.455 9.001 -14.369 1.00 96.6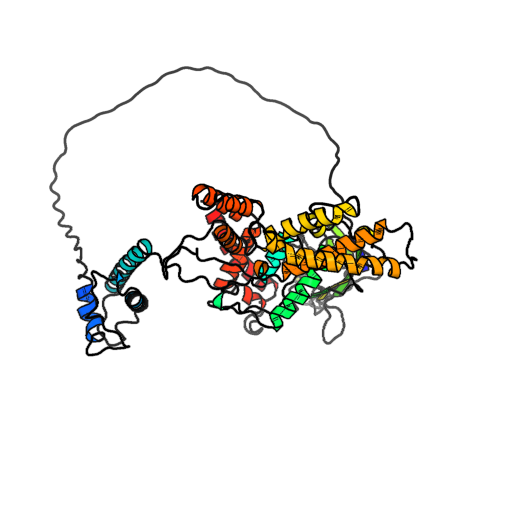2 461 SER A C 1
ATOM 3502 O O . SER A 1 461 ? -6.099 9.463 -13.430 1.00 96.62 461 SER A O 1
ATOM 3504 N N . ILE A 1 462 ? -5.256 7.686 -14.518 1.00 98.25 462 ILE A N 1
ATOM 3505 C CA . ILE A 1 462 ? -5.718 6.678 -13.552 1.00 98.25 462 ILE A CA 1
ATOM 3506 C C . ILE A 1 462 ? -4.910 6.805 -12.253 1.00 98.25 462 ILE A C 1
ATOM 3508 O O . ILE A 1 462 ? -5.494 6.829 -11.173 1.00 98.25 462 ILE A O 1
ATOM 3512 N N . LEU A 1 463 ? -3.586 6.976 -12.353 1.00 96.94 463 LEU A N 1
ATOM 3513 C CA . LEU A 1 463 ? -2.671 7.047 -11.204 1.00 96.94 463 LEU A CA 1
ATOM 3514 C C . LEU A 1 463 ? -2.805 8.311 -10.330 1.00 96.94 463 LEU A C 1
ATOM 3516 O O . LEU A 1 463 ? -2.214 8.361 -9.250 1.00 96.94 463 LEU A O 1
ATOM 3520 N N . VAL A 1 464 ? -3.588 9.308 -10.763 1.00 95.38 464 VAL A N 1
ATOM 3521 C CA . VAL A 1 464 ? -3.973 10.495 -9.965 1.00 95.38 464 VAL A CA 1
ATOM 3522 C C . VAL A 1 464 ? -5.481 10.605 -9.726 1.00 95.38 464 VAL A C 1
ATOM 3524 O O . VAL A 1 464 ? -5.951 11.569 -9.125 1.00 95.38 464 VAL A O 1
ATOM 3527 N N . SER A 1 465 ? -6.262 9.637 -10.206 1.00 96.69 465 SER A N 1
ATOM 3528 C CA . SER A 1 465 ? -7.710 9.617 -10.020 1.00 96.69 465 SER A CA 1
ATOM 3529 C C . SER A 1 465 ? -8.042 9.424 -8.538 1.00 96.69 465 SER A C 1
ATOM 3531 O O . SER A 1 465 ? -7.492 8.505 -7.922 1.00 96.69 465 SER A O 1
ATOM 3533 N N . PRO A 1 466 ? -8.988 10.186 -7.952 1.00 94.88 466 PRO A N 1
ATOM 3534 C CA . PRO A 1 466 ? -9.441 9.942 -6.585 1.00 94.88 466 PRO A CA 1
ATOM 3535 C C . PRO A 1 466 ? -9.892 8.493 -6.373 1.00 94.88 466 PRO A C 1
ATOM 3537 O O . PRO A 1 466 ? -9.584 7.905 -5.346 1.00 94.88 466 PRO A O 1
ATOM 3540 N N . LYS A 1 467 ? -10.520 7.878 -7.388 1.00 95.44 467 LYS A N 1
ATOM 3541 C CA . LYS A 1 467 ? -10.974 6.474 -7.380 1.00 95.44 467 LYS A CA 1
ATOM 3542 C C . LYS A 1 467 ? -9.831 5.458 -7.218 1.00 95.44 467 LYS A C 1
ATOM 3544 O O . LYS A 1 467 ? -10.084 4.339 -6.791 1.00 95.44 467 LYS A O 1
ATOM 3549 N N . PHE A 1 468 ? -8.590 5.838 -7.536 1.00 96.75 468 PHE A N 1
ATOM 3550 C CA . PHE A 1 468 ? -7.383 5.051 -7.264 1.00 96.75 468 PHE A CA 1
ATOM 3551 C C . PHE A 1 468 ? -6.710 5.471 -5.951 1.00 96.75 468 PHE A C 1
ATOM 3553 O O . PHE A 1 468 ? -6.409 4.606 -5.126 1.00 96.75 468 PHE A O 1
ATOM 3560 N N . LEU A 1 469 ? -6.520 6.779 -5.739 1.00 95.44 469 LEU A N 1
ATOM 3561 C CA . LEU A 1 469 ? -5.825 7.338 -4.572 1.00 95.44 469 LEU A CA 1
ATOM 3562 C C . LEU A 1 469 ? -6.566 7.141 -3.243 1.00 95.44 469 LEU A C 1
ATOM 3564 O O . LEU A 1 469 ? -5.925 7.189 -2.198 1.00 95.44 469 LEU A O 1
ATOM 3568 N N . PHE A 1 470 ? -7.881 6.919 -3.263 1.00 94.38 470 PHE A N 1
ATOM 3569 C CA . PHE A 1 470 ? -8.703 6.724 -2.072 1.00 94.38 470 PHE A CA 1
ATOM 3570 C C . PHE A 1 470 ? -9.514 5.429 -2.145 1.00 94.38 470 PHE A C 1
ATOM 3572 O O . PHE A 1 470 ? -10.008 5.018 -3.200 1.00 94.38 470 PHE A O 1
ATOM 3579 N N . ARG A 1 471 ? -9.674 4.787 -0.990 1.00 92.38 471 ARG A N 1
ATOM 3580 C CA . ARG A 1 471 ? -10.602 3.681 -0.763 1.00 92.38 471 ARG A CA 1
ATOM 3581 C C . ARG A 1 471 ? -11.937 4.294 -0.336 1.00 92.38 471 ARG A C 1
ATOM 3583 O O . ARG A 1 471 ? -11.998 4.996 0.670 1.00 92.38 471 ARG A O 1
ATOM 3590 N N . PHE A 1 472 ? -12.977 4.061 -1.129 1.00 86.94 472 PHE A N 1
ATOM 3591 C CA . PHE A 1 472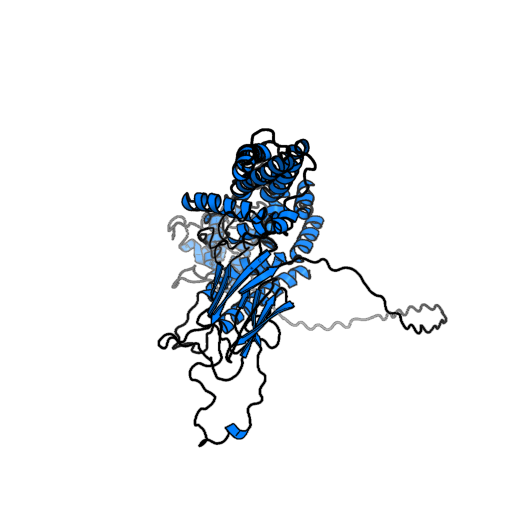 ? -14.335 4.517 -0.840 1.00 86.94 472 PHE A CA 1
ATOM 3592 C C . PHE A 1 472 ? -15.147 3.371 -0.256 1.00 86.94 472 PHE A C 1
ATOM 3594 O O . PHE A 1 472 ? -15.019 2.236 -0.712 1.00 86.94 472 PHE A O 1
ATOM 3601 N N . GLU A 1 473 ? -15.983 3.700 0.721 1.00 88.56 473 GLU A N 1
ATOM 3602 C CA . GLU A 1 473 ? -16.982 2.814 1.306 1.00 88.56 473 GLU A CA 1
ATOM 3603 C C . GLU A 1 473 ? -18.292 3.604 1.345 1.00 88.56 473 GLU A C 1
ATOM 3605 O O . GLU A 1 473 ? -18.337 4.712 1.888 1.00 88.56 473 GLU A O 1
ATOM 3610 N N . SER A 1 474 ? -19.319 3.098 0.671 1.00 82.94 474 SER A N 1
ATOM 3611 C CA . SER A 1 474 ? -20.514 3.863 0.316 1.00 82.94 474 SER A CA 1
ATOM 3612 C C . SER A 1 474 ? -21.676 3.483 1.223 1.00 82.94 474 SER A C 1
ATOM 3614 O O . SER A 1 474 ? -22.036 2.311 1.317 1.00 82.94 474 SER A O 1
ATOM 3616 N N . GLN A 1 475 ? -22.318 4.469 1.852 1.00 84.31 475 GLN A N 1
ATOM 3617 C CA . GLN A 1 475 ? -23.593 4.228 2.525 1.00 84.31 475 GLN A CA 1
ATOM 3618 C C . GLN A 1 475 ? -24.673 3.930 1.466 1.00 84.31 475 GLN A C 1
ATOM 3620 O O . GLN A 1 475 ? -24.851 4.749 0.562 1.00 84.31 475 GLN A O 1
ATOM 3625 N N . PRO A 1 476 ? -25.418 2.811 1.566 1.00 85.50 476 PRO A N 1
ATOM 3626 C CA . PRO A 1 476 ? -26.568 2.560 0.704 1.00 85.50 476 PRO A CA 1
ATOM 3627 C C . PRO A 1 476 ? -27.617 3.665 0.856 1.00 85.50 476 PRO A C 1
ATOM 3629 O O . PRO A 1 476 ? -27.925 4.069 1.976 1.00 85.50 476 PRO A O 1
ATOM 3632 N N . GLU A 1 477 ? -28.223 4.112 -0.246 1.00 84.88 477 GLU A N 1
ATOM 3633 C CA . GLU A 1 477 ? -29.240 5.183 -0.236 1.00 84.88 477 GLU A CA 1
ATOM 3634 C C . GLU A 1 477 ? -30.462 4.850 0.645 1.00 84.88 477 GLU A C 1
ATOM 3636 O O . GLU A 1 477 ? -31.140 5.740 1.151 1.00 84.88 477 GLU A O 1
ATOM 3641 N N . THR A 1 478 ? -30.716 3.558 0.870 1.00 85.69 478 THR A N 1
ATOM 3642 C CA . THR A 1 478 ? -31.786 3.021 1.723 1.00 85.69 478 THR A CA 1
ATOM 3643 C C . THR A 1 478 ? -31.406 2.881 3.205 1.00 85.69 478 THR A C 1
ATOM 3645 O O . THR A 1 478 ? -32.269 2.546 4.018 1.00 85.69 478 THR A O 1
ATOM 3648 N N . ALA A 1 479 ? -30.144 3.105 3.589 1.00 84.94 479 ALA A N 1
ATOM 3649 C CA . ALA A 1 479 ? -29.680 2.911 4.962 1.00 84.94 479 ALA A CA 1
ATOM 3650 C C . ALA A 1 479 ? -30.089 4.085 5.867 1.00 84.94 479 ALA A C 1
ATOM 3652 O O . ALA A 1 479 ? -29.670 5.228 5.662 1.00 84.94 479 ALA A O 1
ATOM 3653 N N . ALA A 1 480 ? -30.882 3.795 6.902 1.00 84.69 480 ALA A N 1
ATOM 3654 C CA . ALA A 1 480 ? -31.404 4.802 7.820 1.00 84.69 480 ALA A CA 1
ATOM 3655 C C . ALA A 1 480 ? -30.285 5.493 8.641 1.00 84.69 480 ALA A C 1
ATOM 3657 O O . ALA A 1 480 ? -29.288 4.847 8.992 1.00 84.69 480 ALA A O 1
ATOM 3658 N N . PRO A 1 481 ? -30.429 6.787 8.999 1.00 82.06 481 PRO A N 1
ATOM 3659 C CA . PRO A 1 481 ? -29.403 7.528 9.730 1.00 82.06 481 PRO A CA 1
ATOM 3660 C C . PRO A 1 481 ? -28.957 6.844 11.029 1.00 82.06 481 PRO A C 1
ATOM 3662 O O . PRO A 1 481 ? -29.778 6.451 11.853 1.00 82.06 481 PRO A O 1
ATOM 3665 N N . ASN A 1 482 ? -27.638 6.755 11.224 1.00 76.44 482 ASN A N 1
ATOM 3666 C CA . ASN A 1 482 ? -26.980 6.091 12.359 1.00 76.44 482 ASN A CA 1
ATOM 3667 C C . ASN A 1 482 ? -27.301 4.588 12.530 1.00 76.44 482 ASN A C 1
ATOM 3669 O O . ASN A 1 482 ? -27.057 4.046 13.606 1.00 76.44 482 ASN A O 1
ATOM 3673 N N . THR A 1 483 ? -27.790 3.898 11.493 1.00 82.56 483 THR A N 1
ATOM 3674 C CA . THR A 1 483 ? -27.860 2.425 11.486 1.00 82.56 483 THR A CA 1
ATOM 3675 C C . THR A 1 483 ? -26.600 1.813 10.875 1.00 82.56 483 THR A C 1
ATOM 3677 O O . THR A 1 483 ? -26.010 2.369 9.946 1.00 82.56 483 THR A O 1
ATOM 3680 N N . ALA A 1 484 ? -26.170 0.666 11.403 1.00 86.00 484 ALA A N 1
ATOM 3681 C CA . ALA A 1 484 ? -25.088 -0.109 10.809 1.00 86.00 484 ALA A CA 1
ATOM 3682 C C . ALA A 1 484 ? -25.594 -0.859 9.568 1.00 86.00 484 ALA A C 1
ATOM 3684 O O . ALA A 1 484 ? -26.653 -1.483 9.596 1.00 86.00 484 ALA A O 1
ATOM 3685 N N . TYR A 1 485 ? -24.813 -0.820 8.490 1.00 87.12 485 TYR A N 1
ATOM 3686 C CA . TYR A 1 485 ? -25.090 -1.520 7.237 1.00 87.12 485 TYR A CA 1
ATOM 3687 C C . TYR A 1 485 ? -23.937 -2.466 6.887 1.00 87.12 485 TYR A C 1
ATOM 3689 O O . TYR A 1 485 ? -22.797 -2.272 7.317 1.00 87.12 485 TYR A O 1
ATOM 3697 N N . ARG A 1 486 ? -24.228 -3.507 6.100 1.00 87.00 486 ARG A N 1
ATOM 3698 C CA . ARG A 1 486 ? -23.192 -4.387 5.549 1.00 87.00 486 ARG A CA 1
ATOM 3699 C C . ARG A 1 486 ? -22.534 -3.685 4.360 1.00 87.00 486 ARG A C 1
ATOM 3701 O O . ARG A 1 486 ? -23.237 -3.210 3.473 1.00 87.00 486 ARG A O 1
ATOM 3708 N N . ILE A 1 487 ? -21.204 -3.637 4.347 1.00 91.56 487 ILE A N 1
ATOM 3709 C CA . ILE A 1 487 ? -20.430 -3.223 3.168 1.00 91.56 487 ILE A CA 1
ATOM 3710 C C . ILE A 1 487 ? -20.627 -4.221 2.019 1.00 91.56 487 ILE A C 1
ATOM 3712 O O . ILE A 1 487 ? -20.921 -5.395 2.257 1.00 91.56 487 ILE A O 1
ATOM 3716 N N . THR A 1 488 ? -20.431 -3.770 0.785 1.00 93.62 488 THR A N 1
ATOM 3717 C CA . THR A 1 488 ? -20.439 -4.637 -0.400 1.00 93.62 488 THR A CA 1
ATOM 3718 C C . THR A 1 488 ? -19.239 -5.586 -0.418 1.00 93.62 488 THR A C 1
ATOM 3720 O O . THR A 1 488 ? -18.198 -5.321 0.190 1.00 93.62 488 THR A O 1
ATOM 3723 N N . ASP A 1 489 ? -19.332 -6.671 -1.187 1.00 96.81 489 ASP A N 1
ATOM 3724 C CA . ASP A 1 489 ? -18.221 -7.616 -1.345 1.00 96.81 489 ASP A CA 1
ATOM 3725 C C . ASP A 1 489 ? -16.989 -6.982 -2.021 1.00 96.81 489 ASP A C 1
ATOM 3727 O O . ASP A 1 489 ? -15.860 -7.400 -1.769 1.00 96.81 489 ASP A O 1
ATOM 3731 N N . LEU A 1 490 ? -17.179 -5.928 -2.824 1.00 96.50 490 LEU A N 1
ATOM 3732 C CA . LEU A 1 490 ? -16.101 -5.131 -3.428 1.00 96.50 490 LEU A CA 1
ATOM 3733 C C . LEU A 1 490 ? -15.330 -4.326 -2.370 1.00 96.50 490 LEU A C 1
ATOM 3735 O O . LEU A 1 490 ? -14.096 -4.292 -2.363 1.00 96.50 490 LEU A O 1
ATOM 3739 N N . GLU A 1 491 ? -16.053 -3.714 -1.433 1.00 95.19 491 GLU A N 1
ATOM 3740 C CA . GLU A 1 491 ? -15.473 -3.004 -0.290 1.00 95.19 491 GLU A CA 1
ATOM 3741 C C . GLU A 1 491 ? -14.813 -3.989 0.688 1.00 95.19 491 GLU A C 1
ATOM 3743 O O . GLU A 1 491 ? -13.722 -3.714 1.188 1.00 95.19 491 GLU A O 1
ATOM 3748 N N . LEU A 1 492 ? -15.398 -5.176 0.887 1.00 95.94 492 LEU A N 1
ATOM 3749 C CA . LEU A 1 492 ? -14.805 -6.267 1.666 1.00 95.94 492 LEU A CA 1
ATOM 3750 C C . LEU A 1 492 ? -13.497 -6.780 1.040 1.00 95.94 492 LEU A C 1
ATOM 3752 O O . LEU A 1 492 ? -12.502 -6.906 1.752 1.00 95.94 492 LEU A O 1
ATOM 3756 N N . ALA A 1 493 ? -13.455 -7.002 -0.278 1.00 97.75 493 ALA A N 1
ATOM 3757 C CA . ALA A 1 493 ? -12.235 -7.366 -1.004 1.00 97.75 493 ALA A CA 1
ATOM 3758 C C . ALA A 1 493 ? -11.135 -6.306 -0.862 1.00 97.75 493 ALA A C 1
ATOM 3760 O O . ALA A 1 493 ? -9.981 -6.643 -0.605 1.00 97.75 493 ALA A O 1
ATOM 3761 N N . SER A 1 494 ? -11.499 -5.025 -0.982 1.00 96.56 494 SER A N 1
ATOM 3762 C CA . SER A 1 494 ? -10.591 -3.890 -0.780 1.00 96.56 494 SER A CA 1
ATOM 3763 C C . SER A 1 494 ? -10.065 -3.830 0.662 1.00 96.56 494 SER A C 1
ATOM 3765 O O . SER A 1 494 ? -8.857 -3.732 0.882 1.00 96.56 494 SER A O 1
ATOM 3767 N N . ARG A 1 495 ? -10.934 -3.964 1.676 1.00 94.44 495 ARG A N 1
ATOM 3768 C CA . ARG A 1 495 ? -10.510 -4.053 3.085 1.00 94.44 495 ARG A CA 1
ATOM 3769 C C . ARG A 1 495 ? -9.551 -5.222 3.311 1.00 94.44 495 ARG A C 1
ATOM 3771 O O . ARG A 1 495 ? -8.521 -5.034 3.955 1.00 94.44 495 ARG A O 1
ATOM 3778 N N . LEU A 1 496 ? -9.863 -6.399 2.767 1.00 96.06 496 LEU A N 1
ATOM 3779 C CA . LEU A 1 496 ? -9.069 -7.612 2.945 1.00 96.06 496 LEU A CA 1
ATOM 3780 C C . LEU A 1 496 ? -7.692 -7.517 2.268 1.00 96.06 496 LEU A C 1
ATOM 3782 O O . LEU A 1 496 ? -6.691 -7.903 2.870 1.00 96.06 496 LEU A O 1
ATOM 3786 N N . SER A 1 497 ? -7.611 -6.956 1.056 1.00 97.44 497 SER A N 1
ATOM 3787 C CA . SER A 1 497 ? -6.340 -6.801 0.338 1.00 97.44 497 SER A CA 1
ATOM 3788 C C . SER A 1 497 ? -5.418 -5.775 0.994 1.00 97.44 497 SER A C 1
ATOM 3790 O O . SER A 1 497 ? -4.223 -6.030 1.136 1.00 97.44 497 SER A O 1
ATOM 3792 N N . PHE A 1 498 ? -5.944 -4.641 1.467 1.00 95.38 498 PHE A N 1
ATOM 3793 C CA . PHE A 1 498 ? -5.119 -3.664 2.180 1.00 95.38 498 PHE A CA 1
ATOM 3794 C C . PHE A 1 498 ? -4.736 -4.134 3.592 1.00 95.38 498 PHE A C 1
ATOM 3796 O O . PHE A 1 498 ? -3.649 -3.799 4.062 1.00 95.38 498 PHE A O 1
ATOM 3803 N N . PHE A 1 499 ? -5.548 -4.976 4.238 1.00 93.19 499 PHE A N 1
ATOM 3804 C CA . PHE A 1 499 ? -5.177 -5.602 5.509 1.00 93.19 499 PHE A CA 1
ATOM 3805 C C . PHE A 1 499 ? -4.069 -6.658 5.351 1.00 93.19 499 PHE A C 1
ATOM 3807 O O . PHE A 1 499 ? -3.050 -6.571 6.031 1.00 93.19 499 PHE A O 1
ATOM 3814 N N . LEU A 1 500 ? -4.228 -7.632 4.443 1.00 94.25 500 LEU A N 1
ATOM 3815 C CA . LEU A 1 500 ? -3.277 -8.747 4.303 1.00 94.25 500 LEU A CA 1
ATOM 3816 C C . LEU A 1 500 ? -2.044 -8.413 3.451 1.00 94.25 500 LEU A C 1
ATOM 3818 O O . LEU A 1 500 ? -0.947 -8.875 3.760 1.00 94.25 500 LEU A O 1
ATOM 3822 N N . TRP A 1 501 ? -2.209 -7.636 2.379 1.00 95.69 501 TRP A N 1
ATOM 3823 C CA . TRP A 1 501 ? -1.157 -7.347 1.391 1.00 95.69 501 TRP A CA 1
ATOM 3824 C C . TRP A 1 501 ? -0.720 -5.877 1.359 1.00 95.69 501 TRP A C 1
ATOM 3826 O O . TRP A 1 501 ? 0.227 -5.539 0.645 1.00 95.69 501 TRP A O 1
ATOM 3836 N N . SER A 1 502 ? -1.413 -4.989 2.085 1.00 95.69 502 SER A N 1
ATOM 3837 C CA . SER A 1 502 ? -1.251 -3.528 1.976 1.00 95.69 502 SER A CA 1
ATOM 3838 C C . SER A 1 502 ? -1.213 -3.078 0.510 1.00 95.69 502 SER A C 1
ATOM 3840 O O . SER A 1 502 ? -0.307 -2.359 0.096 1.00 95.69 502 SER A O 1
ATOM 3842 N N . SER A 1 503 ? -2.143 -3.605 -0.291 1.00 96.50 503 SER A N 1
ATOM 3843 C CA . SER A 1 503 ? -2.199 -3.462 -1.748 1.00 96.50 503 SER A CA 1
ATOM 3844 C C . SER A 1 503 ? -3.633 -3.651 -2.262 1.00 96.50 503 SER A C 1
ATOM 3846 O O . SER A 1 503 ? -4.548 -3.970 -1.499 1.00 96.50 503 SER A O 1
ATOM 3848 N N . ILE A 1 504 ? -3.833 -3.479 -3.568 1.00 97.31 504 ILE A N 1
ATOM 3849 C CA . ILE A 1 504 ? -5.112 -3.731 -4.244 1.00 97.31 504 ILE A CA 1
ATOM 3850 C C . ILE A 1 504 ? -5.511 -5.225 -4.225 1.00 97.31 504 ILE A C 1
ATOM 3852 O O . ILE A 1 504 ? -4.638 -6.093 -4.132 1.00 97.31 504 ILE A O 1
ATOM 3856 N N . PRO A 1 505 ? -6.814 -5.554 -4.355 1.00 98.00 505 PRO A N 1
ATOM 3857 C CA . PRO A 1 505 ? -7.254 -6.913 -4.651 1.00 98.00 505 PRO A CA 1
ATOM 3858 C C . PRO A 1 505 ? -6.658 -7.389 -5.982 1.00 98.00 505 PRO A C 1
ATOM 3860 O O . PRO A 1 505 ? -6.499 -6.605 -6.921 1.00 98.00 505 PRO A O 1
ATOM 3863 N N . ASP A 1 506 ? -6.350 -8.682 -6.078 1.00 97.31 506 ASP A N 1
ATOM 3864 C CA . ASP A 1 506 ? -5.979 -9.289 -7.355 1.00 97.31 506 ASP A CA 1
ATOM 3865 C C . ASP A 1 506 ? -7.212 -9.655 -8.190 1.00 97.31 506 ASP A C 1
ATOM 3867 O O . ASP A 1 506 ? -8.354 -9.569 -7.733 1.00 97.31 506 ASP A O 1
ATOM 3871 N N . ASP A 1 507 ? -6.988 -10.036 -9.452 1.00 96.38 507 ASP A N 1
ATOM 3872 C CA . ASP A 1 507 ? -8.086 -10.311 -10.380 1.00 96.38 507 ASP A CA 1
ATOM 3873 C C . ASP A 1 507 ? -8.974 -11.474 -9.909 1.00 96.38 507 ASP A C 1
ATOM 3875 O O . ASP A 1 507 ? -10.138 -11.514 -10.294 1.00 96.38 507 ASP A O 1
ATOM 3879 N N . GLU A 1 508 ? -8.469 -12.393 -9.080 1.00 97.75 508 GLU A N 1
ATOM 3880 C CA . GLU A 1 508 ? -9.246 -13.497 -8.510 1.00 97.75 508 GLU A CA 1
ATOM 3881 C C . GLU A 1 508 ? -10.183 -13.003 -7.401 1.00 97.75 508 GLU A C 1
ATOM 3883 O O . GLU A 1 508 ? -11.399 -13.155 -7.532 1.00 97.75 508 GLU A O 1
ATOM 3888 N N . LEU A 1 509 ? -9.644 -12.336 -6.370 1.00 98.31 509 LEU A N 1
ATOM 3889 C CA . LEU A 1 509 ? -10.438 -11.788 -5.266 1.00 98.31 509 LEU A CA 1
ATOM 3890 C C . LEU A 1 509 ? -11.482 -10.788 -5.779 1.00 98.31 509 LEU A C 1
ATOM 3892 O O . LEU A 1 509 ? -12.638 -10.817 -5.358 1.00 98.31 509 LEU A O 1
ATOM 3896 N N . LEU A 1 510 ? -11.095 -9.941 -6.736 1.00 97.75 510 LEU A N 1
ATOM 3897 C CA . LEU A 1 510 ? -12.005 -8.983 -7.353 1.00 97.75 510 LEU A CA 1
ATOM 3898 C C . LEU A 1 510 ? -13.096 -9.681 -8.182 1.00 97.75 510 LEU A C 1
ATOM 3900 O O . LEU A 1 510 ? -14.247 -9.268 -8.132 1.00 97.75 510 LEU A O 1
ATOM 3904 N N . SER A 1 511 ? -12.784 -10.781 -8.879 1.00 97.75 511 SER A N 1
ATOM 3905 C CA . SER A 1 511 ? -13.795 -11.563 -9.616 1.00 97.75 511 SER A CA 1
ATOM 3906 C C . SER A 1 511 ? -14.698 -12.414 -8.714 1.00 97.75 511 SER A C 1
ATOM 3908 O O . SER A 1 511 ? -15.760 -12.838 -9.166 1.00 97.75 511 SER A O 1
ATOM 3910 N N . ALA A 1 512 ? -14.288 -12.703 -7.476 1.00 97.88 512 ALA A N 1
ATOM 3911 C CA . ALA A 1 512 ? -15.151 -13.295 -6.454 1.00 97.88 512 ALA A CA 1
ATOM 3912 C C . ALA A 1 512 ? -16.099 -12.236 -5.867 1.00 97.88 512 ALA A C 1
ATOM 3914 O O . ALA A 1 512 ? -17.298 -12.478 -5.741 1.00 97.88 512 ALA A O 1
ATOM 3915 N N . ALA A 1 513 ? -15.584 -11.034 -5.599 1.00 97.69 513 ALA A N 1
ATOM 3916 C CA . ALA A 1 513 ? -16.369 -9.900 -5.122 1.00 97.69 513 ALA A CA 1
ATOM 3917 C C . ALA A 1 513 ? -17.418 -9.412 -6.137 1.00 97.69 513 ALA A C 1
ATOM 3919 O O . ALA A 1 513 ? -18.561 -9.161 -5.774 1.00 97.69 513 ALA A O 1
ATOM 3920 N N . GLU A 1 514 ? -17.062 -9.354 -7.423 1.00 96.94 514 GLU A N 1
ATOM 3921 C CA . GLU A 1 514 ? -17.973 -9.020 -8.534 1.00 96.94 514 GLU A CA 1
ATOM 3922 C C . GLU A 1 514 ? -19.100 -10.044 -8.756 1.00 96.94 514 GLU A C 1
ATOM 3924 O O . GLU A 1 514 ? -20.046 -9.763 -9.488 1.00 96.94 514 GLU A O 1
ATOM 3929 N N . LYS A 1 515 ? -18.999 -11.230 -8.145 1.00 97.19 515 LYS A N 1
ATOM 3930 C CA . LYS A 1 515 ? -20.026 -12.285 -8.160 1.00 97.19 515 LYS A CA 1
ATOM 3931 C C . LYS A 1 515 ? -20.773 -12.396 -6.830 1.00 97.19 515 LYS A C 1
ATOM 3933 O O . LYS A 1 515 ? -21.489 -13.372 -6.636 1.00 97.19 515 LYS A O 1
ATOM 3938 N N . GLU A 1 516 ? -20.548 -11.450 -5.916 1.00 96.69 516 GLU A N 1
ATOM 3939 C CA . GLU A 1 516 ? -21.079 -11.465 -4.551 1.00 96.69 516 GLU A CA 1
ATOM 3940 C C . GLU A 1 516 ? -20.787 -12.795 -3.827 1.00 96.69 516 GLU A C 1
ATOM 3942 O O . GLU A 1 516 ? -21.654 -13.375 -3.183 1.00 96.69 516 GLU A O 1
ATOM 3947 N N . ALA A 1 517 ? -19.568 -13.332 -3.965 1.00 96.94 517 ALA A N 1
ATOM 3948 C CA . ALA A 1 517 ? -19.186 -14.595 -3.328 1.00 96.94 517 ALA A CA 1
ATOM 3949 C C . ALA A 1 517 ? -18.573 -14.427 -1.924 1.00 96.94 517 ALA A C 1
ATOM 3951 O O . ALA A 1 517 ? -18.551 -15.382 -1.151 1.00 96.94 517 ALA A O 1
ATOM 3952 N N . LEU A 1 518 ? -18.063 -13.242 -1.575 1.00 96.88 518 LEU A N 1
ATOM 3953 C CA . LEU A 1 518 ? -17.311 -13.003 -0.334 1.00 96.88 518 LEU A CA 1
ATOM 3954 C C . LEU A 1 518 ? -18.215 -12.786 0.886 1.00 96.88 518 LEU A C 1
ATOM 3956 O O . LEU A 1 518 ? -17.746 -12.878 2.022 1.00 96.88 518 LEU A O 1
ATOM 3960 N N . HIS A 1 519 ? -19.515 -12.556 0.688 1.00 93.69 519 HIS A N 1
ATOM 3961 C CA . HIS A 1 519 ? -20.468 -12.527 1.792 1.00 93.69 519 HIS A CA 1
ATOM 3962 C C . HIS A 1 519 ? -20.681 -13.909 2.439 1.00 93.69 519 HIS A C 1
ATOM 3964 O O . HIS A 1 519 ? -21.175 -13.968 3.574 1.00 93.69 519 HIS A O 1
ATOM 3970 N N . ASN A 1 520 ? -20.329 -14.991 1.731 1.00 96.31 520 ASN A N 1
ATOM 3971 C CA . ASN A 1 520 ? -20.387 -16.377 2.190 1.00 96.31 520 ASN A CA 1
ATOM 3972 C C . ASN A 1 520 ? -19.125 -16.721 3.014 1.00 96.31 520 ASN A C 1
ATOM 3974 O O . ASN A 1 520 ? -18.021 -16.659 2.469 1.00 96.31 520 ASN A O 1
ATOM 3978 N N . PRO A 1 521 ? -19.257 -17.143 4.290 1.00 95.69 521 PRO A N 1
ATOM 3979 C CA . PRO A 1 521 ? -18.111 -17.446 5.149 1.00 95.69 521 PRO A CA 1
ATOM 3980 C C . PRO A 1 521 ? -17.126 -18.481 4.590 1.00 95.69 521 PRO A C 1
ATOM 3982 O O . PRO A 1 521 ? -15.937 -18.368 4.864 1.00 95.69 521 PRO A O 1
ATOM 3985 N N . VAL A 1 522 ? -17.587 -19.465 3.807 1.00 96.56 522 VAL A N 1
ATOM 3986 C CA . VAL A 1 522 ? -16.715 -20.526 3.264 1.00 96.56 522 VAL A CA 1
ATOM 3987 C C . VAL A 1 522 ? -15.823 -19.978 2.150 1.00 96.56 522 VAL A C 1
ATOM 3989 O O . VAL A 1 522 ? -14.606 -20.113 2.215 1.00 96.56 522 VAL A O 1
ATOM 3992 N N . ALA A 1 523 ? -16.410 -19.286 1.171 1.00 96.00 523 ALA A N 1
ATOM 3993 C CA . ALA A 1 523 ? -15.656 -18.668 0.078 1.00 96.00 523 ALA A CA 1
ATOM 3994 C C . ALA A 1 523 ? -14.753 -17.520 0.571 1.00 96.00 523 ALA A C 1
ATOM 3996 O O . ALA A 1 523 ? -13.683 -17.280 0.008 1.00 96.00 523 ALA A O 1
ATOM 3997 N N . LEU A 1 524 ? -15.153 -16.832 1.648 1.00 97.00 524 LEU A N 1
ATOM 3998 C CA . LEU A 1 524 ? -14.303 -15.862 2.334 1.00 97.00 524 LEU A CA 1
ATOM 3999 C C . LEU A 1 524 ? -13.095 -16.539 3.002 1.00 97.00 524 LEU A C 1
ATOM 4001 O O . LEU A 1 524 ? -11.980 -16.068 2.808 1.00 97.00 524 LEU A O 1
ATOM 4005 N N . ASP A 1 525 ? -13.286 -17.639 3.738 1.00 96.19 525 ASP A N 1
ATOM 4006 C CA . ASP A 1 525 ? -12.195 -18.396 4.374 1.00 96.19 525 ASP A CA 1
ATOM 4007 C C . ASP A 1 525 ? -11.223 -18.985 3.334 1.00 96.19 525 ASP A C 1
ATOM 4009 O O . ASP A 1 525 ? -10.009 -18.843 3.470 1.00 96.19 525 ASP A O 1
ATOM 4013 N N . GLU A 1 526 ? -11.733 -19.542 2.231 1.00 95.88 526 GLU A N 1
ATOM 4014 C CA . GLU A 1 526 ? -10.919 -20.000 1.094 1.00 95.88 526 GLU A CA 1
ATOM 4015 C C . GLU A 1 526 ? -10.041 -18.874 0.519 1.00 95.88 526 GLU A C 1
ATOM 4017 O O . GLU A 1 526 ? -8.834 -19.058 0.325 1.00 95.88 526 GLU A O 1
ATOM 4022 N N . GLN A 1 527 ? -10.612 -17.682 0.298 1.00 97.69 527 GLN A N 1
ATOM 4023 C CA . GLN A 1 527 ? -9.852 -16.522 -0.171 1.00 97.69 527 GLN A CA 1
ATOM 4024 C C . GLN A 1 527 ? -8.864 -16.004 0.882 1.00 97.69 527 GLN A C 1
ATOM 4026 O O . GLN A 1 527 ? -7.724 -15.710 0.532 1.00 97.69 527 GLN A O 1
ATOM 4031 N N . VAL A 1 528 ? -9.230 -15.955 2.167 1.00 96.69 528 VAL A N 1
ATOM 4032 C CA . VAL A 1 528 ? -8.318 -15.573 3.262 1.00 96.69 528 VAL A CA 1
ATOM 4033 C C . VAL A 1 528 ? -7.121 -16.525 3.330 1.00 96.69 528 VAL A C 1
ATOM 4035 O O . VAL A 1 528 ? -5.982 -16.059 3.366 1.00 96.69 528 VAL A O 1
ATOM 4038 N N . ARG A 1 529 ? -7.341 -17.845 3.269 1.00 95.00 529 ARG A N 1
ATOM 4039 C CA . ARG A 1 529 ? -6.274 -18.862 3.248 1.00 95.00 529 ARG A CA 1
ATOM 4040 C C . ARG A 1 529 ? -5.355 -18.697 2.039 1.00 95.00 529 ARG A C 1
ATOM 4042 O O . ARG A 1 529 ? -4.134 -18.679 2.203 1.00 95.00 529 ARG A O 1
ATOM 4049 N N . ARG A 1 530 ? -5.921 -18.511 0.839 1.00 96.31 530 ARG A N 1
ATOM 4050 C CA . ARG A 1 530 ? -5.163 -18.229 -0.395 1.00 96.31 530 ARG A CA 1
ATOM 4051 C C . ARG A 1 530 ? -4.310 -16.966 -0.256 1.00 96.31 530 ARG A C 1
ATOM 4053 O O . ARG A 1 530 ? -3.121 -16.985 -0.566 1.00 96.31 530 ARG A O 1
ATOM 4060 N N . MET A 1 531 ? -4.897 -15.880 0.244 1.00 96.44 531 MET A N 1
ATOM 4061 C CA . MET A 1 531 ? -4.214 -14.595 0.398 1.00 96.44 531 MET A CA 1
ATOM 4062 C C . MET A 1 531 ? -3.132 -14.619 1.473 1.00 96.44 531 MET A C 1
ATOM 4064 O O . MET A 1 531 ? -2.089 -13.988 1.303 1.00 96.44 531 MET A O 1
ATOM 4068 N N . LEU A 1 532 ? -3.345 -15.367 2.557 1.00 93.62 532 LEU A N 1
ATOM 4069 C CA . LEU A 1 532 ? -2.314 -15.625 3.554 1.00 93.62 532 LEU A CA 1
ATOM 4070 C C . LEU A 1 532 ? -1.172 -16.462 2.969 1.00 93.62 532 LEU A C 1
ATOM 4072 O O . LEU A 1 532 ? -0.028 -16.207 3.325 1.00 93.62 532 LEU A O 1
ATOM 4076 N N . ALA A 1 533 ? -1.429 -17.428 2.083 1.00 91.75 533 ALA A N 1
ATOM 4077 C CA . ALA A 1 533 ? -0.383 -18.240 1.451 1.00 91.75 533 ALA A CA 1
ATOM 4078 C C . ALA A 1 533 ? 0.481 -17.464 0.429 1.00 91.75 533 ALA A C 1
ATOM 4080 O O . ALA A 1 533 ? 1.647 -17.805 0.235 1.00 91.75 533 ALA A O 1
ATOM 4081 N N . ASP A 1 534 ? -0.057 -16.412 -0.193 1.00 92.75 534 ASP A N 1
ATOM 4082 C CA . ASP A 1 534 ? 0.663 -15.542 -1.134 1.00 92.75 534 ASP A CA 1
ATOM 4083 C C . ASP A 1 534 ? 1.838 -14.794 -0.450 1.00 92.75 534 ASP A C 1
ATOM 4085 O O . ASP A 1 534 ? 1.657 -14.276 0.660 1.00 92.75 534 ASP A O 1
ATOM 4089 N N . PRO A 1 535 ? 3.032 -14.672 -1.074 1.00 89.06 535 PRO A N 1
ATOM 4090 C CA . PRO A 1 535 ? 4.168 -13.923 -0.515 1.00 89.06 535 PRO A CA 1
ATOM 4091 C C . PRO A 1 535 ? 3.850 -12.471 -0.132 1.00 89.06 535 PRO A C 1
ATOM 4093 O O . PRO A 1 535 ? 4.416 -11.943 0.823 1.00 89.06 535 PRO A O 1
ATOM 4096 N N . ARG A 1 536 ? 2.879 -11.824 -0.795 1.00 91.25 536 ARG A N 1
ATOM 4097 C CA . ARG A 1 536 ? 2.423 -10.465 -0.453 1.00 91.25 536 ARG A CA 1
ATOM 4098 C C . ARG A 1 536 ? 1.907 -10.351 0.989 1.00 91.25 536 ARG A C 1
ATOM 4100 O O . ARG A 1 536 ? 1.885 -9.248 1.524 1.00 91.25 536 ARG A O 1
ATOM 4107 N N . SER A 1 537 ? 1.561 -11.461 1.649 1.00 91.69 537 SER A N 1
ATOM 4108 C CA . SER A 1 537 ? 1.222 -11.518 3.084 1.00 91.69 537 SER A CA 1
ATOM 4109 C C . SER A 1 537 ? 2.370 -11.136 4.037 1.00 91.69 537 SER A C 1
ATOM 4111 O O . SER A 1 537 ? 2.131 -10.880 5.215 1.00 91.69 537 SER A O 1
ATOM 4113 N N . GLU A 1 538 ? 3.614 -11.030 3.560 1.00 86.44 538 GLU A N 1
ATOM 4114 C CA . GLU A 1 538 ? 4.723 -10.396 4.296 1.00 86.44 538 GLU A CA 1
ATOM 4115 C C . GLU A 1 538 ? 4.471 -8.899 4.570 1.00 86.44 538 GLU A C 1
ATOM 4117 O O . GLU A 1 538 ? 5.013 -8.332 5.527 1.00 86.44 538 GLU A O 1
ATOM 4122 N N . ALA A 1 539 ? 3.595 -8.255 3.788 1.00 87.50 539 ALA A N 1
ATOM 4123 C CA . ALA A 1 539 ? 3.148 -6.886 4.032 1.00 87.50 539 ALA A CA 1
ATOM 4124 C C . ALA A 1 539 ? 2.432 -6.745 5.384 1.00 87.50 539 ALA A C 1
ATOM 4126 O O . ALA A 1 539 ? 2.684 -5.778 6.100 1.00 87.50 539 ALA A O 1
ATOM 4127 N N . LEU A 1 540 ? 1.610 -7.725 5.784 1.00 86.06 540 LEU A N 1
ATOM 4128 C CA . LEU A 1 540 ? 0.956 -7.735 7.097 1.00 86.06 540 LEU A CA 1
ATOM 4129 C C . LEU A 1 540 ? 1.991 -7.621 8.228 1.00 86.06 540 LEU A C 1
ATOM 4131 O O . LEU A 1 540 ? 1.849 -6.784 9.117 1.00 86.06 540 LEU A O 1
ATOM 4135 N N . VAL A 1 541 ? 3.074 -8.401 8.177 1.00 83.12 541 VAL A N 1
ATOM 4136 C CA . VAL A 1 541 ? 4.116 -8.378 9.218 1.00 83.12 541 VAL A CA 1
ATOM 4137 C C . VAL A 1 541 ? 4.916 -7.072 9.176 1.00 83.12 541 VAL A C 1
ATOM 4139 O O . VAL A 1 541 ? 5.048 -6.386 10.191 1.00 83.12 541 VAL A O 1
ATOM 4142 N N . SER A 1 542 ? 5.416 -6.688 8.001 1.00 81.25 542 SER A N 1
ATOM 4143 C CA . SER A 1 542 ? 6.265 -5.496 7.832 1.00 81.25 542 SER A CA 1
ATOM 4144 C C . SER A 1 542 ? 5.533 -4.161 8.054 1.00 81.25 542 SER A C 1
ATOM 4146 O O . SER A 1 542 ? 6.172 -3.162 8.406 1.00 81.25 542 SER A O 1
ATOM 4148 N N . ASN A 1 543 ? 4.202 -4.133 7.912 1.00 84.06 543 ASN A N 1
ATOM 4149 C CA . ASN A 1 543 ? 3.395 -2.918 8.058 1.00 84.06 543 ASN A CA 1
ATOM 4150 C C . ASN A 1 543 ? 2.569 -2.860 9.345 1.00 84.06 543 ASN A C 1
ATOM 4152 O O . ASN A 1 543 ? 2.453 -1.770 9.900 1.00 84.06 543 ASN A O 1
ATOM 4156 N N . PHE A 1 544 ? 2.027 -3.975 9.849 1.00 84.31 544 PHE A N 1
ATOM 4157 C CA . PHE A 1 544 ? 1.329 -3.978 11.139 1.00 84.31 544 PHE A CA 1
ATOM 4158 C C . PHE A 1 544 ? 2.320 -4.145 12.295 1.00 84.31 544 PHE A C 1
ATOM 4160 O O . PHE A 1 544 ? 2.531 -3.204 13.059 1.00 84.31 544 PHE A O 1
ATOM 4167 N N . ALA A 1 545 ? 2.994 -5.297 12.396 1.00 80.00 545 ALA A N 1
ATOM 4168 C CA . ALA A 1 545 ? 3.932 -5.560 13.492 1.00 80.00 545 ALA A CA 1
ATOM 4169 C C . ALA A 1 545 ? 5.146 -4.611 13.449 1.00 80.00 545 ALA A C 1
ATOM 4171 O O . ALA A 1 545 ? 5.557 -4.090 14.485 1.00 80.00 545 ALA A O 1
ATOM 4172 N N . GLY A 1 546 ? 5.648 -4.294 12.249 1.00 81.38 546 GLY A N 1
ATOM 4173 C CA . GLY A 1 546 ? 6.730 -3.322 12.044 1.00 81.38 546 GLY A CA 1
ATOM 4174 C C . GLY A 1 546 ? 6.431 -1.893 12.522 1.00 81.38 546 GLY A C 1
ATOM 4175 O O . GLY A 1 546 ? 7.368 -1.143 12.802 1.00 81.38 546 GLY A O 1
ATOM 4176 N N . GLN A 1 547 ? 5.152 -1.521 12.649 1.00 85.38 547 GLN A N 1
ATOM 4177 C CA . GLN A 1 547 ? 4.719 -0.236 13.213 1.00 85.38 547 GLN A CA 1
ATOM 4178 C C . GLN A 1 547 ? 4.343 -0.345 14.687 1.00 85.38 547 GLN A C 1
ATOM 4180 O O . GLN A 1 547 ? 4.827 0.450 15.491 1.00 85.38 547 GLN A O 1
ATOM 4185 N N . TRP A 1 548 ? 3.557 -1.362 15.047 1.00 83.75 548 TRP A N 1
ATOM 4186 C CA . TRP A 1 548 ? 3.108 -1.623 16.416 1.00 83.75 548 TRP A CA 1
ATOM 4187 C C . TRP A 1 548 ? 4.268 -1.825 17.403 1.00 83.75 548 TRP A C 1
ATOM 4189 O O . TRP A 1 548 ? 4.220 -1.315 18.518 1.00 83.75 548 TRP A O 1
ATOM 4199 N N . LEU A 1 549 ? 5.331 -2.513 16.974 1.00 83.56 549 LEU A N 1
ATOM 4200 C CA . LEU A 1 549 ? 6.562 -2.716 17.749 1.00 83.56 549 LEU A CA 1
ATOM 4201 C C . LEU A 1 549 ? 7.650 -1.670 17.426 1.00 83.56 549 LEU A C 1
ATOM 4203 O O . LEU A 1 549 ? 8.797 -1.829 17.829 1.00 83.56 549 LEU A O 1
ATOM 4207 N N . HIS A 1 550 ? 7.315 -0.626 16.659 1.00 82.44 550 HIS A N 1
ATOM 4208 C CA . HIS A 1 550 ? 8.216 0.447 16.212 1.00 82.44 550 HIS A CA 1
ATOM 4209 C C . HIS A 1 550 ? 9.518 -0.008 15.512 1.00 82.44 550 HIS A C 1
ATOM 4211 O O . HIS A 1 550 ? 10.457 0.779 15.393 1.00 82.44 550 HIS A O 1
ATOM 4217 N N . ILE A 1 551 ? 9.564 -1.237 14.977 1.00 81.62 551 ILE A N 1
ATOM 4218 C CA . ILE A 1 551 ? 10.741 -1.835 14.310 1.00 81.62 551 ILE A CA 1
ATOM 4219 C C . ILE A 1 551 ? 11.275 -0.924 13.198 1.00 81.62 551 ILE A C 1
ATOM 4221 O O . ILE A 1 551 ? 12.480 -0.733 13.082 1.00 81.62 551 ILE A O 1
ATOM 4225 N N . ARG A 1 552 ? 10.385 -0.280 12.428 1.00 78.31 552 ARG A N 1
ATOM 4226 C CA . ARG A 1 552 ? 10.764 0.667 11.362 1.00 78.31 552 ARG A CA 1
ATOM 4227 C C . ARG A 1 552 ? 11.676 1.816 11.839 1.00 78.31 552 ARG A C 1
ATOM 4229 O O . ARG A 1 552 ? 12.423 2.363 11.029 1.00 78.31 552 ARG A O 1
ATOM 4236 N N . ASN A 1 553 ? 11.652 2.164 13.129 1.00 78.88 553 ASN A N 1
ATOM 4237 C CA . ASN A 1 553 ? 12.470 3.232 13.712 1.00 78.88 553 ASN A CA 1
ATOM 4238 C C . ASN A 1 553 ? 13.905 2.778 14.065 1.00 78.88 553 ASN A C 1
ATOM 4240 O O . ASN A 1 553 ? 14.769 3.628 14.282 1.00 78.88 553 ASN A O 1
ATOM 4244 N N . VAL A 1 554 ? 14.184 1.467 14.111 1.00 80.88 554 VAL A N 1
ATOM 4245 C CA . VAL A 1 554 ? 15.508 0.898 14.456 1.00 80.88 554 VAL A CA 1
ATOM 4246 C C . VAL A 1 554 ? 16.576 1.298 13.425 1.00 80.88 554 VAL A C 1
ATOM 4248 O O . VAL A 1 554 ? 17.708 1.632 13.792 1.00 80.88 554 VAL A O 1
ATOM 4251 N N . SER A 1 555 ? 16.181 1.416 12.155 1.00 75.94 555 SER A N 1
ATOM 4252 C CA . SER A 1 555 ? 16.945 2.035 11.063 1.00 75.94 555 SER A CA 1
ATOM 4253 C C . SER A 1 555 ? 17.576 3.396 11.428 1.00 75.94 555 SER A C 1
ATOM 4255 O O . SER A 1 555 ? 18.741 3.665 11.111 1.00 75.94 555 SER A O 1
ATOM 4257 N N . GLY A 1 556 ? 16.829 4.244 12.145 1.00 75.25 556 GLY A N 1
ATOM 4258 C CA . GLY A 1 556 ? 17.240 5.581 12.579 1.00 75.25 556 GLY A CA 1
ATOM 4259 C C . GLY A 1 556 ? 17.889 5.638 13.966 1.00 75.25 556 GLY A C 1
ATOM 4260 O O . GLY A 1 556 ? 18.479 6.660 14.311 1.00 75.25 556 GLY A O 1
ATOM 4261 N N . PHE A 1 557 ? 17.813 4.572 14.767 1.00 78.00 557 PHE A N 1
ATOM 4262 C CA . PHE A 1 557 ? 18.311 4.576 16.144 1.00 78.00 557 PHE A CA 1
ATOM 4263 C C . PHE A 1 557 ? 19.847 4.572 16.193 1.00 78.00 557 PHE A C 1
ATOM 4265 O O . PHE A 1 557 ? 20.500 3.592 15.827 1.00 78.00 557 PHE A O 1
ATOM 4272 N N . ARG A 1 558 ? 20.444 5.674 16.653 1.00 72.19 558 ARG A N 1
ATOM 4273 C CA . ARG A 1 558 ? 21.893 5.815 16.848 1.00 72.19 558 ARG A CA 1
ATOM 4274 C C . ARG A 1 558 ? 22.176 5.928 18.353 1.00 72.19 558 ARG A C 1
ATOM 4276 O O . ARG A 1 558 ? 21.997 7.015 18.900 1.00 72.19 558 ARG A O 1
ATOM 4283 N N . PRO A 1 559 ? 22.543 4.830 19.044 1.00 71.25 559 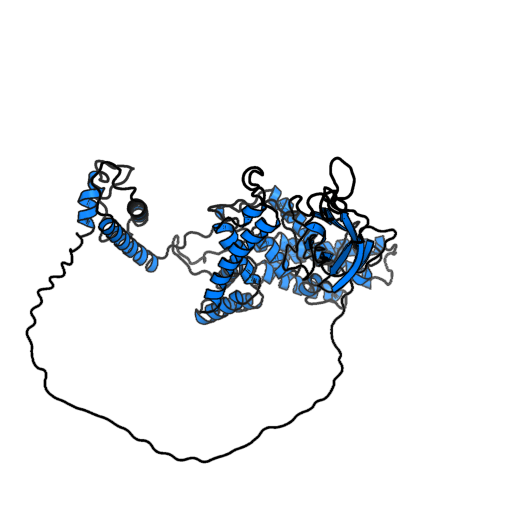PRO A N 1
ATOM 4284 C CA . PRO A 1 559 ? 22.958 4.912 20.439 1.00 71.25 559 PRO A CA 1
ATOM 4285 C C . PRO A 1 559 ? 24.287 5.666 20.559 1.00 71.25 559 PRO A C 1
ATOM 4287 O O . PRO A 1 559 ? 25.026 5.804 19.583 1.00 71.25 559 PRO A O 1
ATOM 4290 N N . SER A 1 560 ? 24.599 6.134 21.768 1.00 67.94 560 SER A N 1
ATOM 4291 C CA . SER A 1 560 ? 25.890 6.770 22.041 1.00 67.94 560 SER A CA 1
ATOM 4292 C C . SER A 1 560 ? 27.027 5.741 21.845 1.00 67.94 560 SER A C 1
ATOM 4294 O O . SER A 1 560 ? 26.928 4.628 22.385 1.00 67.94 560 SER A O 1
ATOM 4296 N N . PRO A 1 561 ? 28.092 6.063 21.079 1.00 59.12 561 PRO A N 1
ATOM 4297 C CA . PRO A 1 561 ? 29.227 5.159 20.862 1.00 59.12 561 PRO A CA 1
ATOM 4298 C C . PRO A 1 561 ? 29.906 4.705 22.160 1.00 59.12 561 PRO A C 1
ATOM 4300 O O . PRO A 1 561 ? 30.445 3.603 22.231 1.00 59.12 561 PRO A O 1
ATOM 4303 N N . GLU A 1 562 ? 29.839 5.541 23.197 1.00 56.94 562 GLU A N 1
ATOM 4304 C CA . GLU A 1 562 ? 30.407 5.316 24.526 1.00 56.94 562 GLU A CA 1
ATOM 4305 C C . GLU A 1 562 ? 29.643 4.245 25.326 1.00 56.94 562 GLU A C 1
ATOM 4307 O O . GLU A 1 562 ? 30.213 3.631 26.226 1.00 56.94 562 GLU A O 1
ATOM 4312 N N . LEU A 1 563 ? 28.362 4.013 25.008 1.00 57.12 563 LEU A N 1
ATOM 4313 C CA . LEU A 1 563 ? 27.496 3.054 25.704 1.00 57.12 563 LEU A CA 1
ATOM 4314 C C . LEU A 1 563 ? 27.351 1.718 24.965 1.00 57.12 563 LEU A C 1
ATOM 4316 O O . LEU A 1 563 ? 27.160 0.687 25.607 1.00 57.12 563 LEU A O 1
ATOM 4320 N N . LEU A 1 564 ? 27.421 1.716 23.629 1.00 59.16 564 LEU A N 1
ATOM 4321 C CA . LEU A 1 564 ? 27.215 0.523 22.797 1.00 59.16 564 LEU A CA 1
ATOM 4322 C C . LEU A 1 564 ? 28.245 0.429 21.656 1.00 59.16 564 LEU A C 1
ATOM 4324 O O . LEU A 1 564 ? 27.902 0.417 20.476 1.00 59.16 564 LEU A O 1
ATOM 4328 N N . PHE A 1 565 ? 29.517 0.278 22.030 1.00 56.62 565 PHE A N 1
ATOM 4329 C CA . PHE A 1 565 ? 30.702 0.156 21.157 1.00 56.62 565 PHE A CA 1
ATOM 4330 C C . PHE A 1 565 ? 30.705 -1.010 20.132 1.00 56.62 565 PHE A C 1
ATOM 4332 O O . PHE A 1 565 ? 31.674 -1.193 19.394 1.00 56.62 565 PHE A O 1
ATOM 4339 N N . HIS A 1 566 ? 29.637 -1.810 20.077 1.00 67.06 566 HIS A N 1
ATOM 4340 C CA . HIS A 1 566 ? 29.420 -2.909 19.124 1.00 67.06 566 HIS A CA 1
ATOM 4341 C C . HIS A 1 566 ? 28.102 -2.780 18.331 1.00 67.06 566 HIS A C 1
ATOM 4343 O O . HIS A 1 566 ? 27.703 -3.716 17.644 1.00 67.06 566 HIS A O 1
ATOM 4349 N N . PHE A 1 567 ? 27.404 -1.642 18.414 1.00 70.81 567 PHE A N 1
ATOM 4350 C CA . PHE A 1 567 ? 26.155 -1.423 17.683 1.00 70.81 567 PHE A CA 1
ATOM 4351 C C . PHE A 1 567 ? 26.419 -0.894 16.265 1.00 70.81 567 PHE A C 1
ATOM 4353 O O . PHE A 1 567 ? 26.478 0.313 16.033 1.00 70.81 567 PHE A O 1
ATOM 4360 N N . ASP A 1 568 ? 26.591 -1.828 15.330 1.00 73.25 568 ASP A N 1
ATOM 4361 C CA . ASP A 1 568 ? 26.804 -1.581 13.902 1.00 73.25 568 ASP A CA 1
ATOM 4362 C C . ASP A 1 568 ? 25.520 -1.801 13.064 1.00 73.25 568 ASP A C 1
ATOM 4364 O O . ASP A 1 568 ? 24.464 -2.198 13.573 1.00 73.25 568 ASP A O 1
ATOM 4368 N N . ASP A 1 569 ? 25.587 -1.531 11.755 1.00 77.75 569 ASP A N 1
ATOM 4369 C CA . ASP A 1 569 ? 24.450 -1.735 10.840 1.00 77.75 569 ASP A CA 1
ATOM 4370 C C . ASP A 1 569 ? 24.051 -3.218 10.688 1.00 77.75 569 ASP A C 1
ATOM 4372 O O . ASP A 1 569 ? 22.928 -3.524 10.283 1.00 77.75 569 ASP A O 1
ATOM 4376 N N . ASN A 1 570 ? 24.946 -4.151 11.025 1.00 80.56 570 ASN A N 1
ATOM 4377 C CA . ASN A 1 570 ? 24.698 -5.585 10.919 1.00 80.56 570 ASN A CA 1
ATOM 4378 C C . ASN A 1 570 ? 23.866 -6.051 12.129 1.00 80.56 570 ASN A C 1
ATOM 4380 O O . ASN A 1 570 ? 22.861 -6.738 11.953 1.00 80.56 570 ASN A O 1
ATOM 4384 N N . LEU A 1 571 ? 24.216 -5.610 13.344 1.00 81.75 571 LEU A N 1
ATOM 4385 C CA . LEU A 1 571 ? 23.435 -5.851 14.562 1.00 81.75 571 LEU A CA 1
ATOM 4386 C C . LEU A 1 571 ? 22.056 -5.171 14.495 1.00 81.75 571 LEU A C 1
ATOM 4388 O O . LEU A 1 571 ? 21.053 -5.761 14.897 1.00 81.75 571 LEU A O 1
ATOM 4392 N N . ARG A 1 572 ? 21.983 -3.967 13.914 1.00 85.12 572 ARG A N 1
ATOM 4393 C CA . ARG A 1 572 ? 20.724 -3.272 13.594 1.00 85.12 572 ARG A CA 1
ATOM 4394 C C . ARG A 1 572 ? 19.802 -4.136 12.724 1.00 85.12 572 ARG A C 1
ATOM 4396 O O . ARG A 1 572 ? 18.661 -4.389 13.106 1.00 85.12 572 ARG A O 1
ATOM 4403 N N . GLN A 1 573 ? 20.306 -4.631 11.590 1.00 81.44 573 GLN A N 1
ATOM 4404 C CA . GLN A 1 573 ? 19.549 -5.509 10.686 1.00 81.44 573 GLN A CA 1
ATOM 4405 C C . GLN A 1 573 ? 19.191 -6.862 11.327 1.00 81.44 573 GLN A C 1
ATOM 4407 O O . GLN A 1 573 ? 18.139 -7.425 11.008 1.00 81.44 573 GLN A O 1
ATOM 4412 N N . ALA A 1 574 ? 20.015 -7.371 12.250 1.00 83.19 574 ALA A N 1
ATOM 4413 C CA . ALA A 1 574 ? 19.721 -8.580 13.016 1.00 83.19 574 ALA A CA 1
ATOM 4414 C C . ALA A 1 574 ? 18.520 -8.383 13.959 1.00 83.19 574 ALA A C 1
ATOM 4416 O O . ALA A 1 574 ? 17.566 -9.156 13.871 1.00 83.19 574 ALA A O 1
ATOM 4417 N N . PHE A 1 575 ? 18.497 -7.313 14.769 1.00 83.88 575 PHE A N 1
ATOM 4418 C CA . PHE A 1 575 ? 17.353 -6.987 15.637 1.00 83.88 575 PHE A CA 1
ATOM 4419 C C . PHE A 1 575 ? 16.050 -6.799 14.845 1.00 83.88 575 PHE A C 1
ATOM 4421 O O . PHE A 1 575 ? 15.001 -7.326 15.229 1.00 83.88 575 PHE A O 1
ATOM 4428 N N . GLU A 1 576 ? 16.104 -6.085 13.713 1.00 83.00 576 GLU A N 1
ATOM 4429 C CA . GLU A 1 576 ? 14.941 -5.938 12.830 1.00 83.00 576 GLU A CA 1
ATOM 4430 C C . GLU A 1 576 ? 14.467 -7.290 12.271 1.00 83.00 576 GLU A C 1
ATOM 4432 O O . GLU A 1 576 ? 13.267 -7.495 12.101 1.00 83.00 576 GLU A O 1
ATOM 4437 N N . THR A 1 577 ? 15.383 -8.226 12.006 1.00 84.19 577 THR A N 1
ATOM 4438 C CA . THR A 1 577 ? 15.079 -9.532 11.399 1.00 84.19 577 THR A CA 1
ATOM 4439 C C . THR A 1 577 ? 14.546 -10.555 12.397 1.00 84.19 577 THR A C 1
ATOM 4441 O O . THR A 1 577 ? 13.543 -11.200 12.102 1.00 84.19 577 THR A O 1
ATOM 4444 N N . GLU A 1 578 ? 15.126 -10.657 13.591 1.00 84.31 578 GLU A N 1
ATOM 4445 C CA . GLU A 1 578 ? 14.624 -11.515 14.676 1.00 84.31 578 GLU A CA 1
ATOM 4446 C C . GLU A 1 578 ? 13.198 -11.111 15.098 1.00 84.31 578 GLU A C 1
ATOM 4448 O O . GLU A 1 578 ? 12.290 -11.945 15.210 1.00 84.31 578 GLU A O 1
ATOM 4453 N N . THR A 1 579 ? 12.962 -9.803 15.238 1.00 83.25 579 THR A N 1
ATOM 4454 C CA . THR A 1 579 ? 11.642 -9.277 15.609 1.00 83.25 579 THR A CA 1
ATOM 4455 C C . THR A 1 579 ? 10.612 -9.483 14.487 1.00 83.25 579 THR A C 1
ATOM 4457 O O . THR A 1 579 ? 9.450 -9.792 14.761 1.00 83.25 579 THR A O 1
ATOM 4460 N N . ARG A 1 580 ? 11.022 -9.386 13.212 1.00 81.31 580 ARG A N 1
ATOM 4461 C CA . ARG A 1 580 ? 10.160 -9.674 12.048 1.00 81.31 580 ARG A CA 1
ATOM 4462 C C . ARG A 1 580 ? 9.791 -11.157 11.958 1.00 81.31 580 ARG A C 1
ATOM 4464 O O . ARG A 1 580 ? 8.609 -11.467 11.814 1.00 81.31 580 ARG A O 1
ATOM 4471 N N . ALA A 1 581 ? 10.758 -12.057 12.143 1.00 83.50 581 ALA A N 1
ATOM 4472 C CA . ALA A 1 581 ? 10.545 -13.506 12.126 1.00 83.50 581 ALA A CA 1
ATOM 4473 C C . ALA A 1 581 ? 9.519 -13.961 13.185 1.00 83.50 581 ALA A C 1
ATOM 4475 O O . ALA A 1 581 ? 8.707 -14.852 12.936 1.00 83.50 581 ALA A O 1
ATOM 4476 N N . SER A 1 582 ? 9.476 -13.286 14.339 1.00 79.88 582 SER A N 1
ATOM 4477 C CA . SER A 1 582 ? 8.449 -13.513 15.369 1.00 79.88 582 SER A CA 1
ATOM 4478 C C . SER A 1 582 ? 7.025 -13.182 14.881 1.00 79.88 582 SER A C 1
ATOM 4480 O O . SER A 1 582 ? 6.067 -13.878 15.221 1.00 79.88 582 SER A O 1
ATOM 4482 N N . GLY A 1 583 ? 6.869 -12.151 14.044 1.00 80.50 583 GLY A N 1
ATOM 4483 C CA . GLY A 1 583 ? 5.597 -11.811 13.397 1.00 80.50 583 GLY A CA 1
ATOM 4484 C C . GLY A 1 583 ? 5.248 -12.721 12.211 1.00 80.50 583 GLY A C 1
ATOM 4485 O O . GLY A 1 583 ? 4.076 -13.027 11.993 1.00 80.50 583 GLY A O 1
ATOM 4486 N N . GLU A 1 584 ? 6.250 -13.212 11.480 1.00 82.12 584 GLU A N 1
ATOM 4487 C CA . GLU A 1 584 ? 6.078 -14.232 10.434 1.00 82.12 584 GLU A CA 1
ATOM 4488 C C . GLU A 1 584 ? 5.574 -15.555 11.028 1.00 82.12 584 GLU A C 1
ATOM 4490 O O . GLU A 1 584 ? 4.606 -16.119 10.518 1.00 82.12 584 GLU A O 1
ATOM 4495 N N . ALA A 1 585 ? 6.116 -15.984 12.172 1.00 82.50 585 ALA A N 1
ATOM 4496 C CA . ALA A 1 585 ? 5.618 -17.142 12.914 1.00 82.50 585 ALA A CA 1
ATOM 4497 C C . ALA A 1 585 ? 4.151 -16.972 13.367 1.00 82.50 585 ALA A C 1
ATOM 4499 O O . ALA A 1 585 ? 3.376 -17.931 13.324 1.00 82.50 585 ALA A O 1
ATOM 4500 N N . LEU A 1 586 ? 3.731 -15.755 13.743 1.00 79.75 586 LEU A N 1
ATOM 4501 C CA . LEU A 1 586 ? 2.328 -15.467 14.063 1.00 79.75 586 LEU A CA 1
ATOM 4502 C C . LEU A 1 586 ? 1.426 -15.615 12.826 1.00 79.75 586 LEU A C 1
ATOM 4504 O O . LEU A 1 586 ? 0.424 -16.327 12.902 1.00 79.75 586 LEU A O 1
ATOM 4508 N N . ARG A 1 587 ? 1.800 -15.015 11.685 1.00 82.31 587 ARG A N 1
ATOM 4509 C CA . ARG A 1 587 ? 1.105 -15.176 10.389 1.00 82.31 587 ARG A CA 1
ATOM 4510 C C . ARG A 1 587 ? 0.999 -16.653 9.999 1.00 82.31 587 ARG A C 1
ATOM 4512 O O . ARG A 1 587 ? -0.064 -17.116 9.591 1.00 82.31 587 ARG A O 1
ATOM 4519 N N . ASP A 1 588 ? 2.080 -17.408 10.148 1.00 83.19 588 ASP A N 1
ATOM 4520 C CA . ASP A 1 588 ? 2.122 -18.815 9.749 1.00 83.19 588 ASP A CA 1
ATOM 4521 C C . ASP A 1 588 ? 1.309 -19.708 10.702 1.00 83.19 588 ASP A C 1
ATOM 4523 O O . ASP A 1 588 ? 0.698 -20.682 10.262 1.00 83.19 588 ASP A O 1
ATOM 4527 N N . SER A 1 589 ? 1.140 -19.302 11.967 1.00 81.12 589 SER A N 1
ATOM 4528 C CA . SER A 1 589 ? 0.165 -19.911 12.886 1.00 81.12 589 SER A CA 1
ATOM 4529 C C . SER A 1 589 ? -1.303 -19.673 12.493 1.00 81.12 589 SER A C 1
ATOM 4531 O O . SER A 1 589 ? -2.179 -20.395 12.976 1.00 81.12 589 SER A O 1
ATOM 4533 N N . TRP A 1 590 ? -1.585 -18.678 11.640 1.00 76.81 590 TRP A N 1
ATOM 4534 C CA . TRP A 1 590 ? -2.911 -18.447 11.050 1.00 76.81 590 TRP A CA 1
ATOM 4535 C C . TRP A 1 590 ? -3.082 -19.238 9.747 1.00 76.81 590 TRP A C 1
ATOM 4537 O O . TRP A 1 590 ? -4.161 -19.765 9.513 1.00 76.81 590 TRP A O 1
ATOM 4547 N N . ARG A 1 591 ? -2.015 -19.405 8.945 1.00 74.38 591 ARG A N 1
ATOM 4548 C CA . ARG A 1 591 ? -2.002 -20.310 7.771 1.00 74.38 591 ARG A CA 1
ATOM 4549 C C . ARG A 1 591 ? -2.243 -21.782 8.139 1.00 74.38 591 ARG A C 1
ATOM 4551 O O . ARG A 1 591 ? -2.705 -22.547 7.299 1.00 74.38 591 ARG A O 1
ATOM 4558 N N . ALA A 1 592 ? -1.867 -22.183 9.356 1.00 70.31 592 ALA A N 1
ATOM 4559 C CA . ALA A 1 592 ? -1.921 -23.564 9.846 1.00 70.31 592 ALA A CA 1
ATOM 4560 C C . ALA A 1 592 ? -3.229 -23.947 10.581 1.00 70.31 592 ALA A C 1
ATOM 4562 O O . ALA A 1 592 ? -3.323 -25.053 11.115 1.00 70.31 592 ALA A O 1
ATOM 4563 N N . ARG A 1 593 ? -4.211 -23.039 10.637 1.00 65.75 593 ARG A N 1
ATOM 4564 C CA . ARG A 1 593 ? -5.584 -23.260 11.136 1.00 65.75 593 ARG A CA 1
ATOM 4565 C C . ARG A 1 593 ? -6.558 -23.236 9.965 1.00 65.75 593 ARG A C 1
ATOM 4567 O O . ARG A 1 593 ? -7.695 -23.734 10.087 1.00 65.75 593 ARG A O 1
#